Protein AF-0000000072571520 (afdb_homodimer)

InterPro domains:
  IPR000086 NUDIX hydrolase domain [PF00293] (51-163)
  IPR000086 NUDIX hydrolase domain [PS51462] (46-182)
  IPR015797 NUDIX hydrolase-like domain superfamily [SSF55811] (12-186)
  IPR020476 NUDIX hydrolase [PR00502] (76-90)
  IPR020476 NUDIX hydrolase [PR00502] (92-107)

Organism: Lactococcus lactis subsp. lactis (strain IL1403) (NCBI:txid272623)

pLDDT: mean 94.14, std 8.36, range [39.88, 98.94]

Nearest PDB structures (foldseek):
  1mqw-assembly1_A-2  TM=9.124E-01  e=2.474E-16  Mycobacterium tuberculosis
  5i8u-assembly2_B  TM=9.094E-01  e=5.297E-16  Mycobacterium tuberculosis
  5i8u-assembly4_F  TM=9.184E-01  e=3.071E-15  Mycobacterium tuberculosis
  5i8u-assembly2_A  TM=8.993E-01  e=3.661E-15  Mycobacterium tuberculosis
  1vhz-assembly1_B  TM=8.782E-01  e=3.882E-15  Escherichia coli

Sequence (388 aa):
MLNFDDKKFEEKTLAREEIFSGKIFHVVKDVVSLHDGQESFRELVFHNGGTAIAPVHNNKMILVGQYRKALEKFIFEIPAGKLEKGEEKDPKAAVLRELEEETGYLAQDLTEITAFYGTPGFSSEKTYVYFSSNLTKVEHPKPADDGEFLEQIEVTLSEAKKMIELEQIADAKTIMAIWYWEMQYLKKELENNAMLNFDDKKFEEKTLAREEIFSGKIFHVVKDVVSLHDGQESFRELVFHNGGTAIAPVHNNKMILVGQYRKALEKFIFEIPAGKLEKGEEKDPKAAVLRELEEETGYLAQDLTEITAFYGTPGFSSEKTYVYFSSNLTKVEHPKPADDGEFLEQIEVTLSEAKKMIELEQIADAKTIMAIWYWEMQYLKKELENNA

Radius of gyration: 20.99 Å; Cα contacts (8 Å, |Δi|>4): 863; chains: 2; bounding box: 60×56×45 Å

Structure (mmCIF, N/CA/C/O backbone):
data_AF-0000000072571520-model_v1
#
loop_
_entity.id
_entity.type
_entity.pdbx_description
1 polymer 'Nudix hydrolase domain-containing protein'
#
loop_
_atom_site.group_PDB
_atom_site.id
_atom_site.type_symbol
_atom_site.label_atom_id
_atom_site.label_alt_id
_atom_site.label_comp_id
_atom_site.label_asym_id
_atom_site.label_entity_id
_atom_site.label_seq_id
_atom_site.pdbx_PDB_ins_code
_atom_site.Cartn_x
_atom_site.Cartn_y
_atom_site.Cartn_z
_atom_site.occupancy
_atom_site.B_iso_or_equiv
_atom_site.auth_seq_id
_atom_site.auth_comp_id
_atom_site.auth_asym_id
_atom_site.auth_atom_id
_atom_site.pdbx_PDB_model_num
ATOM 1 N N . MET A 1 1 ? -14.531 22.5 -6.121 1 40 1 MET A N 1
ATOM 2 C CA . MET A 1 1 ? -13.195 22.047 -6.473 1 40 1 MET A CA 1
ATOM 3 C C . MET A 1 1 ? -12.141 22.719 -5.609 1 40 1 MET A C 1
ATOM 5 O O . MET A 1 1 ? -12.125 23.953 -5.496 1 40 1 MET A O 1
ATOM 9 N N . LEU A 1 2 ? -11.742 21.953 -4.504 1 53.38 2 LEU A N 1
ATOM 10 C CA . LEU A 1 2 ? -10.852 22.625 -3.572 1 53.38 2 LEU A CA 1
ATOM 11 C C . LEU A 1 2 ? -9.703 23.297 -4.312 1 53.38 2 LEU A C 1
ATOM 13 O O . LEU A 1 2 ? -9.023 22.672 -5.125 1 53.38 2 LEU A O 1
ATOM 17 N N . ASN A 1 3 ? -9.93 24.531 -4.637 1 54.22 3 ASN A N 1
ATOM 18 C CA . ASN A 1 3 ? -8.961 25.344 -5.367 1 54.22 3 ASN A CA 1
ATOM 19 C C . ASN A 1 3 ? -7.621 25.406 -4.641 1 54.22 3 ASN A C 1
ATOM 21 O O . ASN A 1 3 ? -7.5 26.062 -3.604 1 54.22 3 ASN A O 1
ATOM 25 N N . PHE A 1 4 ? -6.938 24.281 -4.559 1 64.25 4 PHE A N 1
ATOM 26 C CA . PHE A 1 4 ? -5.598 24.406 -3.992 1 64.25 4 PHE A CA 1
ATOM 27 C C . PHE A 1 4 ? -4.555 24.547 -5.094 1 64.25 4 PHE A C 1
ATOM 29 O O . PHE A 1 4 ? -4.727 24.031 -6.195 1 64.25 4 PHE A O 1
ATOM 36 N N . ASP A 1 5 ? -3.791 25.641 -4.922 1 72.12 5 ASP A N 1
ATOM 37 C CA . ASP A 1 5 ? -2.701 25.844 -5.875 1 72.12 5 ASP A CA 1
ATOM 38 C C . ASP A 1 5 ? -1.623 24.766 -5.699 1 72.12 5 ASP A C 1
ATOM 40 O O . ASP A 1 5 ? -0.661 24.969 -4.953 1 72.12 5 ASP A O 1
ATOM 44 N N . ASP A 1 6 ? -1.701 23.656 -6.352 1 74.38 6 ASP A N 1
ATOM 45 C CA . ASP A 1 6 ? -0.798 22.516 -6.238 1 74.38 6 ASP A CA 1
ATOM 46 C C . ASP A 1 6 ? 0.601 22.859 -6.738 1 74.38 6 ASP A C 1
ATOM 48 O O . ASP A 1 6 ? 1.59 22.266 -6.309 1 74.38 6 ASP A O 1
ATOM 52 N N . LYS A 1 7 ? 0.714 23.859 -7.555 1 76.56 7 LYS A N 1
ATOM 53 C CA . LYS A 1 7 ? 1.996 24.25 -8.133 1 76.56 7 LYS A CA 1
ATOM 54 C C . LYS A 1 7 ? 2.91 24.859 -7.074 1 76.56 7 LYS A C 1
ATOM 56 O O . LYS A 1 7 ? 4.133 24.828 -7.207 1 76.56 7 LYS A O 1
ATOM 61 N N . LYS A 1 8 ? 2.225 25.328 -6.07 1 80.56 8 LYS A N 1
ATOM 62 C CA . LYS A 1 8 ? 2.973 25.969 -4.992 1 80.56 8 LYS A CA 1
ATOM 63 C C . LYS A 1 8 ? 3.799 24.938 -4.219 1 80.56 8 LYS A C 1
ATOM 65 O O . LYS A 1 8 ? 4.84 25.281 -3.65 1 80.56 8 LYS A O 1
ATOM 70 N N . PHE A 1 9 ? 3.406 23.672 -4.363 1 88.12 9 PHE A N 1
ATOM 71 C CA . PHE A 1 9 ? 4.035 22.656 -3.541 1 88.12 9 PHE A CA 1
ATOM 72 C C . PHE A 1 9 ? 5.008 21.812 -4.363 1 88.12 9 PHE A C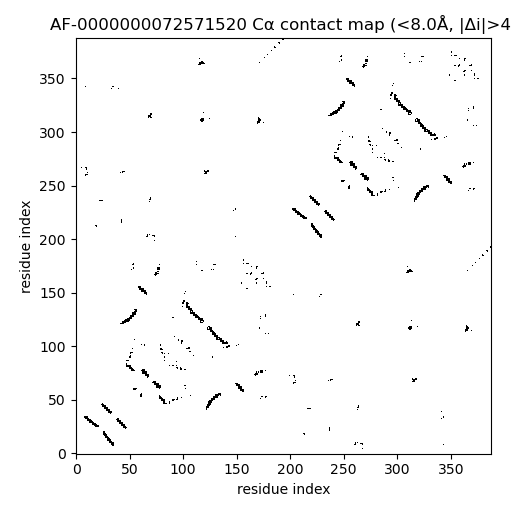 1
ATOM 74 O O . PHE A 1 9 ? 5.707 20.953 -3.826 1 88.12 9 PHE A O 1
ATOM 81 N N . GLU A 1 10 ? 5.078 22.172 -5.605 1 91.38 10 GLU A N 1
ATOM 82 C CA . GLU A 1 10 ? 5.906 21.359 -6.492 1 91.38 10 GLU A CA 1
ATOM 83 C C . GLU A 1 10 ? 7.367 21.391 -6.059 1 91.38 10 GLU A C 1
ATOM 85 O O . GLU A 1 10 ? 7.891 22.438 -5.684 1 91.38 10 GLU A O 1
ATOM 90 N N . GLU A 1 11 ? 8.016 20.25 -6.094 1 94.12 11 GLU A N 1
ATOM 91 C CA . GLU A 1 11 ? 9.453 20.125 -5.863 1 94.12 11 GLU A CA 1
ATOM 92 C C . GLU A 1 11 ? 10.203 19.875 -7.164 1 94.12 11 GLU A C 1
ATOM 94 O O . GLU A 1 11 ? 10.352 18.734 -7.59 1 94.12 11 GLU A O 1
ATOM 99 N N . LYS A 1 12 ? 10.719 20.906 -7.695 1 95.25 12 LYS A N 1
ATOM 100 C CA . LYS A 1 12 ? 11.43 20.797 -8.969 1 95.25 12 LYS A CA 1
ATOM 101 C C . LYS A 1 12 ? 12.766 20.094 -8.781 1 95.25 12 LYS A C 1
ATOM 103 O O . LYS A 1 12 ? 13.492 20.375 -7.824 1 95.25 12 LYS A O 1
ATOM 108 N N . THR A 1 13 ? 13.117 19.203 -9.68 1 97.56 13 THR A N 1
ATOM 109 C CA . THR A 1 13 ? 14.414 18.531 -9.648 1 97.56 13 THR A CA 1
ATOM 110 C C . THR A 1 13 ? 15.516 19.438 -10.18 1 97.56 13 THR A C 1
ATOM 112 O O . THR A 1 13 ? 15.43 19.922 -11.312 1 97.56 13 THR A O 1
ATOM 115 N N . LEU A 1 14 ? 16.516 19.672 -9.398 1 98.06 14 LEU A N 1
ATOM 116 C CA . LEU A 1 14 ? 17.641 20.516 -9.781 1 98.06 14 LEU A CA 1
ATOM 117 C C . LEU A 1 14 ? 18.797 19.656 -10.281 1 98.06 14 LEU A C 1
ATOM 119 O O . LEU A 1 14 ? 19.547 20.062 -11.172 1 98.06 14 LEU A O 1
ATOM 123 N N . ALA A 1 15 ? 18.969 18.547 -9.656 1 98.44 15 ALA A N 1
ATOM 124 C CA . ALA A 1 15 ? 20 17.578 -10.008 1 98.44 15 ALA A CA 1
ATOM 125 C C . ALA A 1 15 ? 19.594 16.156 -9.609 1 98.44 15 ALA A C 1
ATOM 127 O O . ALA A 1 15 ? 18.859 15.977 -8.641 1 98.44 15 ALA A O 1
ATOM 128 N N . ARG A 1 16 ? 20.062 15.211 -10.367 1 98.38 16 ARG A N 1
ATOM 129 C CA . ARG A 1 16 ? 19.781 13.812 -10.062 1 98.38 16 ARG A CA 1
ATOM 130 C C . ARG A 1 16 ? 21.078 12.992 -10.023 1 98.38 16 ARG A C 1
ATOM 132 O O . ARG A 1 16 ? 21.906 13.094 -10.938 1 98.38 16 ARG A O 1
ATOM 139 N N . GLU A 1 17 ? 21.203 12.258 -8.969 1 98.31 17 GLU A N 1
ATOM 140 C CA . GLU A 1 17 ? 22.266 11.258 -8.859 1 98.31 17 GLU A CA 1
ATOM 141 C C . GLU A 1 17 ? 21.703 9.852 -8.984 1 98.31 17 GLU A C 1
ATOM 143 O O . GLU A 1 17 ? 20.859 9.438 -8.195 1 98.31 17 GLU A O 1
ATOM 148 N N . GLU A 1 18 ? 22.188 9.07 -9.945 1 98.25 18 GLU A N 1
ATOM 149 C CA . GLU A 1 18 ? 21.812 7.66 -10.078 1 98.25 18 GLU A CA 1
ATOM 150 C C . GLU A 1 18 ? 22.609 6.785 -9.109 1 98.25 18 GLU A C 1
ATOM 152 O O . GLU A 1 18 ? 23.844 6.75 -9.156 1 98.25 18 GLU A O 1
ATOM 157 N N . ILE A 1 19 ? 21.953 6.031 -8.336 1 98.12 19 ILE A N 1
ATOM 158 C CA . ILE A 1 19 ? 22.609 5.258 -7.285 1 98.12 19 ILE A CA 1
ATOM 159 C C . ILE A 1 19 ? 22.625 3.781 -7.672 1 98.12 19 ILE A C 1
ATOM 161 O O . ILE A 1 19 ? 23.641 3.102 -7.488 1 98.12 19 ILE A O 1
ATOM 165 N N . PHE A 1 20 ? 21.531 3.324 -8.109 1 98 20 PHE A N 1
ATOM 166 C CA . PHE A 1 20 ? 21.375 1.904 -8.398 1 98 20 PHE A CA 1
ATOM 167 C C . PHE A 1 20 ? 20.375 1.688 -9.523 1 98 20 PHE A C 1
ATOM 169 O O . PHE A 1 20 ? 19.297 2.287 -9.516 1 98 20 PHE A O 1
ATOM 176 N N . SER A 1 21 ? 20.688 0.838 -10.516 1 97.62 21 SER A N 1
ATOM 177 C CA . SER A 1 21 ? 19.812 0.428 -11.602 1 97.62 21 SER A CA 1
ATOM 178 C C . SER A 1 21 ? 19.672 -1.089 -11.664 1 97.62 21 SER A C 1
ATOM 180 O O . SER A 1 21 ? 20.484 -1.768 -12.297 1 97.62 21 SER A O 1
ATOM 182 N N . GLY A 1 22 ? 18.609 -1.548 -11.023 1 96.25 22 GLY A N 1
ATOM 183 C CA . GLY A 1 22 ? 18.422 -2.986 -10.93 1 96.25 22 GLY A CA 1
ATOM 184 C C . GLY A 1 22 ? 17.375 -3.516 -11.891 1 96.25 22 GLY A C 1
ATOM 185 O O . GLY A 1 22 ? 16.922 -2.793 -12.781 1 96.25 22 GLY A O 1
ATOM 186 N N . LYS A 1 23 ? 17.094 -4.828 -11.742 1 94.19 23 LYS A N 1
ATOM 187 C CA . LYS A 1 23 ? 16.094 -5.488 -12.578 1 94.19 23 LYS A CA 1
ATOM 188 C C . LYS A 1 23 ? 14.688 -5.094 -12.164 1 94.19 23 LYS A C 1
ATOM 190 O O . LYS A 1 23 ? 13.789 -5.008 -13.008 1 94.19 23 LYS A O 1
ATOM 195 N N . ILE A 1 24 ? 14.531 -4.797 -10.867 1 95 24 ILE A N 1
ATOM 196 C CA . ILE A 1 24 ? 13.195 -4.613 -10.312 1 95 24 ILE A CA 1
ATOM 197 C C . ILE A 1 24 ? 12.906 -3.121 -10.148 1 95 24 ILE A C 1
ATOM 199 O O . ILE A 1 24 ? 11.781 -2.67 -10.398 1 95 24 ILE A O 1
ATOM 203 N N . PHE A 1 25 ? 13.945 -2.408 -9.719 1 97.62 25 PHE A N 1
ATOM 204 C CA . PHE A 1 25 ? 13.75 -0.988 -9.453 1 97.62 25 PHE A CA 1
ATOM 205 C C . PHE A 1 25 ? 15.047 -0.212 -9.656 1 97.62 25 PHE A C 1
ATOM 207 O O . PHE A 1 25 ? 16.109 -0.807 -9.781 1 97.62 25 PHE A O 1
ATOM 214 N N . HIS A 1 26 ? 14.867 1.096 -9.727 1 98.19 26 HIS A N 1
ATOM 215 C CA . HIS A 1 26 ? 15.961 2.057 -9.828 1 98.19 26 HIS A CA 1
ATOM 216 C C . HIS A 1 26 ? 15.953 3.025 -8.656 1 98.19 26 HIS A C 1
ATOM 218 O O . HIS A 1 26 ? 14.891 3.455 -8.203 1 98.19 26 HIS A O 1
ATOM 224 N N . VAL A 1 27 ? 17.188 3.354 -8.164 1 98.75 27 VAL A N 1
ATOM 225 C CA . VAL A 1 27 ? 17.312 4.262 -7.023 1 98.75 27 VAL A CA 1
ATOM 226 C C . VAL A 1 27 ? 18.062 5.523 -7.453 1 98.75 27 VAL A C 1
ATOM 228 O O . VAL A 1 27 ? 19.125 5.441 -8.07 1 98.75 27 VAL A O 1
ATOM 231 N N . VAL A 1 28 ? 17.484 6.605 -7.133 1 98.69 28 VAL A N 1
ATOM 232 C CA . VAL A 1 28 ? 18.141 7.879 -7.395 1 98.69 28 VAL A CA 1
ATOM 233 C C . VAL A 1 28 ? 18.062 8.773 -6.16 1 98.69 28 VAL A C 1
ATOM 235 O O . VAL A 1 28 ? 17.25 8.523 -5.258 1 98.69 28 VAL A O 1
ATOM 238 N N . LYS A 1 29 ? 18.859 9.75 -6.098 1 98.56 29 LYS A N 1
ATOM 239 C CA . LYS A 1 29 ? 18.797 10.859 -5.148 1 98.56 29 LYS A CA 1
ATOM 240 C C . LYS A 1 29 ? 18.672 12.195 -5.871 1 98.56 29 LYS A C 1
ATOM 242 O O . LYS A 1 29 ? 19.594 12.625 -6.566 1 98.56 29 LYS A O 1
ATOM 247 N N . ASP A 1 30 ? 17.609 12.836 -5.715 1 98.44 30 ASP A N 1
ATOM 248 C CA . ASP A 1 30 ? 17.344 14.109 -6.375 1 98.44 30 ASP A CA 1
ATOM 249 C C . ASP A 1 30 ? 17.594 15.281 -5.43 1 98.44 30 ASP A C 1
ATOM 251 O O . ASP A 1 30 ? 17.203 15.234 -4.262 1 98.44 30 ASP A O 1
ATOM 255 N N . VAL A 1 31 ? 18.281 16.234 -5.914 1 98.25 31 VAL A N 1
ATOM 256 C CA . VAL A 1 31 ? 18.25 17.547 -5.285 1 98.25 31 VAL A CA 1
ATOM 257 C C . VAL A 1 31 ? 17.016 18.328 -5.77 1 98.25 31 VAL A C 1
ATOM 259 O O . VAL A 1 31 ? 16.766 18.406 -6.973 1 98.25 31 VAL A O 1
ATOM 262 N N . VAL A 1 32 ? 16.234 18.859 -4.785 1 97.25 32 VAL A N 1
ATOM 263 C CA . VAL A 1 32 ? 14.992 19.5 -5.184 1 97.25 32 VAL A CA 1
ATOM 264 C C . VAL A 1 32 ? 14.922 20.922 -4.605 1 97.25 32 VAL A C 1
ATOM 266 O O . VAL A 1 32 ? 15.602 21.219 -3.621 1 97.25 32 VAL A O 1
ATOM 269 N N . SER A 1 33 ? 14.148 21.781 -5.289 1 95.5 33 SER A N 1
ATOM 270 C CA . SER A 1 33 ? 13.797 23.094 -4.746 1 95.5 33 SER A CA 1
ATOM 271 C C . SER A 1 33 ? 12.469 23.047 -3.994 1 95.5 33 SER A C 1
ATOM 273 O O . SER A 1 33 ? 11.484 22.516 -4.504 1 95.5 33 SER A O 1
ATOM 275 N N . LEU A 1 34 ? 12.469 23.609 -2.777 1 92.75 34 LEU A N 1
ATOM 276 C CA . LEU A 1 34 ? 11.273 23.625 -1.949 1 92.75 34 LEU A CA 1
ATOM 277 C C . LEU A 1 34 ? 10.477 24.906 -2.15 1 92.75 34 LEU A C 1
ATOM 279 O O . LEU A 1 34 ? 10.938 25.828 -2.834 1 92.75 34 LEU A O 1
ATOM 283 N N . HIS A 1 35 ? 9.32 24.938 -1.636 1 86.44 35 HIS A N 1
ATOM 284 C CA . HIS A 1 35 ? 8.406 26.062 -1.772 1 86.44 35 HIS A CA 1
ATOM 285 C C . HIS A 1 35 ? 9.016 27.344 -1.218 1 86.44 35 HIS A C 1
ATOM 287 O O . HIS A 1 35 ? 8.75 28.438 -1.722 1 86.44 35 HIS A O 1
ATOM 293 N N . ASP A 1 36 ? 9.844 27.25 -0.279 1 87.06 36 ASP A N 1
ATOM 294 C CA . ASP A 1 36 ? 10.438 28.422 0.356 1 87.06 36 ASP A CA 1
ATOM 295 C C . ASP A 1 36 ? 11.727 28.828 -0.345 1 87.06 36 ASP A C 1
ATOM 297 O O . ASP A 1 36 ? 12.398 29.766 0.084 1 87.06 36 ASP A O 1
ATOM 301 N N . GLY A 1 37 ? 12.094 28.062 -1.326 1 88.19 37 GLY A N 1
ATOM 302 C CA . GLY A 1 37 ? 13.273 28.406 -2.102 1 88.19 37 GLY A CA 1
ATOM 303 C C . GLY A 1 37 ? 14.508 27.641 -1.685 1 88.19 37 GLY A C 1
ATOM 304 O O . GLY A 1 37 ? 15.531 27.672 -2.375 1 88.19 37 GLY A O 1
ATOM 305 N N . GLN A 1 38 ? 14.398 26.969 -0.571 1 92.94 38 GLN A N 1
ATOM 306 C CA . GLN A 1 38 ? 15.539 26.172 -0.115 1 92.94 38 GLN A CA 1
ATOM 307 C C . GLN A 1 38 ? 15.656 24.875 -0.903 1 92.94 38 GLN A C 1
ATOM 309 O O . GLN A 1 38 ? 14.703 24.469 -1.574 1 92.94 38 GLN A O 1
ATOM 314 N N . GLU A 1 39 ? 16.891 24.375 -0.826 1 95.5 39 GLU A N 1
ATOM 315 C CA . GLU A 1 39 ? 17.125 23.094 -1.466 1 95.5 39 GLU A CA 1
ATOM 316 C C . GLU A 1 39 ? 17.031 21.953 -0.457 1 95.5 39 GLU A C 1
ATOM 318 O O . GLU A 1 39 ? 17.266 22.156 0.737 1 95.5 39 GLU A O 1
ATOM 323 N N . SER A 1 40 ? 16.656 20.859 -0.927 1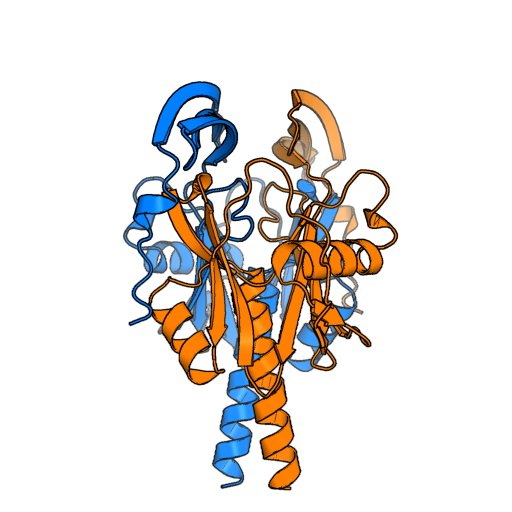 95.06 40 SER A N 1
ATOM 324 C CA . SER A 1 40 ? 16.625 19.625 -0.153 1 95.06 40 SER A CA 1
ATOM 325 C C . SER A 1 40 ? 16.875 18.406 -1.045 1 95.06 40 SER A C 1
ATOM 327 O O . SER A 1 40 ? 17.172 18.547 -2.23 1 95.06 40 SER A O 1
ATOM 329 N N . PHE A 1 41 ? 16.891 17.234 -0.451 1 96.5 41 PHE A N 1
ATOM 330 C CA . PHE A 1 41 ? 17.109 16.016 -1.233 1 96.5 41 PHE A CA 1
ATOM 331 C C . PHE A 1 41 ? 15.953 15.031 -1.035 1 96.5 41 PHE A C 1
ATOM 333 O O . PHE A 1 41 ? 15.305 15.031 0.014 1 96.5 41 PHE A O 1
ATOM 340 N N . ARG A 1 42 ? 15.773 14.234 -2.07 1 97.88 42 ARG A N 1
ATOM 341 C CA . ARG A 1 42 ? 14.812 13.141 -2.037 1 97.88 42 ARG A CA 1
ATOM 342 C C . ARG A 1 42 ? 15.453 11.828 -2.49 1 97.88 42 ARG A C 1
ATOM 344 O O . ARG A 1 42 ? 16.062 11.773 -3.559 1 97.88 42 ARG A O 1
ATOM 351 N N . GLU A 1 43 ? 15.391 10.836 -1.604 1 98.56 43 GLU A N 1
ATOM 352 C CA . GLU A 1 43 ? 15.75 9.477 -1.983 1 98.56 43 GLU A CA 1
ATOM 353 C C . GLU A 1 43 ? 14.562 8.742 -2.605 1 98.56 43 GLU A C 1
ATOM 355 O O . GLU A 1 43 ? 13.523 8.578 -1.966 1 98.56 43 GLU A O 1
ATOM 360 N N . LEU A 1 44 ? 14.75 8.273 -3.881 1 98.81 44 LEU A N 1
ATOM 361 C CA . LEU A 1 44 ? 13.594 7.805 -4.645 1 98.81 44 LEU A CA 1
ATOM 362 C C . LEU A 1 44 ? 13.852 6.41 -5.203 1 98.81 44 LEU A C 1
ATOM 364 O O . LEU A 1 44 ? 14.969 6.094 -5.609 1 98.81 44 LEU A O 1
ATOM 368 N N . VAL A 1 45 ? 12.82 5.637 -5.199 1 98.75 45 VAL A N 1
ATOM 369 C CA . VAL A 1 45 ? 12.789 4.328 -5.848 1 98.75 45 VAL A CA 1
ATOM 370 C C . VAL A 1 45 ? 11.789 4.348 -7 1 98.75 45 VAL A C 1
ATOM 372 O O . VAL A 1 45 ? 10.586 4.531 -6.789 1 98.75 45 VAL A O 1
ATOM 375 N N . PHE A 1 46 ? 12.273 4.125 -8.195 1 98.12 46 PHE A N 1
ATOM 376 C CA . PHE A 1 46 ? 11.406 4.07 -9.367 1 98.12 46 PHE A CA 1
ATOM 377 C C . PHE A 1 46 ? 11.133 2.627 -9.773 1 98.12 46 PHE A C 1
ATOM 379 O O . PHE A 1 46 ? 12.055 1.812 -9.844 1 98.12 46 PHE A O 1
ATOM 386 N N . HIS A 1 47 ? 9.953 2.293 -9.992 1 97.81 47 HIS A N 1
ATOM 387 C CA . HIS A 1 47 ? 9.438 0.973 -10.336 1 97.81 47 HIS A CA 1
ATOM 388 C C . HIS A 1 47 ? 8.391 1.064 -11.445 1 97.81 47 HIS A C 1
ATOM 390 O O . HIS A 1 47 ? 7.668 2.059 -11.547 1 97.81 47 HIS A O 1
ATOM 396 N N . ASN A 1 48 ? 8.227 0.016 -12.234 1 96.25 48 ASN A N 1
ATOM 397 C CA . ASN A 1 48 ? 7.348 0.043 -13.398 1 96.25 48 ASN A CA 1
ATOM 398 C C . ASN A 1 48 ? 5.895 -0.194 -13 1 96.25 48 ASN A C 1
ATOM 400 O O . ASN A 1 48 ? 4.996 -0.102 -13.836 1 96.25 48 ASN A O 1
ATOM 404 N N . GLY A 1 49 ? 5.695 -0.506 -11.75 1 97.38 49 GLY A N 1
ATOM 405 C CA . GLY A 1 49 ? 4.34 -0.749 -11.289 1 97.38 49 GLY A CA 1
ATOM 406 C C . GLY A 1 49 ? 3.959 -2.217 -11.297 1 97.38 49 GLY A C 1
ATOM 407 O O . GLY A 1 49 ? 4.773 -3.072 -11.648 1 97.38 49 GLY A O 1
ATOM 408 N N . GLY A 1 50 ? 2.82 -2.488 -10.781 1 97.75 50 GLY A N 1
ATOM 409 C CA . GLY A 1 50 ? 2.307 -3.848 -10.727 1 97.75 50 GLY A CA 1
ATOM 410 C C . GLY A 1 50 ? 0.811 -3.93 -10.961 1 97.75 50 GLY A C 1
ATOM 411 O O . GLY A 1 50 ? 0.141 -2.902 -11.102 1 97.75 50 GLY A O 1
ATOM 412 N N . THR A 1 51 ? 0.372 -5.102 -11.094 1 98.44 51 THR A N 1
ATOM 413 C CA . THR A 1 51 ? -1.047 -5.402 -11.258 1 98.44 51 THR A CA 1
ATOM 414 C C . THR A 1 51 ? -1.425 -6.66 -10.477 1 98.44 51 THR A C 1
ATOM 416 O O . THR A 1 51 ? -0.586 -7.539 -10.258 1 98.44 51 THR A O 1
ATOM 419 N N . ALA A 1 52 ? -2.654 -6.699 -9.977 1 98.75 52 ALA A N 1
ATOM 420 C CA . ALA A 1 52 ? -3.146 -7.809 -9.164 1 98.75 52 ALA A CA 1
ATOM 421 C C . ALA A 1 52 ? -4.633 -8.047 -9.406 1 98.75 52 ALA A C 1
ATOM 423 O O . ALA A 1 52 ? -5.344 -7.16 -9.883 1 98.75 52 ALA A O 1
ATOM 424 N N . ILE A 1 53 ? -5.059 -9.242 -9.07 1 98.81 53 ILE A N 1
ATOM 425 C CA . ILE A 1 53 ? -6.469 -9.555 -9.281 1 98.81 53 ILE A CA 1
ATOM 426 C C . ILE A 1 53 ? -6.977 -10.43 -8.133 1 98.81 53 ILE A C 1
ATOM 428 O O . ILE A 1 53 ? -6.281 -11.336 -7.684 1 98.81 53 ILE A O 1
ATOM 432 N N . ALA A 1 54 ? -8.133 -10.078 -7.621 1 98.88 54 ALA A N 1
ATOM 433 C CA . ALA A 1 54 ? -8.867 -10.891 -6.66 1 98.88 54 ALA A CA 1
ATOM 434 C C . ALA A 1 54 ? -9.844 -11.836 -7.367 1 98.88 54 ALA A C 1
ATOM 436 O O . ALA A 1 54 ? -10.969 -11.453 -7.68 1 98.88 54 ALA A O 1
ATOM 437 N N . PRO A 1 55 ? -9.422 -13.016 -7.621 1 98.81 55 PRO A N 1
ATOM 438 C CA . PRO A 1 55 ? -10.312 -13.992 -8.25 1 98.81 55 PRO A CA 1
ATOM 439 C C . PRO A 1 55 ? -11.188 -14.734 -7.238 1 98.81 55 PRO A C 1
ATOM 441 O O . PRO A 1 55 ? -10.664 -15.352 -6.305 1 98.81 55 PRO A O 1
ATOM 444 N N . VAL A 1 56 ? -12.43 -14.664 -7.434 1 98.38 56 VAL A N 1
ATOM 445 C CA . VAL A 1 56 ? -13.367 -15.352 -6.551 1 98.38 56 VAL A CA 1
ATOM 446 C C . VAL A 1 56 ? -14.164 -16.391 -7.348 1 98.38 56 VAL A C 1
ATOM 448 O O . VAL A 1 56 ? -14.852 -16.047 -8.312 1 98.38 56 VAL A O 1
ATOM 451 N N . HIS A 1 57 ? -13.984 -17.625 -7.02 1 96.81 57 HIS A N 1
ATOM 452 C CA . HIS A 1 57 ? -14.664 -18.766 -7.641 1 96.81 57 HIS A CA 1
ATOM 453 C C . HIS A 1 57 ? -15.477 -19.547 -6.617 1 96.81 57 HIS A C 1
ATOM 455 O O . HIS A 1 57 ? -14.93 -20.016 -5.613 1 96.81 57 HIS A O 1
ATOM 461 N N . ASN A 1 58 ? -16.844 -19.734 -6.816 1 95.69 58 ASN A N 1
ATOM 462 C CA . ASN A 1 58 ? -17.719 -20.453 -5.91 1 95.69 58 ASN A CA 1
ATOM 463 C C . ASN A 1 58 ? -17.609 -19.938 -4.48 1 95.69 58 ASN A C 1
ATOM 465 O O . ASN A 1 58 ? -17.406 -20.703 -3.543 1 95.69 58 ASN A O 1
ATOM 469 N N . ASN A 1 59 ? -17.562 -18.641 -4.34 1 96.69 59 ASN A N 1
ATOM 470 C CA . ASN A 1 59 ? -17.562 -17.922 -3.074 1 96.69 59 ASN A CA 1
ATOM 471 C C . ASN A 1 59 ? -16.281 -18.156 -2.289 1 96.69 59 ASN A C 1
ATOM 473 O O . ASN A 1 59 ? -16.281 -18.109 -1.059 1 96.69 59 ASN A O 1
ATOM 477 N N . LYS A 1 60 ? -15.242 -18.5 -2.982 1 98.44 60 LYS A N 1
ATOM 478 C CA . LYS A 1 60 ? -13.906 -18.578 -2.396 1 98.44 60 LYS A CA 1
ATOM 479 C C . LYS A 1 60 ? -12.891 -17.797 -3.217 1 98.44 60 LYS A C 1
ATOM 481 O O . LYS A 1 60 ? -12.922 -17.828 -4.449 1 98.44 60 LYS A O 1
ATOM 486 N N . MET A 1 61 ? -12.109 -17.047 -2.555 1 98.75 61 MET A N 1
ATOM 487 C CA . MET A 1 61 ? -11.031 -16.328 -3.234 1 98.75 61 MET A CA 1
ATOM 488 C C . MET A 1 61 ? -9.805 -17.234 -3.408 1 98.75 61 MET A C 1
ATOM 490 O O . MET A 1 61 ? -9.422 -17.953 -2.48 1 98.75 61 MET A O 1
ATOM 494 N N . ILE A 1 62 ? -9.219 -17.219 -4.566 1 98.5 62 ILE A N 1
ATOM 495 C CA . ILE A 1 62 ? -8 -17.984 -4.852 1 98.5 62 ILE A CA 1
ATOM 496 C C . ILE A 1 62 ? -6.777 -17.141 -4.5 1 98.5 62 ILE A C 1
ATOM 498 O O . ILE A 1 62 ? -6.602 -16.031 -5.027 1 98.5 62 ILE A O 1
ATOM 502 N N . LEU A 1 63 ? -5.977 -17.578 -3.592 1 98.56 63 LEU A N 1
ATOM 503 C CA . LEU A 1 63 ? -4.75 -16.922 -3.16 1 98.56 63 LEU A CA 1
ATOM 504 C C . LEU A 1 63 ? -3.527 -17.75 -3.525 1 98.56 63 LEU A C 1
ATOM 506 O O . LEU A 1 63 ? -3.629 -18.969 -3.703 1 98.56 63 LEU A O 1
ATOM 510 N N . VAL A 1 64 ? -2.471 -17.094 -3.658 1 97.31 64 VAL A N 1
ATOM 511 C CA . VAL A 1 64 ? -1.187 -17.75 -3.867 1 97.31 64 VAL A CA 1
ATOM 512 C C . VAL A 1 64 ? -0.232 -17.406 -2.729 1 97.31 64 VAL A C 1
ATOM 514 O O . VAL A 1 64 ? -0.197 -16.266 -2.27 1 97.31 64 VAL A O 1
ATOM 517 N N . GLY A 1 65 ? 0.435 -18.391 -2.188 1 96.12 65 GLY A N 1
ATOM 518 C CA . GLY A 1 65 ? 1.419 -18.203 -1.135 1 96.12 65 GLY A CA 1
ATOM 519 C C . GLY A 1 65 ? 2.846 -18.188 -1.646 1 96.12 65 GLY A C 1
ATOM 520 O O . GLY A 1 65 ? 3.215 -19 -2.496 1 96.12 65 GLY A O 1
ATOM 521 N N . GLN A 1 66 ? 3.623 -17.312 -1.234 1 94.19 66 GLN A N 1
ATOM 522 C CA . GLN A 1 66 ? 5.035 -17.25 -1.593 1 94.19 66 GLN A CA 1
ATOM 523 C C . GLN A 1 66 ? 5.852 -16.562 -0.501 1 94.19 66 GLN A C 1
ATOM 525 O O . GLN A 1 66 ? 5.297 -15.852 0.34 1 94.19 66 GLN A O 1
ATOM 530 N N . TYR A 1 67 ? 7.148 -16.875 -0.555 1 95.38 67 TYR A N 1
ATOM 531 C CA . TYR A 1 67 ? 8.078 -16.234 0.37 1 95.38 67 TYR A CA 1
ATOM 532 C C . TYR A 1 67 ? 8.469 -14.844 -0.124 1 95.38 67 TYR A C 1
ATOM 534 O O . TYR A 1 67 ? 8.891 -14.68 -1.272 1 95.38 67 TYR A O 1
ATOM 542 N N . ARG A 1 68 ? 8.289 -13.852 0.716 1 97 68 ARG A N 1
ATOM 543 C CA . ARG A 1 68 ? 8.703 -12.484 0.433 1 97 68 ARG A CA 1
ATOM 544 C C . ARG A 1 68 ? 9.969 -12.125 1.212 1 97 68 ARG A C 1
ATOM 546 O O . ARG A 1 68 ? 9.906 -11.82 2.404 1 97 68 ARG A O 1
ATOM 553 N N . LYS A 1 69 ? 11 -12.07 0.512 1 97.31 69 LYS A N 1
ATOM 554 C CA . LYS A 1 69 ? 12.312 -11.922 1.129 1 97.31 69 LYS A CA 1
ATOM 555 C C . LYS A 1 69 ? 12.422 -10.609 1.895 1 97.31 69 LYS A C 1
ATOM 557 O O . LYS A 1 69 ? 13.023 -10.562 2.971 1 97.31 69 LYS A O 1
ATOM 562 N N . ALA A 1 70 ? 11.875 -9.586 1.395 1 98.06 70 ALA A N 1
ATOM 563 C CA . ALA A 1 70 ? 11.93 -8.281 2.059 1 98.06 70 ALA A CA 1
ATOM 564 C C . ALA A 1 70 ? 11.305 -8.352 3.447 1 98.06 70 ALA A C 1
ATOM 566 O O . ALA A 1 70 ? 11.664 -7.574 4.336 1 98.06 70 ALA A O 1
ATOM 567 N N . LEU A 1 71 ? 10.391 -9.258 3.582 1 97.56 71 LEU A N 1
ATOM 568 C CA . LEU A 1 71 ? 9.672 -9.406 4.848 1 97.56 71 LEU A CA 1
ATOM 569 C C . LEU A 1 71 ? 10.242 -10.57 5.656 1 97.56 71 LEU A C 1
ATOM 571 O O . LEU A 1 71 ? 9.875 -10.758 6.82 1 97.56 71 LEU A O 1
ATOM 575 N N . GLU A 1 72 ? 11.055 -11.383 5.035 1 96.69 72 GLU A N 1
ATOM 576 C CA . GLU A 1 72 ? 11.531 -12.641 5.617 1 96.69 72 GLU A CA 1
ATOM 577 C C . GLU A 1 72 ? 10.375 -13.477 6.148 1 96.69 72 GLU A C 1
ATOM 579 O O . GLU A 1 72 ? 10.43 -13.977 7.27 1 96.69 72 GLU A O 1
ATOM 584 N N . LYS A 1 73 ? 9.352 -13.523 5.34 1 95 73 LYS A N 1
ATOM 585 C CA . LYS A 1 73 ? 8.109 -14.18 5.754 1 95 73 LYS A CA 1
ATOM 586 C C . LYS A 1 73 ? 7.383 -14.781 4.555 1 95 73 LYS A C 1
ATOM 588 O O . LYS A 1 73 ? 7.422 -14.219 3.455 1 95 73 LYS A O 1
ATOM 593 N N . PHE A 1 74 ? 6.801 -15.977 4.797 1 96.06 74 PHE A N 1
ATOM 594 C CA . PHE A 1 74 ? 5.84 -16.531 3.85 1 96.06 74 PHE A CA 1
ATOM 595 C C . PHE A 1 74 ? 4.461 -15.922 4.062 1 96.06 74 PHE A C 1
ATOM 597 O O . PHE A 1 74 ? 3.955 -15.891 5.188 1 96.06 74 PHE A O 1
ATOM 604 N N . ILE A 1 75 ? 3.857 -15.359 2.992 1 97.38 75 ILE A N 1
ATOM 605 C CA . ILE A 1 75 ? 2.518 -14.797 3.121 1 97.38 75 ILE A CA 1
ATOM 606 C C . ILE A 1 75 ? 1.661 -15.227 1.931 1 97.38 75 ILE A C 1
ATOM 608 O O . ILE A 1 75 ? 2.189 -15.617 0.887 1 97.38 75 ILE A O 1
ATOM 612 N N . PHE A 1 76 ? 0.321 -15.141 2.115 1 98.06 76 PHE A N 1
ATOM 613 C CA . PHE A 1 76 ? -0.637 -15.367 1.038 1 98.06 76 PHE A CA 1
ATOM 614 C C . PHE A 1 76 ? -1.087 -14.047 0.428 1 98.06 76 PHE A C 1
ATOM 616 O O . PHE A 1 76 ? -1.29 -13.062 1.145 1 98.06 76 PHE A O 1
ATOM 623 N N . GLU A 1 77 ? -1.225 -14.062 -0.868 1 98.75 77 GLU A N 1
ATOM 624 C CA . GLU A 1 77 ? -1.591 -12.883 -1.639 1 98.75 77 GLU A CA 1
ATOM 625 C C . GLU A 1 77 ? -2.57 -13.234 -2.756 1 98.75 77 GLU A C 1
ATOM 627 O O . GLU A 1 77 ? -2.672 -14.391 -3.158 1 98.75 77 GLU A O 1
ATOM 632 N N . ILE A 1 78 ? -3.236 -12.172 -3.232 1 98.88 78 ILE A N 1
ATOM 633 C CA . ILE A 1 78 ? -3.91 -12.352 -4.512 1 98.88 78 ILE A CA 1
ATOM 634 C C . ILE A 1 78 ? -2.875 -12.43 -5.633 1 98.88 78 ILE A C 1
ATOM 636 O O . ILE A 1 78 ? -1.786 -11.859 -5.52 1 98.88 78 ILE A O 1
ATOM 640 N N . PRO A 1 79 ? -3.217 -13.18 -6.715 1 98.38 79 PRO A N 1
ATOM 641 C CA . PRO A 1 79 ? -2.281 -13.219 -7.844 1 98.38 79 PRO A CA 1
ATOM 642 C C . PRO A 1 79 ? -1.898 -11.828 -8.344 1 98.38 79 PRO A C 1
ATOM 644 O O . PRO A 1 79 ? -2.746 -10.938 -8.398 1 98.38 79 PRO A O 1
ATOM 647 N N . ALA A 1 80 ? -0.656 -11.695 -8.648 1 97.88 80 ALA A N 1
ATOM 648 C CA . ALA A 1 80 ? -0.135 -10.383 -9.031 1 97.88 80 ALA A CA 1
ATOM 649 C C . ALA A 1 80 ? 1.126 -10.523 -9.883 1 97.88 80 ALA A C 1
ATOM 651 O O . ALA A 1 80 ? 1.712 -11.609 -9.961 1 97.88 80 ALA A O 1
ATOM 652 N N . GLY A 1 81 ? 1.533 -9.398 -10.516 1 95.75 81 GLY A N 1
ATOM 653 C CA . GLY A 1 81 ? 2.768 -9.352 -11.281 1 95.75 81 GLY A CA 1
ATOM 654 C C . GLY A 1 81 ? 3.254 -7.945 -11.555 1 95.75 81 GLY A C 1
ATOM 655 O O . GLY A 1 81 ? 2.479 -6.988 -11.477 1 95.75 81 GLY A O 1
ATOM 656 N N . LYS A 1 82 ? 4.516 -7.906 -11.883 1 94.88 82 LYS A N 1
ATOM 657 C CA . LYS A 1 82 ? 5.105 -6.629 -12.266 1 94.88 82 LYS A CA 1
ATOM 658 C C . LYS A 1 82 ? 4.703 -6.238 -13.68 1 94.88 82 LYS A C 1
ATOM 660 O O . LYS A 1 82 ? 4.484 -7.105 -14.531 1 94.88 82 LYS A O 1
ATOM 665 N N . LEU A 1 83 ? 4.59 -4.984 -13.852 1 96.44 83 LEU A N 1
ATOM 666 C CA . LEU A 1 83 ? 4.406 -4.473 -15.211 1 96.44 83 LEU A CA 1
ATOM 667 C C . LEU A 1 83 ? 5.746 -4.316 -15.914 1 96.44 83 LEU A C 1
ATOM 669 O O . LEU A 1 83 ? 6.684 -3.74 -15.359 1 96.44 83 LEU A O 1
ATOM 673 N N . GLU A 1 84 ? 5.871 -4.914 -17.016 1 91.06 84 GLU A N 1
ATOM 674 C CA . GLU A 1 84 ? 7.043 -4.672 -17.859 1 91.06 84 GLU A CA 1
ATOM 675 C C . GLU A 1 84 ? 6.941 -3.328 -18.562 1 91.06 84 GLU A C 1
ATOM 677 O O . GLU A 1 84 ? 5.863 -2.73 -18.625 1 91.06 84 GLU A O 1
ATOM 682 N N . LYS A 1 85 ? 8.133 -2.926 -19.062 1 88.94 85 LYS A N 1
ATOM 683 C CA . LYS A 1 85 ? 8.133 -1.666 -19.797 1 88.94 85 LYS A CA 1
ATOM 684 C C . LYS A 1 85 ? 7.109 -1.688 -20.922 1 88.94 85 LYS A C 1
ATOM 686 O O . LYS A 1 85 ? 7.062 -2.639 -21.703 1 88.94 85 LYS A O 1
ATOM 691 N N . GLY A 1 86 ? 6.199 -0.74 -20.953 1 88.38 86 GLY A N 1
ATOM 692 C CA . GLY A 1 86 ? 5.172 -0.663 -21.969 1 88.38 86 GLY A CA 1
ATOM 693 C C . GLY A 1 86 ? 3.832 -1.213 -21.516 1 88.38 86 GLY A C 1
ATOM 694 O O . GLY A 1 86 ? 2.791 -0.872 -22.094 1 88.38 86 GLY A O 1
ATOM 695 N N . GLU A 1 87 ? 3.818 -2.02 -20.516 1 90.19 87 GLU A N 1
ATOM 696 C CA . GLU A 1 87 ? 2.59 -2.658 -20.062 1 90.19 87 GLU A CA 1
ATOM 697 C C . GLU A 1 87 ? 1.781 -1.721 -19.172 1 90.19 87 GLU A C 1
ATOM 699 O O . GLU A 1 87 ? 0.627 -2.006 -18.844 1 90.19 87 GLU A O 1
ATOM 704 N N . GLU A 1 88 ? 2.381 -0.615 -18.828 1 86.81 88 GLU A N 1
ATOM 705 C CA . GLU A 1 88 ? 1.667 0.345 -18 1 86.81 88 GLU A CA 1
ATOM 706 C C . GLU A 1 88 ? 0.438 0.896 -18.719 1 86.81 88 GLU A C 1
ATOM 708 O O . GLU A 1 88 ? -0.475 1.426 -18.078 1 86.81 88 GLU A O 1
ATOM 713 N N . LYS A 1 89 ? 0.417 0.726 -20.031 1 90.19 89 LYS A N 1
ATOM 714 C CA . LYS A 1 89 ? -0.682 1.244 -20.844 1 90.19 89 LYS A CA 1
ATOM 715 C C . LYS A 1 89 ? -1.891 0.314 -20.781 1 90.19 89 LYS A C 1
ATOM 717 O O . LYS A 1 89 ? -3.006 0.717 -21.125 1 90.19 89 LYS A O 1
ATOM 722 N N . ASP A 1 90 ? -1.613 -0.921 -20.375 1 94.19 90 ASP A N 1
ATOM 723 C CA . ASP A 1 90 ? -2.709 -1.883 -20.297 1 94.19 90 ASP A CA 1
ATOM 724 C C . ASP A 1 90 ? -2.5 -2.869 -19.156 1 94.19 90 ASP A C 1
ATOM 726 O O . ASP A 1 90 ? -2.268 -4.059 -19.391 1 94.19 90 ASP A O 1
ATOM 730 N N . PRO A 1 91 ? -2.643 -2.447 -17.953 1 95.5 91 PRO A N 1
ATOM 731 C CA . PRO A 1 91 ? -2.455 -3.324 -16.797 1 95.5 91 PRO A CA 1
ATOM 732 C C . PRO A 1 91 ? -3.443 -4.488 -16.766 1 95.5 91 PRO A C 1
ATOM 734 O O . PRO A 1 91 ? -3.17 -5.523 -16.156 1 95.5 91 PRO A O 1
ATOM 737 N N . LYS A 1 92 ? -4.543 -4.375 -17.484 1 96.38 92 LYS A N 1
ATOM 738 C CA . LYS A 1 92 ? -5.551 -5.426 -17.547 1 96.38 92 LYS A CA 1
ATOM 739 C C . LYS A 1 92 ? -5.008 -6.664 -18.266 1 96.38 92 LYS A C 1
ATOM 741 O O . LYS A 1 92 ? -5.18 -7.785 -17.781 1 96.38 92 LYS A O 1
ATOM 746 N N . ALA A 1 93 ? -4.379 -6.457 -19.359 1 95.31 93 ALA A N 1
ATOM 747 C CA . ALA A 1 93 ? -3.801 -7.574 -20.094 1 95.31 93 ALA A CA 1
ATOM 748 C C . ALA A 1 93 ? -2.75 -8.305 -19.266 1 95.31 93 ALA A C 1
ATOM 750 O O . ALA A 1 93 ? -2.693 -9.539 -19.266 1 95.31 93 ALA A O 1
ATOM 751 N N . ALA A 1 94 ? -1.934 -7.535 -18.578 1 95.12 94 ALA A N 1
ATOM 752 C CA . ALA A 1 94 ? -0.867 -8.102 -17.766 1 95.12 94 ALA A CA 1
ATOM 753 C C . ALA A 1 94 ? -1.438 -8.969 -16.641 1 95.12 94 ALA A C 1
ATOM 755 O O . ALA A 1 94 ? -0.93 -10.055 -16.375 1 95.12 94 ALA A O 1
ATOM 756 N N . VAL A 1 95 ? -2.518 -8.5 -15.992 1 96.81 95 VAL A N 1
ATOM 757 C CA . VAL A 1 95 ? -3.035 -9.203 -14.828 1 96.81 95 VAL A CA 1
ATOM 758 C C . VAL A 1 95 ? -3.699 -10.508 -15.266 1 96.81 95 VAL A C 1
ATOM 760 O O . VAL A 1 95 ? -3.66 -11.508 -14.539 1 96.81 95 VAL A O 1
ATOM 763 N N . LEU A 1 96 ? -4.305 -10.531 -16.469 1 96.19 96 LEU A N 1
ATOM 764 C CA . LEU A 1 96 ? -4.898 -11.758 -17 1 96.19 96 LEU A CA 1
ATOM 765 C C . LEU A 1 96 ? -3.832 -12.812 -17.25 1 96.19 96 LEU A C 1
ATOM 767 O O . LEU A 1 96 ? -4.047 -14 -16.984 1 96.19 96 LEU A O 1
ATOM 771 N N . ARG A 1 97 ? -2.697 -12.344 -17.75 1 94.25 97 ARG A N 1
ATOM 772 C CA . ARG A 1 97 ? -1.574 -13.258 -17.938 1 94.25 97 ARG A CA 1
ATOM 773 C C . ARG A 1 97 ? -1.114 -13.836 -16.609 1 94.25 97 ARG A C 1
ATOM 775 O O . ARG A 1 97 ? -0.955 -15.055 -16.484 1 94.25 97 ARG A O 1
ATOM 782 N N . GLU A 1 98 ? -0.91 -13.008 -15.57 1 95.56 98 GLU A N 1
ATOM 783 C CA . GLU A 1 98 ? -0.439 -13.445 -14.266 1 95.56 98 GLU A CA 1
ATOM 784 C C . GLU A 1 98 ? -1.44 -14.391 -13.602 1 95.56 98 GLU A C 1
ATOM 786 O O . GLU A 1 98 ? -1.05 -15.352 -12.938 1 95.56 98 GLU A O 1
ATOM 791 N N . LEU A 1 99 ? -2.719 -14.086 -13.766 1 97.44 99 LEU A N 1
ATOM 792 C CA . LEU A 1 99 ? -3.762 -14.938 -13.211 1 97.44 99 LEU A CA 1
ATOM 793 C C . LEU A 1 99 ? -3.645 -16.359 -13.75 1 97.44 99 LEU A C 1
ATOM 795 O O . LEU A 1 99 ? -3.637 -17.328 -12.984 1 97.44 99 LEU A O 1
ATOM 799 N N . GLU A 1 100 ? -3.543 -16.484 -15.031 1 96.19 100 GLU A N 1
ATOM 800 C CA . GLU A 1 100 ? -3.439 -17.797 -15.648 1 96.19 100 GLU A CA 1
ATOM 801 C C . GLU A 1 100 ? -2.162 -18.516 -15.211 1 96.19 100 GLU A C 1
ATOM 803 O O . GLU A 1 100 ? -2.199 -19.688 -14.812 1 96.19 100 GLU A O 1
ATOM 808 N N . GLU A 1 101 ? -1.05 -17.844 -15.242 1 94.88 101 GLU A N 1
ATOM 809 C CA . GLU A 1 101 ? 0.242 -18.438 -14.914 1 94.88 101 GLU A CA 1
ATOM 810 C C . GLU A 1 101 ? 0.27 -18.938 -13.469 1 94.88 101 GLU A C 1
ATOM 812 O O . GLU A 1 101 ? 0.787 -20.016 -13.18 1 94.88 101 GLU A O 1
ATOM 817 N N . GLU A 1 102 ? -0.342 -18.156 -12.547 1 95.44 102 GLU A N 1
ATOM 818 C CA . GLU A 1 102 ? -0.179 -18.438 -11.125 1 95.44 102 GLU A CA 1
ATOM 819 C C . GLU A 1 102 ? -1.297 -19.344 -10.609 1 95.44 102 GLU A C 1
ATOM 821 O O . GLU A 1 102 ? -1.128 -20.047 -9.609 1 95.44 102 GLU A O 1
ATOM 826 N N . THR A 1 103 ? -2.469 -19.359 -11.305 1 96.31 103 THR A N 1
ATOM 827 C CA . THR A 1 103 ? -3.604 -20.031 -10.688 1 96.31 103 THR A CA 1
ATOM 828 C C . THR A 1 103 ? -4.223 -21.031 -11.664 1 96.31 103 THR A C 1
ATOM 830 O O . THR A 1 103 ? -5.008 -21.906 -11.266 1 96.31 103 THR A O 1
ATOM 833 N N . GLY A 1 104 ? -3.959 -20.922 -12.93 1 96 104 GLY A N 1
ATOM 834 C CA . GLY A 1 104 ? -4.57 -21.766 -13.938 1 96 104 GLY A CA 1
ATOM 835 C C . GLY A 1 104 ? -5.988 -21.359 -14.281 1 96 104 GLY A C 1
ATOM 836 O O . GLY A 1 104 ? -6.727 -22.125 -14.898 1 96 104 GLY A O 1
ATOM 837 N N . TYR A 1 105 ? -6.414 -20.172 -13.883 1 97.19 105 TYR A N 1
ATOM 838 C CA . TYR A 1 105 ? -7.758 -19.688 -14.188 1 97.19 105 TYR A CA 1
ATOM 839 C C . TYR A 1 105 ? -7.715 -18.547 -15.203 1 97.19 105 TYR A C 1
ATOM 841 O O . TYR A 1 105 ? -6.727 -17.812 -15.289 1 97.19 105 TYR A O 1
ATOM 849 N N . LEU A 1 106 ? -8.805 -18.438 -15.93 1 96.62 106 LEU A N 1
ATOM 850 C CA . LEU A 1 106 ? -9.094 -17.281 -16.766 1 96.62 106 LEU A CA 1
ATOM 851 C C . LEU A 1 106 ? -10.266 -16.484 -16.219 1 96.62 106 LEU A C 1
ATOM 853 O O . LEU A 1 106 ? -11.156 -17.047 -15.578 1 96.62 106 LEU A O 1
ATOM 857 N N . ALA A 1 107 ? -10.227 -15.234 -16.422 1 97.31 107 ALA A N 1
ATOM 858 C CA . ALA A 1 107 ? -11.336 -14.367 -16.031 1 97.31 107 ALA A CA 1
ATOM 859 C C . ALA A 1 107 ? -12.055 -13.812 -17.266 1 97.31 107 ALA A C 1
ATOM 861 O O . ALA A 1 107 ? -11.414 -13.359 -18.203 1 97.31 107 ALA A O 1
ATOM 862 N N . GLN A 1 108 ? -13.367 -13.82 -17.219 1 93.88 108 GLN A N 1
ATOM 863 C CA . GLN A 1 108 ? -14.172 -13.344 -18.344 1 93.88 108 GLN A CA 1
ATOM 864 C C . GLN A 1 108 ? -14.484 -11.859 -18.219 1 93.88 108 GLN A C 1
ATOM 866 O O . GLN A 1 108 ? -14.781 -11.188 -19.203 1 93.88 108 GLN A O 1
ATOM 871 N N . ASP A 1 109 ? -14.57 -11.344 -17.047 1 94.81 109 ASP A N 1
ATOM 872 C CA . ASP A 1 109 ? -14.789 -9.93 -16.766 1 94.81 109 ASP A CA 1
ATOM 873 C C . ASP A 1 109 ? -13.828 -9.43 -15.688 1 94.81 109 ASP A C 1
ATOM 875 O O . ASP A 1 109 ? -13.281 -10.219 -14.914 1 94.81 109 ASP A O 1
ATOM 879 N N . LEU A 1 110 ? -13.5 -8.219 -15.828 1 96.88 110 LEU A N 1
ATOM 880 C CA . LEU A 1 110 ? -12.625 -7.578 -14.852 1 96.88 110 LEU A CA 1
ATOM 881 C C . LEU A 1 110 ? -13.25 -6.285 -14.336 1 96.88 110 LEU A C 1
ATOM 883 O O . LEU A 1 110 ? -13.773 -5.484 -15.117 1 96.88 110 LEU A O 1
ATOM 887 N N . THR A 1 111 ? -13.32 -6.195 -13.078 1 97.75 111 THR A N 1
ATOM 888 C CA . THR A 1 111 ? -13.68 -4.934 -12.445 1 97.75 111 THR A CA 1
ATOM 889 C C . THR A 1 111 ? -12.469 -4.305 -11.766 1 97.75 111 THR A C 1
ATOM 891 O O . THR A 1 111 ? -11.781 -4.957 -10.977 1 97.75 111 THR A O 1
ATOM 894 N N . GLU A 1 112 ? -12.141 -3.096 -12.117 1 97.31 112 GLU A N 1
ATOM 895 C CA . GLU A 1 112 ? -11.078 -2.396 -11.398 1 97.31 112 GLU A CA 1
ATOM 896 C C . GLU A 1 112 ? -11.531 -1.958 -10.016 1 97.31 112 GLU A C 1
ATOM 898 O O . GLU A 1 112 ? -12.5 -1.206 -9.883 1 97.31 112 GLU A O 1
ATOM 903 N N . ILE A 1 113 ? -10.891 -2.453 -9.016 1 97.44 113 ILE A N 1
ATOM 904 C CA . ILE A 1 113 ? -11.188 -2.131 -7.625 1 97.44 113 ILE A CA 1
ATOM 905 C C . ILE A 1 113 ? -10.57 -0.782 -7.266 1 97.44 113 ILE A C 1
ATOM 907 O O . ILE A 1 113 ? -11.227 0.071 -6.668 1 97.44 113 ILE A O 1
ATOM 911 N N . THR A 1 114 ? -9.312 -0.684 -7.539 1 97.94 114 THR A N 1
ATOM 912 C CA . THR A 1 114 ? -8.539 0.492 -7.16 1 97.94 114 THR A CA 1
ATOM 913 C C . THR A 1 114 ? -7.168 0.472 -7.82 1 97.94 114 THR A C 1
ATOM 915 O O . THR A 1 114 ? -6.773 -0.534 -8.414 1 97.94 114 THR A O 1
ATOM 918 N N . ALA A 1 115 ? -6.566 1.557 -7.867 1 98.38 115 ALA A N 1
ATOM 919 C CA . ALA A 1 115 ? -5.145 1.738 -8.148 1 98.38 115 ALA A CA 1
ATOM 920 C C . ALA A 1 115 ? -4.477 2.596 -7.074 1 98.38 115 ALA A C 1
ATOM 922 O O . ALA A 1 115 ? -5.051 3.584 -6.617 1 98.38 115 ALA A O 1
ATOM 923 N N . PHE A 1 116 ? -3.312 2.16 -6.621 1 98.81 116 PHE A N 1
ATOM 924 C CA . PHE A 1 116 ? -2.756 2.895 -5.492 1 98.81 116 PHE A CA 1
ATOM 925 C C . PHE A 1 116 ? -1.232 2.877 -5.535 1 98.81 116 PHE A C 1
ATOM 927 O O . PHE A 1 116 ? -0.634 2.029 -6.199 1 98.81 116 PHE A O 1
ATOM 934 N N . TYR A 1 117 ? -0.659 3.838 -4.863 1 98.75 117 TYR A N 1
ATOM 935 C CA . TYR A 1 117 ? 0.751 3.812 -4.492 1 98.75 117 TYR A CA 1
ATOM 936 C C . TYR A 1 117 ? 0.936 3.25 -3.086 1 98.75 117 TYR A C 1
ATOM 938 O O . TYR A 1 117 ? 0.373 3.773 -2.123 1 98.75 117 TYR A O 1
ATOM 946 N N . GLY A 1 118 ? 1.747 2.203 -2.906 1 98.25 118 GLY A N 1
ATOM 947 C CA . GLY A 1 118 ? 1.931 1.56 -1.615 1 98.25 118 GLY A CA 1
ATOM 948 C C . GLY A 1 118 ? 2.822 2.35 -0.676 1 98.25 118 GLY A C 1
ATOM 949 O O . GLY A 1 118 ? 2.619 2.334 0.54 1 98.25 118 GLY A O 1
ATOM 950 N N . THR A 1 119 ? 3.797 2.971 -1.285 1 97.75 119 THR A N 1
ATOM 951 C CA . THR A 1 119 ? 4.812 3.717 -0.549 1 97.75 119 THR A CA 1
ATOM 952 C C . THR A 1 119 ? 5.09 5.059 -1.222 1 97.75 119 THR A C 1
ATOM 954 O O . THR A 1 119 ? 6.18 5.277 -1.754 1 97.75 119 THR A O 1
ATOM 957 N N . PRO A 1 120 ? 4.18 5.969 -1.062 1 97.94 120 PRO A N 1
ATOM 958 C CA . PRO A 1 120 ? 4.285 7.215 -1.826 1 97.94 120 PRO A CA 1
ATOM 959 C C . PRO A 1 120 ? 5.441 8.094 -1.356 1 97.94 120 PRO A C 1
ATOM 961 O O . PRO A 1 120 ? 5.84 9.023 -2.064 1 97.94 120 PRO A O 1
ATOM 964 N N . GLY A 1 121 ? 5.977 7.832 -0.213 1 96.81 121 GLY A N 1
ATOM 965 C CA . GLY A 1 121 ? 7.047 8.648 0.331 1 96.81 121 GLY A CA 1
ATOM 966 C C . GLY A 1 121 ? 8.344 8.539 -0.454 1 96.81 121 GLY A C 1
ATOM 967 O O . GLY A 1 121 ? 9.195 9.422 -0.384 1 96.81 121 GLY A O 1
ATOM 968 N N . PHE A 1 122 ? 8.492 7.375 -1.196 1 98.31 122 PHE A N 1
ATOM 969 C CA . PHE A 1 122 ? 9.781 7.289 -1.868 1 98.31 122 PHE A CA 1
ATOM 970 C C . PHE A 1 122 ? 9.688 6.414 -3.113 1 98.31 122 PHE A C 1
ATOM 972 O O . PHE A 1 122 ? 10.633 6.34 -3.9 1 98.31 122 PHE A O 1
ATOM 979 N N . SER A 1 123 ? 8.586 5.789 -3.355 1 98.56 123 SER A N 1
ATOM 980 C CA . SER A 1 123 ? 8.508 4.836 -4.457 1 98.56 123 SER A CA 1
ATOM 981 C C . SER A 1 123 ? 7.422 5.23 -5.453 1 98.56 123 SER A C 1
ATOM 983 O O . SER A 1 123 ? 6.328 5.637 -5.055 1 98.56 123 SER A O 1
ATOM 985 N N . SER A 1 124 ? 7.711 5 -6.707 1 98.06 124 SER A N 1
ATOM 986 C CA . SER A 1 124 ? 6.762 5.305 -7.77 1 98.06 124 SER A CA 1
ATOM 987 C C . SER A 1 124 ? 5.898 4.094 -8.102 1 98.06 124 SER A C 1
ATOM 989 O O . SER A 1 124 ? 5.086 4.137 -9.031 1 98.06 124 SER A O 1
ATOM 991 N N . GLU A 1 125 ? 6.031 3.006 -7.406 1 98 125 GLU A N 1
ATOM 992 C CA . GLU A 1 125 ? 5.297 1.795 -7.758 1 98 125 GLU A CA 1
ATOM 993 C C . GLU A 1 125 ? 3.791 1.994 -7.59 1 98 125 GLU A C 1
ATOM 995 O O . GLU A 1 125 ? 3.297 2.121 -6.469 1 98 125 GLU A O 1
ATOM 1000 N N . LYS A 1 126 ? 3.139 2.031 -8.688 1 98.06 126 LYS A N 1
ATOM 1001 C CA . LYS A 1 126 ? 1.679 2.039 -8.719 1 98.06 126 LYS A CA 1
ATOM 1002 C C . LYS A 1 126 ? 1.128 0.644 -8.992 1 98.06 126 LYS A C 1
ATOM 1004 O O . LYS A 1 126 ? 1.608 -0.054 -9.891 1 98.06 126 LYS A O 1
ATOM 1009 N N . THR A 1 127 ? 0.172 0.176 -8.227 1 98.56 127 THR A N 1
ATOM 1010 C CA . THR A 1 127 ? -0.429 -1.145 -8.375 1 98.56 127 THR A CA 1
ATOM 1011 C C . THR A 1 127 ? -1.9 -1.027 -8.766 1 98.56 127 THR A C 1
ATOM 1013 O O . THR A 1 127 ? -2.666 -0.318 -8.109 1 98.56 127 THR A O 1
ATOM 1016 N N . TYR A 1 128 ? -2.248 -1.675 -9.789 1 98.5 128 TYR A N 1
ATOM 1017 C CA . TYR A 1 128 ? -3.637 -1.771 -10.227 1 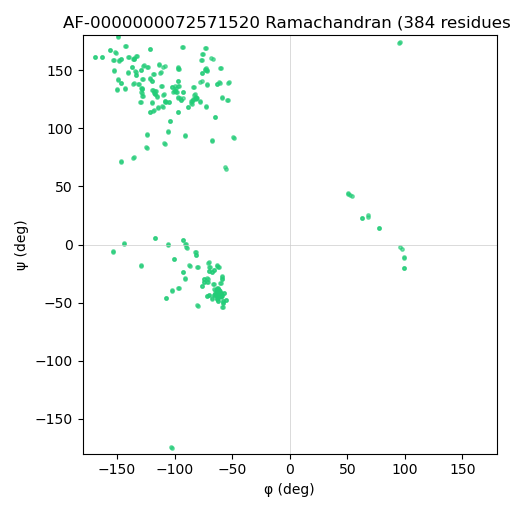98.5 128 TYR A CA 1
ATOM 1018 C C . TYR A 1 128 ? -4.277 -3.062 -9.734 1 98.5 128 TYR A C 1
ATOM 1020 O O . TYR A 1 128 ? -3.75 -4.152 -9.969 1 98.5 128 TYR A O 1
ATOM 1028 N N . VAL A 1 129 ? -5.395 -2.943 -9.07 1 98.81 129 VAL A N 1
ATOM 1029 C CA . VAL A 1 129 ? -6.035 -4.117 -8.484 1 98.81 129 VAL A CA 1
ATOM 1030 C C . VAL A 1 129 ? -7.395 -4.344 -9.141 1 98.81 129 VAL A C 1
ATOM 1032 O O . VAL A 1 129 ? -8.211 -3.426 -9.234 1 98.81 129 VAL A O 1
ATOM 1035 N N . TYR A 1 130 ? -7.637 -5.547 -9.531 1 98.81 130 TYR A N 1
ATOM 1036 C CA . TYR A 1 130 ? -8.883 -5.926 -10.195 1 98.81 130 TYR A CA 1
ATOM 1037 C C . TYR A 1 130 ? -9.602 -7.016 -9.414 1 98.81 130 TYR A C 1
ATOM 1039 O O . TYR A 1 130 ? -9.047 -7.594 -8.484 1 98.81 130 TYR A O 1
ATOM 1047 N N . PHE A 1 131 ? -10.836 -7.23 -9.805 1 98.69 131 PHE A N 1
ATOM 1048 C CA . PHE A 1 131 ? -11.711 -8.25 -9.219 1 98.69 131 PHE A CA 1
ATOM 1049 C C . PHE A 1 131 ? -12.445 -9.016 -10.312 1 98.69 131 PHE A C 1
ATOM 1051 O O . PHE A 1 131 ? -12.898 -8.43 -11.297 1 98.69 131 PHE A O 1
ATOM 1058 N N . SER A 1 132 ? -12.555 -10.328 -10.141 1 98.44 132 SER A N 1
ATOM 1059 C CA . SER A 1 132 ? -13.414 -11.117 -11.016 1 98.44 132 SER A CA 1
ATOM 1060 C C . SER A 1 132 ? -14.039 -12.289 -10.266 1 98.44 132 SER A C 1
ATOM 1062 O O . SER A 1 132 ? -13.359 -12.961 -9.484 1 98.44 132 SER A O 1
ATOM 1064 N N . SER A 1 133 ? -15.297 -12.539 -10.531 1 97.12 133 SER A N 1
ATOM 1065 C CA . SER A 1 133 ? -15.977 -13.719 -10.008 1 97.12 133 SER A CA 1
ATOM 1066 C C . SER A 1 133 ? -16.438 -14.641 -11.125 1 97.12 133 SER A C 1
ATOM 1068 O O . SER A 1 133 ? -17.203 -15.578 -10.891 1 97.12 133 SER A O 1
ATOM 1070 N N . ASN A 1 134 ? -16.078 -14.32 -12.328 1 97.44 134 ASN A N 1
ATOM 1071 C CA . ASN A 1 134 ? -16.359 -15.125 -13.516 1 97.44 134 ASN A CA 1
ATOM 1072 C C . ASN A 1 134 ? -15.094 -15.797 -14.047 1 97.44 134 ASN A C 1
ATOM 1074 O O . ASN A 1 134 ? -14.461 -15.289 -14.977 1 97.44 134 ASN A O 1
ATOM 1078 N N . LEU A 1 135 ? -14.828 -16.938 -13.5 1 97.75 135 LEU A N 1
ATOM 1079 C CA . LEU A 1 135 ? -13.57 -17.625 -13.75 1 97.75 135 LEU A CA 1
ATOM 1080 C C . LEU A 1 135 ? -13.805 -18.984 -14.406 1 97.75 135 LEU A C 1
ATOM 1082 O O . LEU A 1 135 ? -14.812 -19.641 -14.141 1 97.75 135 LEU A O 1
ATOM 1086 N N . THR A 1 136 ? -12.914 -19.328 -15.211 1 96.44 136 THR A N 1
ATOM 1087 C CA . THR A 1 136 ? -12.883 -20.672 -15.797 1 96.44 136 THR A CA 1
ATOM 1088 C C . THR A 1 136 ? -11.492 -21.281 -15.664 1 96.44 136 THR A C 1
ATOM 1090 O O . THR A 1 136 ? -10.484 -20.609 -15.852 1 96.44 136 THR A O 1
ATOM 1093 N N . LYS A 1 137 ? -11.461 -22.5 -15.336 1 94.44 137 LYS A N 1
ATOM 1094 C CA . LYS A 1 137 ? -10.18 -23.188 -15.211 1 94.44 137 LYS A CA 1
ATOM 1095 C C . LYS A 1 137 ? -9.617 -23.562 -16.578 1 94.44 137 LYS A C 1
ATOM 1097 O O . LYS A 1 137 ? -10.359 -24 -17.469 1 94.44 137 LYS A O 1
ATOM 1102 N N . VAL A 1 138 ? -8.383 -23.406 -16.688 1 91.88 138 VAL A N 1
ATOM 1103 C CA . VAL A 1 138 ? -7.707 -23.734 -17.938 1 91.88 138 VAL A CA 1
ATOM 1104 C C . VAL A 1 138 ? -7.117 -25.141 -17.859 1 91.88 138 VAL A C 1
ATOM 1106 O O . VAL A 1 138 ? -6.508 -25.5 -16.859 1 91.88 138 VAL A O 1
ATOM 1109 N N . GLU A 1 139 ? -7.25 -25.922 -18.859 1 89 139 GLU A N 1
ATOM 1110 C CA . GLU A 1 139 ? -6.758 -27.297 -18.891 1 89 139 GLU A CA 1
ATOM 1111 C C . GLU A 1 139 ? -5.234 -27.344 -18.938 1 89 139 GLU A C 1
ATOM 1113 O O . GLU A 1 139 ? -4.605 -28.125 -18.234 1 89 139 GLU A O 1
ATOM 1118 N N . HIS A 1 140 ? -4.594 -26.531 -19.734 1 89.19 140 HIS A N 1
ATOM 1119 C CA . HIS A 1 140 ? -3.143 -26.453 -19.875 1 89.19 140 HIS A CA 1
ATOM 1120 C C . HIS A 1 140 ? -2.639 -25.031 -19.641 1 89.19 140 HIS A C 1
ATOM 1122 O O . HIS A 1 140 ? -2.303 -24.328 -20.578 1 89.19 140 HIS A O 1
ATOM 1128 N N . PRO A 1 141 ? -2.48 -24.781 -18.359 1 84.25 141 PRO A N 1
ATOM 1129 C CA . PRO A 1 141 ? -2.082 -23.406 -18.062 1 84.25 141 PRO A CA 1
ATOM 1130 C C . PRO A 1 141 ? -0.627 -23.125 -18.422 1 84.25 141 PRO A C 1
ATOM 1132 O O . PRO A 1 141 ? 0.196 -24.047 -18.469 1 84.25 141 PRO A O 1
ATOM 1135 N N . LYS A 1 142 ? -0.367 -21.859 -18.75 1 84.62 142 LYS A N 1
ATOM 1136 C CA . LYS A 1 142 ? 1.013 -21.406 -18.938 1 84.62 142 LYS A CA 1
ATOM 1137 C C . LYS A 1 142 ? 1.816 -21.578 -17.656 1 84.62 142 LYS A C 1
ATOM 1139 O O . LYS A 1 142 ? 1.311 -21.328 -16.562 1 84.62 142 LYS A O 1
ATOM 1144 N N . PRO A 1 143 ? 3.041 -22.016 -17.812 1 80.69 143 PRO A N 1
ATOM 1145 C CA . PRO A 1 143 ? 3.84 -22.219 -16.609 1 80.69 143 PRO A CA 1
ATOM 1146 C C . PRO A 1 143 ? 4.285 -20.906 -15.969 1 80.69 143 PRO A C 1
ATOM 1148 O O . PRO A 1 143 ? 4.43 -19.891 -16.656 1 80.69 143 PRO A O 1
ATOM 1151 N N . ALA A 1 144 ? 4.41 -21.047 -14.656 1 76.19 144 ALA A N 1
ATOM 1152 C CA . ALA A 1 144 ? 4.992 -19.922 -13.945 1 76.19 144 ALA A CA 1
ATOM 1153 C C . ALA A 1 144 ? 6.457 -19.719 -14.32 1 76.19 144 ALA A C 1
ATOM 1155 O O . ALA A 1 144 ? 7.082 -20.625 -14.891 1 76.19 144 ALA A O 1
ATOM 1156 N N . ASP A 1 145 ? 6.969 -18.547 -14.086 1 76.19 145 ASP A N 1
ATOM 1157 C CA . ASP A 1 145 ? 8.375 -18.25 -14.359 1 76.19 145 ASP A CA 1
ATOM 1158 C C . ASP A 1 145 ? 9.297 -19.172 -13.555 1 76.19 145 ASP A C 1
ATOM 1160 O O . ASP A 1 145 ? 8.945 -19.578 -12.445 1 76.19 145 ASP A O 1
ATOM 1164 N N . ASP A 1 146 ? 10.445 -19.375 -14.141 1 76.06 146 ASP A N 1
ATOM 1165 C CA . ASP A 1 146 ? 11.469 -20.156 -13.445 1 76.06 146 ASP A CA 1
ATOM 1166 C C . ASP A 1 146 ? 11.844 -19.516 -12.109 1 76.06 146 ASP A C 1
ATOM 1168 O O . ASP A 1 146 ? 12.008 -18.297 -12.023 1 76.06 146 ASP A O 1
ATOM 1172 N N . GLY A 1 147 ? 11.758 -20.328 -11.055 1 74.88 147 GLY A N 1
ATOM 1173 C CA . GLY A 1 147 ? 12.195 -19.828 -9.758 1 74.88 147 GLY A CA 1
ATOM 1174 C C . GLY A 1 147 ? 11.055 -19.312 -8.906 1 74.88 147 GLY A C 1
ATOM 1175 O O . GLY A 1 147 ? 11.266 -18.844 -7.789 1 74.88 147 GLY A O 1
ATOM 1176 N N . GLU A 1 148 ? 9.93 -19.328 -9.469 1 80.31 148 GLU A N 1
ATOM 1177 C CA . GLU A 1 148 ? 8.766 -18.938 -8.68 1 80.31 148 GLU A CA 1
ATOM 1178 C C . GLU A 1 148 ? 8.039 -20.156 -8.117 1 80.31 148 GLU A C 1
ATOM 1180 O O . GLU A 1 148 ? 7.555 -21 -8.867 1 80.31 148 GLU A O 1
ATOM 1185 N N . PHE A 1 149 ? 8.055 -20.297 -6.855 1 82 149 PHE A N 1
ATOM 1186 C CA . PHE A 1 149 ? 7.359 -21.359 -6.148 1 82 149 PHE A CA 1
ATOM 1187 C C . PHE A 1 149 ? 6.176 -20.812 -5.359 1 82 149 PHE A C 1
ATOM 1189 O O . PHE A 1 149 ? 6.344 -19.938 -4.504 1 82 149 PHE A O 1
ATOM 1196 N N . LEU A 1 150 ? 5.086 -21.281 -5.734 1 87.94 150 LEU A N 1
ATOM 1197 C CA . LEU A 1 150 ? 3.879 -20.766 -5.105 1 87.94 150 LEU A CA 1
ATOM 1198 C C . LEU A 1 150 ? 2.996 -21.906 -4.602 1 87.94 150 LEU A C 1
ATOM 1200 O O . LEU A 1 150 ? 3.059 -23.016 -5.121 1 87.94 150 LEU A O 1
ATOM 1204 N N . GLU A 1 151 ? 2.271 -21.656 -3.574 1 91.31 151 GLU A N 1
ATOM 1205 C CA . GLU A 1 151 ? 1.191 -22.5 -3.074 1 91.31 151 GLU A CA 1
ATOM 1206 C C . GLU A 1 151 ? -0.17 -21.859 -3.303 1 91.31 151 GLU A C 1
ATOM 1208 O O . GLU A 1 151 ? -0.363 -20.672 -2.992 1 91.31 151 GLU A O 1
ATOM 1213 N N . GLN A 1 152 ? -1.036 -22.625 -3.869 1 94.75 152 GLN A N 1
ATOM 1214 C CA . GLN A 1 152 ? -2.359 -22.062 -4.125 1 94.75 152 GLN A CA 1
ATOM 1215 C C . GLN A 1 152 ? -3.375 -22.562 -3.098 1 94.75 152 GLN A C 1
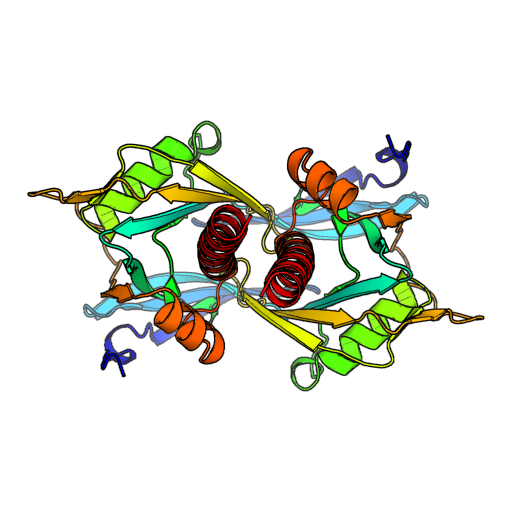ATOM 1217 O O . GLN A 1 152 ? -3.393 -23.75 -2.76 1 94.75 152 GLN A O 1
ATOM 1222 N N . ILE A 1 153 ? -4.203 -21.656 -2.578 1 97 153 ILE A N 1
ATOM 1223 C CA . ILE A 1 153 ? -5.293 -22.031 -1.686 1 97 153 ILE A CA 1
ATOM 1224 C C . ILE A 1 153 ? -6.562 -21.281 -2.076 1 97 153 ILE A C 1
ATOM 1226 O O . ILE A 1 153 ? -6.504 -20.297 -2.814 1 97 153 ILE A O 1
ATOM 1230 N N . GLU A 1 154 ? -7.633 -21.797 -1.661 1 98 154 GLU A N 1
ATOM 1231 C CA . GLU A 1 154 ? -8.93 -21.141 -1.78 1 98 154 GLU A CA 1
ATOM 1232 C C . GLU A 1 154 ? -9.539 -20.859 -0.407 1 98 154 GLU A C 1
ATOM 1234 O O . GLU A 1 154 ? -9.562 -21.75 0.454 1 98 154 GLU A O 1
ATOM 1239 N N . VAL A 1 155 ? -9.977 -19.641 -0.193 1 98.56 155 VAL A N 1
ATOM 1240 C CA . VAL A 1 155 ? -10.438 -19.297 1.146 1 98.56 155 VAL A CA 1
ATOM 1241 C C . VAL A 1 155 ? -11.781 -18.562 1.056 1 98.56 155 VAL A C 1
ATOM 1243 O O . VAL A 1 155 ? -12.031 -17.828 0.101 1 98.56 155 VAL A O 1
ATOM 1246 N N . THR A 1 156 ? -12.641 -18.797 2.057 1 98.69 156 THR A N 1
ATOM 1247 C CA . THR A 1 156 ? -13.852 -18 2.217 1 98.69 156 THR A CA 1
ATOM 1248 C C . THR A 1 156 ? -13.523 -16.609 2.732 1 98.69 156 THR A C 1
ATOM 1250 O O . THR A 1 156 ? -12.391 -16.328 3.141 1 98.69 156 THR A O 1
ATOM 1253 N N . LEU A 1 157 ? -14.539 -15.734 2.688 1 98.56 157 LEU A N 1
ATOM 1254 C CA . LEU A 1 157 ? -14.344 -14.391 3.211 1 98.56 157 LEU A CA 1
ATOM 1255 C C . LEU A 1 157 ? -13.938 -14.43 4.684 1 98.56 157 LEU A C 1
ATOM 1257 O O . LEU A 1 157 ? -13.016 -13.727 5.098 1 98.56 157 LEU A O 1
ATOM 1261 N N . SER A 1 158 ? -14.617 -15.266 5.449 1 98.5 158 SER A N 1
ATOM 1262 C CA . SER A 1 158 ? -14.328 -15.391 6.875 1 98.5 158 SER A CA 1
ATOM 1263 C C . SER A 1 158 ? -12.906 -15.883 7.113 1 98.5 158 SER A C 1
ATOM 1265 O O . SER A 1 158 ? -12.195 -15.359 7.973 1 98.5 158 SER A O 1
ATOM 1267 N N . GLU A 1 159 ? -12.5 -16.844 6.379 1 98.69 159 GLU A N 1
ATOM 1268 C CA . GLU A 1 159 ? -11.141 -17.359 6.492 1 98.69 159 GLU A CA 1
ATOM 1269 C C . GLU A 1 159 ? -10.109 -16.297 6.129 1 98.69 159 GLU A C 1
ATOM 1271 O O . GLU A 1 159 ? -9.094 -16.141 6.809 1 98.69 159 GLU A O 1
ATOM 1276 N N . ALA A 1 160 ? -10.391 -15.562 5.039 1 98.81 160 ALA A N 1
ATOM 1277 C CA . ALA A 1 160 ? -9.484 -14.516 4.586 1 98.81 160 ALA A CA 1
ATOM 1278 C C . ALA A 1 160 ? -9.297 -13.445 5.664 1 98.81 160 ALA A C 1
ATOM 1280 O O . ALA A 1 160 ? -8.18 -13 5.918 1 98.81 160 ALA A O 1
ATOM 1281 N N . LYS A 1 161 ? -10.391 -13.062 6.262 1 98.5 161 LYS A N 1
ATOM 1282 C CA . LYS A 1 161 ? -10.328 -12.055 7.316 1 98.5 161 LYS A CA 1
ATOM 1283 C C . LYS A 1 161 ? -9.508 -12.555 8.508 1 98.5 161 LYS A C 1
ATOM 1285 O O . LYS A 1 161 ? -8.742 -11.797 9.102 1 98.5 161 LYS A O 1
ATOM 1290 N N . LYS A 1 162 ? -9.672 -13.812 8.883 1 98.5 162 LYS A N 1
ATOM 1291 C CA . LYS A 1 162 ? -8.883 -14.406 9.953 1 98.5 162 LYS A CA 1
ATOM 1292 C C . LYS A 1 162 ? -7.398 -14.43 9.602 1 98.5 162 LYS A C 1
ATOM 1294 O O . LYS A 1 162 ? -6.547 -14.172 10.453 1 98.5 162 LYS A O 1
ATOM 1299 N N . MET A 1 163 ? -7.117 -14.695 8.359 1 98.5 163 MET A N 1
ATOM 1300 C CA . MET A 1 163 ? -5.734 -14.758 7.891 1 98.5 163 MET A CA 1
ATOM 1301 C C . MET A 1 163 ? -5.074 -13.383 7.957 1 98.5 163 MET A C 1
ATOM 1303 O O . MET A 1 163 ? -3.867 -13.281 8.18 1 98.5 163 MET A O 1
ATOM 1307 N N . ILE A 1 164 ? -5.871 -12.305 7.711 1 98.69 164 ILE A N 1
ATOM 1308 C CA . ILE A 1 164 ? -5.359 -10.953 7.891 1 98.69 164 ILE A CA 1
ATOM 1309 C C . ILE A 1 164 ? -4.984 -10.734 9.352 1 98.69 164 ILE A C 1
ATOM 1311 O O . ILE A 1 164 ? -3.9 -10.227 9.656 1 98.69 164 ILE A O 1
ATOM 1315 N N . GLU A 1 165 ? -5.852 -11.148 10.273 1 97.75 165 GLU A N 1
ATOM 1316 C CA . GLU A 1 165 ? -5.613 -11 11.703 1 97.75 165 GLU A CA 1
ATOM 1317 C C . GLU A 1 165 ? -4.344 -11.734 12.133 1 97.75 165 GLU A C 1
ATOM 1319 O O . GLU A 1 165 ? -3.621 -11.273 13.016 1 97.75 165 GLU A O 1
ATOM 1324 N N . LEU A 1 166 ? -4.074 -12.812 11.492 1 97.31 166 LEU A N 1
ATOM 1325 C CA . LEU A 1 166 ? -2.934 -13.648 11.844 1 97.31 166 LEU A CA 1
ATOM 1326 C C . LEU A 1 166 ? -1.688 -13.234 11.07 1 97.31 166 LEU A C 1
ATOM 1328 O O . LEU A 1 166 ? -0.646 -13.883 11.164 1 97.31 166 LEU A O 1
ATOM 1332 N N . GLU A 1 167 ? -1.788 -12.234 10.25 1 97.25 167 GLU A N 1
ATOM 1333 C CA . GLU A 1 167 ? -0.71 -11.672 9.445 1 97.25 167 GLU A CA 1
ATOM 1334 C C . GLU A 1 167 ? -0.175 -12.688 8.445 1 97.25 167 GLU A C 1
ATOM 1336 O O . GLU A 1 167 ? 0.987 -12.617 8.039 1 97.25 167 GLU A O 1
ATOM 1341 N N . GLN A 1 168 ? -1.03 -13.656 8.156 1 97.56 168 GLN A N 1
ATOM 1342 C CA . GLN A 1 168 ? -0.728 -14.547 7.043 1 97.56 168 GLN A CA 1
ATOM 1343 C C . GLN A 1 168 ? -0.958 -13.844 5.707 1 97.56 168 GLN A C 1
ATOM 1345 O O . GLN A 1 168 ? -0.362 -14.219 4.695 1 97.56 168 GLN A O 1
ATOM 1350 N N . ILE A 1 169 ? -1.907 -12.977 5.691 1 98.69 169 ILE A N 1
ATOM 1351 C CA . ILE A 1 169 ? -2.094 -11.945 4.676 1 98.69 169 ILE A CA 1
ATOM 1352 C C . ILE A 1 169 ? -1.683 -10.586 5.238 1 98.69 169 ILE A C 1
ATOM 1354 O O . ILE A 1 169 ? -2.223 -10.141 6.254 1 98.69 169 ILE A O 1
ATOM 1358 N N . ALA A 1 170 ? -0.735 -9.953 4.547 1 98.69 170 ALA A N 1
ATOM 1359 C CA . ALA A 1 170 ? -0.165 -8.789 5.219 1 98.69 170 ALA A CA 1
ATOM 1360 C C . ALA A 1 170 ? 0.16 -7.68 4.219 1 98.69 170 ALA A C 1
ATOM 1362 O O . ALA A 1 170 ? 0.689 -6.633 4.598 1 98.69 170 ALA A O 1
ATOM 1363 N N . ASP A 1 171 ? -0.118 -7.906 2.959 1 98.88 171 ASP A N 1
ATOM 1364 C CA . ASP A 1 171 ? 0.174 -6.891 1.951 1 98.88 171 ASP A CA 1
ATOM 1365 C C . ASP A 1 171 ? -1.065 -6.055 1.64 1 98.88 171 ASP A C 1
ATOM 1367 O O . ASP A 1 171 ? -2.191 -6.551 1.715 1 98.88 171 ASP A O 1
ATOM 1371 N N . ALA A 1 172 ? -0.812 -4.848 1.245 1 98.81 172 ALA A N 1
ATOM 1372 C CA . ALA A 1 172 ? -1.886 -3.889 1.002 1 98.81 172 ALA A CA 1
ATOM 1373 C C . ALA A 1 172 ? -2.861 -4.41 -0.048 1 98.81 172 ALA A C 1
ATOM 1375 O O . ALA A 1 172 ? -4.074 -4.434 0.177 1 98.81 172 ALA A O 1
ATOM 1376 N N . LYS A 1 173 ? -2.375 -4.801 -1.213 1 98.88 173 LYS A N 1
ATOM 1377 C CA . LYS A 1 173 ? -3.252 -5.145 -2.328 1 98.88 173 LYS A CA 1
ATOM 1378 C C . LYS A 1 173 ? -4.227 -6.258 -1.941 1 98.88 173 LYS A C 1
ATOM 1380 O O . LYS A 1 173 ? -5.398 -6.215 -2.311 1 98.88 173 LYS A O 1
ATOM 1385 N N . THR A 1 174 ? -3.764 -7.266 -1.228 1 98.94 174 THR A N 1
ATOM 1386 C CA . THR A 1 174 ? -4.613 -8.398 -0.863 1 98.94 174 THR A CA 1
ATOM 1387 C C . THR A 1 174 ? -5.633 -7.988 0.194 1 98.94 174 THR A C 1
ATOM 1389 O O . THR A 1 174 ? -6.812 -8.336 0.095 1 98.94 174 THR A O 1
ATOM 1392 N N . ILE A 1 175 ? -5.188 -7.25 1.188 1 98.94 175 ILE A N 1
ATOM 1393 C CA . ILE A 1 175 ? -6.102 -6.773 2.225 1 98.94 175 ILE A CA 1
ATOM 1394 C C . ILE A 1 175 ? -7.191 -5.91 1.595 1 98.94 175 ILE A C 1
ATOM 1396 O O . ILE A 1 175 ? -8.375 -6.086 1.889 1 98.94 175 ILE A O 1
ATOM 1400 N N . MET A 1 176 ? -6.797 -5.016 0.705 1 98.88 176 MET A N 1
ATOM 1401 C CA . MET A 1 176 ? -7.754 -4.148 0.028 1 98.88 176 MET A CA 1
ATOM 1402 C C . MET A 1 176 ? -8.75 -4.965 -0.785 1 98.88 176 MET A C 1
ATOM 1404 O O . MET A 1 176 ? -9.945 -4.656 -0.803 1 98.88 176 MET A O 1
ATOM 1408 N N . ALA A 1 177 ? -8.266 -5.977 -1.47 1 98.88 177 ALA A N 1
ATOM 1409 C CA . ALA A 1 177 ? -9.141 -6.828 -2.264 1 98.88 177 ALA A CA 1
ATOM 1410 C C . ALA A 1 177 ? -10.18 -7.52 -1.384 1 98.88 177 ALA A C 1
ATOM 1412 O O . ALA A 1 177 ? -11.352 -7.602 -1.746 1 98.88 177 ALA A O 1
ATOM 1413 N N . ILE A 1 178 ? -9.734 -8.016 -0.288 1 98.88 178 ILE A N 1
ATOM 1414 C CA . ILE A 1 178 ? -10.625 -8.711 0.63 1 98.88 178 ILE A CA 1
ATOM 1415 C C . ILE A 1 178 ? -11.648 -7.734 1.209 1 98.88 178 ILE A C 1
ATOM 1417 O O . ILE A 1 178 ? -12.828 -8.07 1.352 1 98.88 178 ILE A O 1
ATOM 1421 N N . TRP A 1 179 ? -11.172 -6.559 1.586 1 98.81 179 TRP A N 1
ATOM 1422 C CA . TRP A 1 179 ? -12.094 -5.539 2.078 1 98.81 179 TRP A CA 1
ATOM 1423 C C . TRP A 1 179 ? -13.125 -5.176 1.017 1 98.81 179 TRP A C 1
ATOM 1425 O O . TRP A 1 179 ? -14.305 -4.973 1.329 1 98.81 179 TRP A O 1
ATOM 1435 N N . TYR A 1 180 ? -12.703 -5.047 -0.218 1 98.69 180 TYR A N 1
ATOM 1436 C CA . TYR A 1 180 ? -13.633 -4.801 -1.31 1 98.69 180 TYR A CA 1
ATOM 1437 C C . TYR A 1 180 ? -14.68 -5.906 -1.391 1 98.69 180 TYR A C 1
ATOM 1439 O O . TYR A 1 180 ? -15.875 -5.629 -1.52 1 98.69 180 TYR A O 1
ATOM 1447 N N . TRP A 1 181 ? -14.172 -7.109 -1.354 1 98.44 181 TRP A N 1
ATOM 1448 C CA . TRP A 1 181 ? -15.07 -8.266 -1.382 1 98.44 181 TRP A CA 1
ATOM 1449 C C . TRP A 1 181 ? -16.094 -8.188 -0.253 1 98.44 181 TRP A C 1
ATOM 1451 O O . TRP A 1 181 ? -17.281 -8.383 -0.478 1 98.44 181 TRP A O 1
ATOM 1461 N N . GLU A 1 182 ? -15.633 -7.914 0.93 1 98.12 182 GLU A N 1
ATOM 1462 C CA . GLU A 1 182 ? -16.531 -7.773 2.076 1 98.12 182 GLU A CA 1
ATOM 1463 C C . GLU A 1 182 ? -17.547 -6.656 1.849 1 98.12 182 GLU A C 1
ATOM 1465 O O . GLU A 1 182 ? -18.719 -6.812 2.17 1 98.12 182 GLU A O 1
ATOM 1470 N N . MET A 1 183 ? -17.109 -5.551 1.337 1 97.62 183 MET A N 1
ATOM 1471 C CA . MET A 1 183 ? -18 -4.414 1.09 1 97.62 183 MET A CA 1
ATOM 1472 C C . MET A 1 183 ? -19.094 -4.789 0.109 1 97.62 183 MET A C 1
ATOM 1474 O O . MET A 1 183 ? -20.25 -4.359 0.264 1 97.62 183 MET A O 1
ATOM 1478 N N . GLN A 1 184 ? -18.75 -5.555 -0.896 1 95.56 184 GLN A N 1
ATOM 1479 C CA . GLN A 1 184 ? -19.766 -6.012 -1.838 1 95.56 184 GLN A CA 1
ATOM 1480 C C . GLN A 1 184 ? -20.828 -6.852 -1.137 1 95.56 184 GLN A C 1
ATOM 1482 O O . GLN A 1 184 ? -22.016 -6.742 -1.441 1 95.56 184 GLN A O 1
ATOM 1487 N N . TYR A 1 185 ? -20.375 -7.676 -0.245 1 93.62 185 TYR A N 1
ATOM 1488 C CA . TYR A 1 185 ? -21.297 -8.492 0.535 1 93.62 185 TYR A CA 1
ATOM 1489 C C . TYR A 1 185 ? -22.203 -7.613 1.387 1 93.62 185 TYR A C 1
ATOM 1491 O O . TYR A 1 185 ? -23.422 -7.84 1.442 1 93.62 185 TYR A O 1
ATOM 1499 N N . LEU A 1 186 ? -21.656 -6.637 2.051 1 95.88 186 LEU A N 1
ATOM 1500 C CA . LEU A 1 186 ? -22.422 -5.746 2.916 1 95.88 186 LEU A CA 1
ATOM 1501 C C . LEU A 1 186 ? -23.469 -4.969 2.115 1 95.88 186 LEU A C 1
ATOM 1503 O O . LEU A 1 186 ? -24.609 -4.812 2.553 1 95.88 186 LEU A O 1
ATOM 1507 N N . LYS A 1 187 ? -23.047 -4.508 1.001 1 95.44 187 LYS A N 1
ATOM 1508 C CA . LYS A 1 187 ? -23.953 -3.748 0.158 1 95.44 187 LYS A CA 1
ATOM 1509 C C . LYS A 1 187 ? -25.109 -4.621 -0.323 1 95.44 187 LYS A C 1
ATOM 1511 O O . LYS A 1 187 ? -26.266 -4.168 -0.376 1 95.44 187 LYS A O 1
ATOM 1516 N N . LYS A 1 188 ? -24.797 -5.793 -0.711 1 94.38 188 LYS A N 1
ATOM 1517 C CA . LYS A 1 188 ? -25.828 -6.727 -1.132 1 94.38 188 LYS A CA 1
ATOM 1518 C C . LYS A 1 188 ? -26.812 -7 0.002 1 94.38 188 LYS A C 1
ATOM 1520 O O . LYS A 1 188 ? -28.031 -7.086 -0.224 1 94.38 188 LYS A O 1
ATOM 1525 N N . GLU A 1 189 ? -26.297 -7.176 1.164 1 93.5 189 GLU A N 1
ATOM 1526 C CA . GLU A 1 189 ? -27.141 -7.418 2.33 1 93.5 189 GLU A CA 1
ATOM 1527 C C . GLU A 1 189 ? -28.047 -6.227 2.611 1 93.5 189 GLU A C 1
ATOM 1529 O O . GLU A 1 189 ? -29.219 -6.398 2.982 1 93.5 189 GLU A O 1
ATOM 1534 N N . LEU A 1 190 ? -27.562 -5.066 2.461 1 94 190 LEU A N 1
ATOM 1535 C CA . LEU A 1 190 ? -28.344 -3.855 2.666 1 94 190 LEU A CA 1
ATOM 1536 C C . LEU A 1 190 ? -29.469 -3.752 1.633 1 94 190 LEU A C 1
ATOM 1538 O O . LEU A 1 190 ? -30.594 -3.355 1.96 1 94 190 LEU A O 1
ATOM 1542 N N . GLU A 1 191 ? -29.094 -4.09 0.419 1 92.44 191 GLU A N 1
ATOM 1543 C CA . GLU A 1 191 ? -30.094 -4.07 -0.645 1 92.44 191 GLU A CA 1
ATOM 1544 C C . GLU A 1 191 ? -31.203 -5.082 -0.376 1 92.44 191 GLU A C 1
ATOM 1546 O O . GLU A 1 191 ? -32.375 -4.812 -0.645 1 92.44 191 GLU A O 1
ATOM 1551 N N . ASN A 1 192 ? -30.859 -6.156 0.134 1 90.62 192 ASN A N 1
ATOM 1552 C CA . ASN A 1 192 ? -31.812 -7.211 0.424 1 90.62 192 ASN A CA 1
ATOM 1553 C C . ASN A 1 192 ? -32.719 -6.832 1.591 1 90.62 192 ASN A C 1
ATOM 1555 O O . ASN A 1 192 ? -33.844 -7.324 1.691 1 90.62 192 ASN A O 1
ATOM 1559 N N . ASN A 1 193 ? -32.188 -6.051 2.443 1 87.25 193 ASN A N 1
ATOM 1560 C CA . ASN A 1 193 ? -32.938 -5.637 3.621 1 87.25 193 ASN A CA 1
ATOM 1561 C C . ASN A 1 193 ? -33.781 -4.406 3.334 1 87.25 193 ASN A C 1
ATOM 1563 O O . ASN A 1 193 ? -34.625 -4.008 4.16 1 87.25 193 ASN A O 1
ATOM 1567 N N . ALA A 1 194 ? -33.531 -3.688 2.342 1 70.31 194 ALA A N 1
ATOM 1568 C CA . ALA A 1 194 ? -34.344 -2.535 1.964 1 70.31 194 ALA A CA 1
ATOM 1569 C C . ALA A 1 194 ? -35.594 -2.973 1.195 1 70.31 194 ALA A C 1
ATOM 1571 O O . ALA A 1 194 ? -35.531 -3.889 0.373 1 70.31 194 ALA A O 1
ATOM 1572 N N . MET B 1 1 ? -6.047 -25.234 10.273 1 39.88 1 MET B N 1
ATOM 1573 C CA . MET B 1 1 ? -4.801 -24.5 10.094 1 39.88 1 MET B CA 1
ATOM 1574 C C . MET B 1 1 ? -4.035 -25.016 8.875 1 39.88 1 MET B C 1
ATOM 1576 O O . MET B 1 1 ? -3.803 -26.219 8.75 1 39.88 1 MET B O 1
ATOM 1580 N N . LEU B 1 2 ? -4.289 -24.266 7.734 1 53.12 2 LEU B N 1
ATOM 1581 C CA . LEU B 1 2 ? -3.715 -24.828 6.512 1 53.12 2 LEU B CA 1
ATOM 1582 C C . LEU B 1 2 ? -2.25 -25.188 6.719 1 53.12 2 LEU B C 1
ATOM 1584 O O . LEU B 1 2 ? -1.464 -24.375 7.207 1 53.12 2 LEU B O 1
ATOM 1588 N N . ASN B 1 3 ? -2.055 -26.422 7.098 1 53.41 3 ASN B N 1
ATOM 1589 C CA . ASN B 1 3 ? -0.732 -26.969 7.375 1 53.41 3 ASN B CA 1
ATOM 1590 C C . ASN B 1 3 ? 0.203 -26.797 6.18 1 53.41 3 ASN B C 1
ATOM 1592 O O . ASN B 1 3 ? 0.055 -27.484 5.172 1 53.41 3 ASN B O 1
ATOM 1596 N N . PHE B 1 4 ? 0.513 -25.578 5.832 1 63.12 4 PHE B N 1
ATOM 1597 C CA . PHE B 1 4 ? 1.521 -25.469 4.785 1 63.12 4 PHE B CA 1
ATOM 1598 C C . PHE B 1 4 ? 2.916 -25.344 5.387 1 63.12 4 PHE B C 1
ATOM 1600 O O . PHE B 1 4 ? 3.082 -24.828 6.488 1 63.12 4 PHE B O 1
ATOM 1607 N N . ASP B 1 5 ? 3.766 -26.281 4.879 1 71.44 5 ASP B N 1
ATOM 1608 C CA . ASP B 1 5 ? 5.152 -26.203 5.324 1 71.44 5 ASP B CA 1
ATOM 1609 C C . ASP B 1 5 ? 5.828 -24.938 4.785 1 71.44 5 ASP B C 1
ATOM 1611 O O . ASP B 1 5 ? 6.438 -24.969 3.711 1 71.44 5 ASP B O 1
ATOM 1615 N N . ASP B 1 6 ? 5.789 -23.828 5.461 1 73.62 6 ASP B N 1
ATOM 1616 C CA . ASP B 1 6 ? 6.324 -22.531 5.055 1 73.62 6 ASP B CA 1
ATOM 1617 C C . ASP B 1 6 ? 7.848 -22.578 4.949 1 73.62 6 ASP B C 1
ATOM 1619 O O . ASP B 1 6 ? 8.445 -21.812 4.191 1 73.62 6 ASP B O 1
ATOM 1623 N N . LYS B 1 7 ? 8.453 -23.484 5.598 1 76.31 7 LYS B N 1
ATOM 1624 C CA . LYS B 1 7 ? 9.914 -23.594 5.609 1 76.31 7 LYS B CA 1
ATOM 1625 C C . LYS B 1 7 ? 10.445 -24.047 4.25 1 76.31 7 LYS B C 1
ATOM 1627 O O . LYS B 1 7 ? 11.586 -23.734 3.893 1 76.31 7 LYS B O 1
ATOM 1632 N N . LYS B 1 8 ? 9.523 -24.672 3.576 1 80.38 8 LYS B N 1
ATOM 1633 C CA . LYS B 1 8 ? 9.906 -25.188 2.262 1 80.38 8 LYS B CA 1
ATOM 1634 C C . LYS B 1 8 ? 10.133 -24.047 1.273 1 80.38 8 LYS B C 1
ATOM 1636 O O . LYS B 1 8 ? 10.906 -24.188 0.325 1 80.38 8 LYS B O 1
ATOM 1641 N N . PHE B 1 9 ? 9.578 -22.891 1.622 1 87.62 9 PHE B N 1
ATOM 1642 C CA . PHE B 1 9 ? 9.609 -21.797 0.665 1 87.62 9 PHE B CA 1
ATOM 1643 C C . PHE B 1 9 ? 10.641 -20.75 1.078 1 87.62 9 PHE B C 1
ATOM 1645 O O . PHE B 1 9 ? 10.883 -19.781 0.345 1 87.62 9 PHE B O 1
ATOM 1652 N N . GLU B 1 10 ? 11.258 -21.031 2.17 1 91.06 10 GLU B N 1
ATOM 1653 C CA . GLU B 1 10 ? 12.18 -20.031 2.701 1 91.06 10 GLU B CA 1
ATOM 1654 C C . GLU B 1 10 ? 13.336 -19.781 1.734 1 91.06 10 GLU B C 1
ATOM 1656 O O . GLU B 1 10 ? 13.875 -20.719 1.143 1 91.06 10 GLU B O 1
ATOM 1661 N N . GLU B 1 11 ? 13.703 -18.531 1.558 1 94 11 GLU B N 1
ATOM 1662 C CA . GLU B 1 11 ? 14.875 -18.125 0.792 1 94 11 GLU B CA 1
ATOM 1663 C C . GLU B 1 11 ? 16 -17.672 1.713 1 94 11 GLU B C 1
ATOM 1665 O O . GLU B 1 11 ? 16.078 -16.5 2.09 1 94 11 GLU B O 1
ATOM 1670 N N . LYS B 1 12 ? 16.875 -18.562 1.97 1 95.12 12 LYS B N 1
ATOM 1671 C CA . LYS B 1 12 ? 17.984 -18.25 2.871 1 95.12 12 LYS B CA 1
ATOM 1672 C C . LYS B 1 12 ? 18.984 -17.297 2.213 1 95.12 12 LYS B C 1
ATOM 1674 O O . LYS B 1 12 ? 19.328 -17.469 1.04 1 95.12 12 LYS B O 1
ATOM 1679 N N . THR B 1 13 ? 19.469 -16.328 2.93 1 97.5 13 THR B N 1
ATOM 1680 C CA . THR B 1 13 ? 20.484 -15.406 2.424 1 97.5 13 THR B CA 1
ATOM 1681 C C . THR B 1 13 ? 21.859 -16.062 2.455 1 97.5 13 THR B C 1
ATOM 1683 O O . THR B 1 13 ? 22.328 -16.5 3.508 1 97.5 13 THR B O 1
ATOM 1686 N N . LEU B 1 14 ? 22.5 -16.125 1.33 1 98 14 LEU B N 1
ATOM 1687 C CA . LEU B 1 14 ? 23.844 -16.688 1.208 1 98 14 LEU B CA 1
ATOM 1688 C C . LEU B 1 14 ? 24.906 -15.594 1.259 1 98 14 LEU B C 1
ATOM 1690 O O . LEU B 1 14 ? 26 -15.82 1.773 1 98 14 LEU B O 1
ATOM 1694 N N . ALA B 1 15 ? 24.594 -14.5 0.667 1 98.44 15 ALA B N 1
ATOM 1695 C CA . ALA B 1 15 ? 25.469 -13.328 0.629 1 98.44 15 ALA B CA 1
ATOM 1696 C C . ALA B 1 15 ? 24.656 -12.047 0.48 1 98.44 15 ALA B C 1
ATOM 1698 O O . ALA B 1 15 ? 23.578 -12.055 -0.116 1 98.44 15 ALA B O 1
ATOM 1699 N N . ARG B 1 16 ? 25.188 -10.992 1.028 1 98.38 16 ARG B N 1
ATOM 1700 C CA . ARG B 1 16 ? 24.531 -9.695 0.912 1 98.38 16 ARG B CA 1
ATOM 1701 C C . ARG B 1 16 ? 25.516 -8.641 0.408 1 98.38 16 ARG B C 1
ATOM 1703 O O . ARG B 1 16 ? 26.641 -8.531 0.915 1 98.38 16 ARG B O 1
ATOM 1710 N N . GLU B 1 17 ? 25.062 -7.93 -0.577 1 98.31 17 GLU B N 1
ATOM 1711 C CA . GLU B 1 17 ? 25.781 -6.742 -1.054 1 98.31 17 GLU B CA 1
ATOM 1712 C C . GLU B 1 17 ? 25.031 -5.465 -0.664 1 98.31 17 GLU B C 1
ATOM 1714 O O . GLU B 1 17 ? 23.891 -5.27 -1.047 1 98.31 17 GLU B O 1
ATOM 1719 N N . GLU B 1 18 ? 25.688 -4.566 0.062 1 98.25 18 GLU B N 1
ATOM 1720 C CA . GLU B 1 18 ? 25.109 -3.264 0.387 1 98.25 18 GLU B CA 1
ATOM 1721 C C . GLU B 1 18 ? 25.266 -2.289 -0.777 1 98.25 18 GLU B C 1
ATOM 1723 O O . GLU B 1 18 ? 26.391 -2.008 -1.219 1 98.25 18 GLU B O 1
ATOM 1728 N N . ILE B 1 19 ? 24.219 -1.709 -1.195 1 98.12 19 ILE B N 1
ATOM 1729 C CA . ILE B 1 19 ? 24.234 -0.865 -2.385 1 98.12 19 ILE B CA 1
ATOM 1730 C C . ILE B 1 19 ? 24.109 0.601 -1.979 1 98.12 19 ILE B C 1
ATOM 1732 O O . ILE B 1 19 ? 24.812 1.464 -2.512 1 98.12 19 ILE B O 1
ATOM 1736 N N . PHE B 1 20 ? 23.219 0.848 -1.137 1 98.06 20 PHE B N 1
ATOM 1737 C CA . PHE B 1 20 ? 22.891 2.219 -0.751 1 98.06 20 PHE B CA 1
ATOM 1738 C C . PHE B 1 20 ? 22.391 2.273 0.686 1 98.06 20 PHE B C 1
ATOM 1740 O O . PHE B 1 20 ? 21.547 1.47 1.082 1 98.06 20 PHE B O 1
ATOM 1747 N N . SER B 1 21 ? 22.891 3.207 1.512 1 97.62 21 SER B N 1
ATOM 1748 C CA . SER B 1 21 ? 22.453 3.479 2.875 1 97.62 21 SER B CA 1
ATOM 1749 C C . SER B 1 21 ? 22.047 4.938 3.041 1 97.62 21 SER B C 1
ATOM 1751 O O . SER B 1 21 ? 22.875 5.793 3.336 1 97.62 21 SER B O 1
ATOM 1753 N N . GLY B 1 22 ? 20.75 5.152 2.885 1 96.31 22 GLY B N 1
ATOM 1754 C CA . GLY B 1 22 ? 20.234 6.516 2.93 1 96.31 22 GLY B CA 1
ATOM 1755 C C . GLY B 1 22 ? 19.578 6.863 4.246 1 96.31 22 GLY B C 1
ATOM 1756 O O . GLY B 1 22 ? 19.656 6.102 5.211 1 96.31 22 GLY B O 1
ATOM 1757 N N . LYS B 1 23 ? 19 8.086 4.273 1 94.19 23 LYS B N 1
ATOM 1758 C CA . LYS B 1 23 ? 18.297 8.562 5.461 1 94.19 23 LYS B CA 1
ATOM 1759 C C . LYS B 1 23 ? 16.938 7.879 5.613 1 94.19 23 LYS B C 1
ATOM 1761 O O . LYS B 1 23 ? 16.484 7.648 6.734 1 94.19 23 LYS B O 1
ATOM 1766 N N . ILE B 1 24 ? 16.359 7.5 4.465 1 95.06 24 ILE B N 1
ATOM 1767 C CA . ILE B 1 24 ? 14.977 7.031 4.461 1 95.06 24 ILE B CA 1
ATOM 1768 C C . ILE B 1 24 ? 14.953 5.508 4.363 1 95.06 24 ILE B C 1
ATOM 1770 O O . ILE B 1 24 ? 14.133 4.848 5.008 1 95.06 24 ILE B O 1
ATOM 1774 N N . PHE B 1 25 ? 15.867 5.004 3.52 1 97.62 25 PHE B N 1
ATOM 1775 C CA . PHE B 1 25 ? 15.875 3.564 3.295 1 97.62 25 PHE B CA 1
ATOM 1776 C C . PHE B 1 25 ? 17.266 3.074 2.945 1 97.62 25 PHE B C 1
ATOM 1778 O O . PHE B 1 25 ? 18.172 3.879 2.672 1 97.62 25 PHE B O 1
ATOM 1785 N N . HIS B 1 26 ? 17.406 1.757 3.035 1 98.19 26 HIS B N 1
ATOM 1786 C CA . HIS B 1 26 ? 18.609 1.04 2.666 1 98.19 26 HIS B CA 1
ATOM 1787 C C . HIS B 1 26 ? 18.344 0.04 1.547 1 98.19 26 HIS B C 1
ATOM 1789 O O . HIS B 1 26 ? 17.297 -0.61 1.527 1 98.19 26 HIS B O 1
ATOM 1795 N N . VAL B 1 27 ? 19.328 -0.058 0.608 1 98.75 27 VAL B N 1
ATOM 1796 C CA . VAL B 1 27 ? 19.188 -0.967 -0.524 1 98.75 27 VAL B CA 1
ATOM 1797 C C . VAL B 1 27 ? 20.281 -2.033 -0.475 1 98.75 27 VAL B C 1
ATOM 1799 O O . VAL B 1 27 ? 21.453 -1.714 -0.312 1 98.75 27 VAL B O 1
ATOM 1802 N N . VAL B 1 28 ? 19.859 -3.217 -0.588 1 98.69 28 VAL B N 1
ATOM 1803 C CA . VAL B 1 28 ? 20.812 -4.32 -0.656 1 98.69 28 VAL B CA 1
ATOM 1804 C C . VAL B 1 28 ? 20.438 -5.262 -1.797 1 98.69 28 VAL B C 1
ATOM 1806 O O . VAL B 1 28 ? 19.312 -5.219 -2.297 1 98.69 28 VAL B O 1
ATOM 1809 N N . LYS B 1 29 ? 21.328 -6.062 -2.207 1 98.56 29 LYS B N 1
ATOM 1810 C CA . LYS B 1 29 ? 21.125 -7.199 -3.102 1 98.56 29 LYS B CA 1
ATOM 1811 C C . LYS B 1 29 ? 21.562 -8.508 -2.441 1 98.56 29 LYS B C 1
ATOM 1813 O O . LYS B 1 29 ? 22.75 -8.703 -2.17 1 98.56 29 LYS B O 1
ATOM 1818 N N . ASP B 1 30 ? 20.672 -9.352 -2.191 1 98.44 30 ASP B N 1
ATOM 1819 C CA . ASP B 1 30 ? 20.938 -10.625 -1.533 1 98.44 30 ASP B CA 1
ATOM 1820 C C . ASP B 1 30 ? 21.031 -11.758 -2.551 1 98.44 30 ASP B C 1
ATOM 1822 O O . ASP B 1 30 ? 20.219 -11.844 -3.471 1 98.44 30 ASP B O 1
ATOM 1826 N N . VAL B 1 31 ? 22.047 -12.531 -2.416 1 98.25 31 VAL B N 1
ATOM 1827 C CA . VAL B 1 31 ? 22.031 -13.852 -3.037 1 98.25 31 VAL B CA 1
ATOM 1828 C C . VAL B 1 31 ? 21.281 -14.836 -2.146 1 98.25 31 VAL B C 1
ATOM 1830 O O . VAL B 1 31 ? 21.547 -14.922 -0.945 1 98.25 31 VAL B O 1
ATOM 1833 N N . VAL B 1 32 ? 20.312 -15.562 -2.771 1 97.19 32 VAL B N 1
ATOM 1834 C CA . VAL B 1 32 ? 19.469 -16.422 -1.946 1 97.19 32 VAL B CA 1
ATOM 1835 C C . VAL B 1 32 ? 19.469 -17.844 -2.512 1 97.19 32 VAL B C 1
ATOM 1837 O O . VAL B 1 32 ? 19.75 -18.047 -3.695 1 97.19 32 VAL B O 1
ATOM 1840 N N . SER B 1 33 ? 19.219 -18.812 -1.616 1 95.38 33 SER B N 1
ATOM 1841 C CA . SER B 1 33 ? 18.953 -20.188 -2.035 1 95.38 33 SER B CA 1
ATOM 1842 C C . SER B 1 33 ? 17.469 -20.453 -2.211 1 95.38 33 SER B C 1
ATOM 1844 O O . SER B 1 33 ? 16.672 -20.109 -1.332 1 95.38 33 SER B O 1
ATOM 1846 N N . LEU B 1 34 ? 17.109 -21.047 -3.357 1 92.56 34 LEU B N 1
ATOM 1847 C CA . LEU B 1 34 ? 15.711 -21.328 -3.652 1 92.56 34 LEU B CA 1
ATOM 1848 C C . LEU B 1 34 ? 15.344 -22.75 -3.209 1 92.56 34 LEU B C 1
ATOM 1850 O O . LEU B 1 34 ? 16.203 -23.516 -2.791 1 92.56 34 LEU B O 1
ATOM 1854 N N . HIS B 1 35 ? 14.094 -23.031 -3.234 1 86.19 35 HIS B N 1
ATOM 1855 C CA . HIS B 1 35 ? 13.562 -24.312 -2.793 1 86.19 35 HIS B CA 1
ATOM 1856 C C . HIS B 1 35 ? 14.156 -25.469 -3.594 1 86.19 35 HIS B C 1
ATOM 1858 O O . HIS B 1 35 ? 14.336 -26.562 -3.066 1 86.19 35 HIS B O 1
ATOM 1864 N N . ASP B 1 36 ? 14.508 -25.266 -4.781 1 86.81 36 ASP B N 1
ATOM 1865 C CA . ASP B 1 36 ? 15.039 -26.312 -5.641 1 86.81 36 ASP B CA 1
ATOM 1866 C C . ASP B 1 36 ? 16.562 -26.422 -5.512 1 86.81 36 ASP B C 1
ATOM 1868 O O . ASP B 1 36 ? 17.188 -27.219 -6.207 1 86.81 36 ASP B O 1
ATOM 1872 N N . GLY B 1 37 ? 17.094 -25.547 -4.719 1 88 37 GLY B N 1
ATOM 1873 C CA . GLY B 1 37 ? 18.531 -25.609 -4.473 1 88 37 GLY B CA 1
ATOM 1874 C C . GLY B 1 37 ? 19.328 -24.625 -5.305 1 88 37 GLY B C 1
ATOM 1875 O O . GLY B 1 37 ? 20.516 -24.406 -5.066 1 88 37 GLY B O 1
ATOM 1876 N N . GLN B 1 38 ? 18.656 -24.047 -6.273 1 92.69 38 GLN B N 1
ATOM 1877 C CA . GLN B 1 38 ? 19.344 -23.062 -7.102 1 92.69 38 GLN B CA 1
ATOM 1878 C C . GLN B 1 38 ? 19.5 -21.719 -6.371 1 92.69 38 GLN B C 1
ATOM 1880 O O . GLN B 1 38 ? 18.812 -21.484 -5.367 1 92.69 38 GLN B O 1
ATOM 1885 N N . GLU B 1 39 ? 20.484 -21 -6.891 1 95.31 39 GLU B N 1
ATOM 1886 C CA . GLU B 1 39 ? 20.672 -19.656 -6.34 1 95.31 39 GLU B CA 1
ATOM 1887 C C . GLU B 1 39 ? 19.969 -18.609 -7.188 1 95.31 39 GLU B C 1
ATOM 1889 O O . GLU B 1 39 ? 19.766 -18.812 -8.383 1 95.31 39 GLU B O 1
ATOM 1894 N N . SER B 1 40 ? 19.578 -17.594 -6.566 1 94.94 40 SER B N 1
ATOM 1895 C CA . SER B 1 40 ? 19.016 -16.422 -7.223 1 94.94 40 SER B CA 1
ATOM 1896 C C . SER B 1 40 ? 19.328 -15.141 -6.445 1 94.94 40 SER B C 1
ATOM 1898 O O . SER B 1 40 ? 20.094 -15.172 -5.473 1 94.94 40 SER B O 1
ATOM 1900 N N . PHE B 1 41 ? 18.875 -14.016 -6.945 1 96.44 41 PHE B N 1
ATOM 1901 C CA . PHE B 1 41 ? 19.125 -12.75 -6.258 1 96.44 41 PHE B CA 1
ATOM 1902 C C . PHE B 1 41 ? 17.812 -12.023 -5.957 1 96.44 41 PHE B C 1
ATOM 1904 O O . PHE B 1 41 ? 16.828 -12.203 -6.672 1 96.44 41 PHE B O 1
ATOM 1911 N N . ARG B 1 42 ? 17.891 -11.234 -4.906 1 97.81 42 ARG B N 1
ATOM 1912 C CA . ARG B 1 42 ? 16.797 -10.359 -4.523 1 97.81 42 ARG B CA 1
ATOM 1913 C C . ARG B 1 42 ? 17.281 -8.93 -4.297 1 97.81 42 ARG B C 1
ATOM 1915 O O . ARG B 1 42 ? 18.234 -8.711 -3.551 1 97.81 42 ARG B O 1
ATOM 1922 N N . GLU B 1 43 ? 16.688 -8 -5.047 1 98.56 43 GLU B N 1
ATOM 1923 C CA . GLU B 1 43 ? 16.875 -6.582 -4.777 1 98.56 43 GLU B CA 1
ATOM 1924 C C . GLU B 1 43 ? 15.906 -6.078 -3.717 1 98.56 43 GLU B C 1
ATOM 1926 O O . GLU B 1 43 ? 14.688 -6.148 -3.9 1 98.56 43 GLU B O 1
ATOM 1931 N N . LEU B 1 44 ? 16.469 -5.539 -2.592 1 98.81 44 LEU B N 1
ATOM 1932 C CA . LEU B 1 44 ? 15.641 -5.281 -1.425 1 98.81 44 LEU B CA 1
ATOM 1933 C C . LEU B 1 44 ? 15.797 -3.842 -0.95 1 98.81 44 LEU B C 1
ATOM 1935 O O . LEU B 1 44 ? 16.891 -3.285 -1.004 1 98.81 44 LEU B O 1
ATOM 1939 N N . VAL B 1 45 ? 14.719 -3.285 -0.522 1 98.75 45 VAL B N 1
ATOM 1940 C CA . VAL B 1 45 ? 14.672 -1.984 0.137 1 98.75 45 VAL B CA 1
ATOM 1941 C C . VAL B 1 45 ? 14.227 -2.154 1.588 1 98.75 45 VAL B C 1
ATOM 1943 O O . VAL B 1 45 ? 13.102 -2.59 1.85 1 98.75 45 VAL B O 1
ATOM 1946 N N . PHE B 1 46 ? 15.078 -1.791 2.506 1 98.12 46 PHE B N 1
ATOM 1947 C CA . PHE B 1 46 ? 14.742 -1.866 3.922 1 98.12 46 PHE B CA 1
ATOM 1948 C C . PHE B 1 46 ? 14.359 -0.492 4.461 1 98.12 46 PHE B C 1
ATOM 1950 O O . PHE B 1 46 ? 15.055 0.494 4.207 1 98.12 46 PHE B O 1
ATOM 1957 N N . HIS B 1 47 ? 13.32 -0.386 5.137 1 97.75 47 HIS B N 1
ATOM 1958 C CA . HIS B 1 47 ? 12.727 0.814 5.719 1 97.75 47 HIS B CA 1
ATOM 1959 C C . HIS B 1 47 ? 12.242 0.556 7.141 1 97.75 47 HIS B C 1
ATOM 1961 O O . HIS B 1 47 ? 11.836 -0.562 7.469 1 97.75 47 HIS B O 1
ATOM 1967 N N . ASN B 1 48 ? 12.195 1.577 7.973 1 96.19 48 ASN B N 1
ATOM 1968 C CA . ASN B 1 48 ? 11.859 1.417 9.383 1 96.19 48 ASN B CA 1
ATOM 1969 C C . ASN B 1 48 ? 10.344 1.333 9.594 1 96.19 48 ASN B C 1
ATOM 1971 O O . ASN B 1 48 ? 9.883 1.095 10.711 1 96.19 48 ASN B O 1
ATOM 1975 N N . GLY B 1 49 ? 9.617 1.547 8.523 1 97.31 49 GLY B N 1
ATOM 1976 C CA . GLY B 1 49 ? 8.172 1.49 8.641 1 97.31 49 GLY B CA 1
ATOM 1977 C C . GLY B 1 49 ? 7.535 2.852 8.852 1 97.31 49 GLY B C 1
ATOM 1978 O O . GLY B 1 49 ? 8.227 3.869 8.883 1 97.31 49 GLY B O 1
ATOM 1979 N N . GLY B 1 50 ? 6.258 2.869 8.844 1 97.69 50 GLY B N 1
ATOM 1980 C CA . GLY B 1 50 ? 5.5 4.094 9.039 1 97.69 50 GLY B CA 1
ATOM 1981 C C . GLY B 1 50 ? 4.227 3.883 9.844 1 97.69 50 GLY B C 1
ATOM 1982 O O . GLY B 1 50 ? 3.883 2.75 10.188 1 97.69 50 GLY B O 1
ATOM 1983 N N . THR B 1 51 ? 3.648 4.949 10.188 1 98.44 51 THR B N 1
ATOM 1984 C CA . THR B 1 51 ? 2.375 4.965 10.898 1 98.44 51 THR B CA 1
ATOM 1985 C C . THR B 1 51 ? 1.48 6.086 10.375 1 98.44 51 THR B C 1
ATOM 1987 O O . THR B 1 51 ? 1.973 7.105 9.891 1 98.44 51 THR B O 1
ATOM 1990 N N . ALA B 1 52 ? 0.177 5.855 10.406 1 98.75 52 ALA B N 1
ATOM 1991 C CA . ALA B 1 52 ? -0.805 6.809 9.891 1 98.75 52 ALA B CA 1
ATOM 1992 C C . ALA B 1 52 ? -2.096 6.754 10.703 1 98.75 52 ALA B C 1
ATOM 1994 O O . ALA B 1 52 ? -2.371 5.758 11.375 1 98.75 52 ALA B O 1
ATOM 1995 N N . ILE B 1 53 ? -2.85 7.82 10.602 1 98.81 53 ILE B N 1
ATOM 1996 C CA . ILE B 1 53 ? -4.102 7.848 11.359 1 98.81 53 ILE B CA 1
ATOM 1997 C C . ILE B 1 53 ? -5.18 8.547 10.531 1 98.81 53 ILE B C 1
ATOM 1999 O O . ILE B 1 53 ? -4.914 9.562 9.883 1 98.81 53 ILE B O 1
ATOM 2003 N N . ALA B 1 54 ? -6.348 7.953 10.492 1 98.88 54 ALA B N 1
ATOM 2004 C CA . ALA B 1 54 ? -7.551 8.562 9.93 1 98.88 54 ALA B CA 1
ATOM 2005 C C . ALA B 1 54 ? -8.336 9.312 10.992 1 98.88 54 ALA B C 1
ATOM 2007 O O . ALA B 1 54 ? -9.156 8.727 11.703 1 98.88 54 ALA B O 1
ATOM 2008 N N . PRO B 1 55 ? -8.102 10.57 11.109 1 98.81 55 PRO B N 1
ATOM 2009 C CA . PRO B 1 55 ? -8.859 11.375 12.07 1 98.81 55 PRO B CA 1
ATOM 2010 C C . PRO B 1 55 ? -10.18 11.883 11.508 1 98.81 55 PRO B C 1
ATOM 2012 O O . PRO B 1 55 ? -10.203 12.547 10.477 1 98.81 55 PRO B O 1
ATOM 2015 N N . VAL B 1 56 ? -11.211 11.57 12.172 1 98.38 56 VAL B N 1
ATOM 2016 C CA . VAL B 1 56 ? -12.531 12.016 11.75 1 98.38 56 VAL B CA 1
ATOM 2017 C C . VAL B 1 56 ? -13.148 12.898 12.828 1 98.38 56 VAL B C 1
ATOM 2019 O O . VAL B 1 56 ? -13.32 12.469 13.969 1 98.38 56 VAL B O 1
ATOM 2022 N N . HIS B 1 57 ? -13.359 14.133 12.516 1 96.88 57 HIS B N 1
ATOM 2023 C CA . HIS B 1 57 ? -13.953 15.141 13.391 1 96.88 57 HIS B CA 1
ATOM 2024 C C . HIS B 1 57 ? -15.242 15.703 12.797 1 96.88 57 HIS B C 1
ATOM 2026 O O . HIS B 1 57 ? -15.234 16.219 11.68 1 96.88 57 HIS B O 1
ATOM 2032 N N . ASN B 1 58 ? -16.438 15.609 13.516 1 95.69 58 ASN B N 1
ATOM 2033 C CA . ASN B 1 58 ? -17.719 16.109 13.055 1 95.69 58 ASN B CA 1
ATOM 2034 C C . ASN B 1 58 ? -18.078 15.555 11.68 1 95.69 58 ASN B C 1
ATOM 2036 O O . ASN B 1 58 ? -18.422 16.312 10.766 1 95.69 58 ASN B O 1
ATOM 2040 N N . ASN B 1 59 ? -17.828 14.297 11.477 1 96.62 59 ASN B N 1
ATOM 2041 C CA . ASN B 1 59 ? -18.172 13.531 10.289 1 96.62 59 ASN B CA 1
ATOM 2042 C C . ASN B 1 59 ? -17.375 13.992 9.07 1 96.62 59 ASN B C 1
ATOM 2044 O O . ASN B 1 59 ? -17.844 13.875 7.938 1 96.62 59 ASN B O 1
ATOM 2048 N N . LYS B 1 60 ? -16.234 14.562 9.32 1 98.44 60 LYS B N 1
ATOM 2049 C CA . LYS B 1 60 ? -15.281 14.891 8.258 1 98.44 60 LYS B CA 1
ATOM 2050 C C . LYS B 1 60 ? -13.891 14.359 8.594 1 98.44 60 LYS B C 1
ATOM 2052 O O . LYS B 1 60 ? -13.445 14.438 9.742 1 98.44 60 LYS B O 1
ATOM 2057 N N . MET B 1 61 ? -13.289 13.758 7.641 1 98.75 61 MET B N 1
ATOM 2058 C CA . MET B 1 61 ? -11.914 13.312 7.82 1 98.75 61 MET B CA 1
ATOM 2059 C C . MET B 1 61 ? -10.93 14.445 7.543 1 98.75 61 MET B C 1
ATOM 2061 O O . MET B 1 61 ? -11.086 15.18 6.57 1 98.75 61 MET B O 1
ATOM 2065 N N . ILE B 1 62 ? -9.945 14.602 8.391 1 98.5 62 ILE B N 1
ATOM 2066 C CA . ILE B 1 62 ? -8.891 15.594 8.211 1 98.5 62 ILE B CA 1
ATOM 2067 C C . ILE B 1 62 ? -7.758 15 7.379 1 98.5 62 ILE B C 1
ATOM 2069 O O . ILE B 1 62 ? -7.172 13.984 7.75 1 98.5 62 ILE B O 1
ATOM 2073 N N . LEU B 1 63 ? -7.48 15.555 6.25 1 98.62 63 LEU B N 1
ATOM 2074 C CA . LEU B 1 63 ? -6.41 15.141 5.352 1 98.62 63 LEU B CA 1
ATOM 2075 C C . LEU B 1 63 ? -5.336 16.219 5.246 1 98.62 63 LEU B C 1
ATOM 2077 O O . LEU B 1 63 ? -5.605 17.391 5.5 1 98.62 63 LEU B O 1
ATOM 2081 N N . VAL B 1 64 ? -4.199 15.789 4.926 1 97.38 64 VAL B N 1
ATOM 2082 C CA . VAL B 1 64 ? -3.1 16.703 4.648 1 97.38 64 VAL B CA 1
ATOM 2083 C C . VAL B 1 64 ? -2.609 16.5 3.215 1 97.38 64 VAL B C 1
ATOM 2085 O O . VAL B 1 64 ? -2.52 15.367 2.738 1 97.38 64 VAL B O 1
ATOM 2088 N N . GLY B 1 65 ? -2.426 17.578 2.498 1 96.12 65 GLY B N 1
ATOM 2089 C CA . GLY B 1 65 ? -1.907 17.531 1.14 1 96.12 65 GLY B CA 1
ATOM 2090 C C . GLY B 1 65 ? -0.423 17.844 1.058 1 96.12 65 GLY B C 1
ATOM 2091 O O . GLY B 1 65 ? 0.069 18.75 1.733 1 96.12 65 GLY B O 1
ATOM 2092 N N . GLN B 1 66 ? 0.29 17.141 0.334 1 94.31 66 GLN B N 1
ATOM 2093 C CA . GLN B 1 66 ? 1.712 17.375 0.114 1 94.31 66 GLN B CA 1
ATOM 2094 C C . GLN B 1 66 ? 2.16 16.828 -1.237 1 94.31 66 GLN B C 1
ATOM 2096 O O . GLN B 1 66 ? 1.478 15.984 -1.828 1 94.31 66 GLN B O 1
ATOM 2101 N N . TYR B 1 67 ? 3.285 17.391 -1.679 1 95.44 67 TYR B N 1
ATOM 2102 C CA . TYR B 1 67 ? 3.891 16.922 -2.918 1 95.44 67 TYR B CA 1
ATOM 2103 C C . TYR B 1 67 ? 4.715 15.664 -2.672 1 95.44 67 TYR B C 1
ATOM 2105 O O . TYR B 1 67 ? 5.57 15.633 -1.786 1 95.44 67 TYR B O 1
ATOM 2113 N N . ARG B 1 68 ? 4.422 14.617 -3.414 1 97.06 68 ARG B N 1
ATOM 2114 C CA . ARG B 1 68 ? 5.184 13.375 -3.373 1 97.06 68 ARG B CA 1
ATOM 2115 C C . ARG B 1 68 ? 6.086 13.25 -4.594 1 97.06 68 ARG B C 1
ATOM 2117 O O . ARG B 1 68 ? 5.625 12.883 -5.68 1 97.06 68 ARG B O 1
ATOM 2124 N N . LYS B 1 69 ? 7.305 13.43 -4.359 1 97.44 69 LYS B N 1
ATOM 2125 C CA . LYS B 1 69 ? 8.273 13.531 -5.445 1 97.44 69 LYS B CA 1
ATOM 2126 C C . LYS B 1 69 ? 8.344 12.234 -6.246 1 97.44 69 LYS B C 1
ATOM 2128 O O . LYS B 1 69 ? 8.477 12.258 -7.473 1 97.44 69 LYS B O 1
ATOM 2133 N N . ALA B 1 70 ? 8.258 11.141 -5.613 1 98.12 70 ALA B N 1
ATOM 2134 C CA . ALA B 1 70 ? 8.312 9.852 -6.301 1 98.12 70 ALA B CA 1
ATOM 2135 C C . ALA B 1 70 ? 7.191 9.727 -7.332 1 98.12 70 ALA B C 1
ATOM 2137 O O . ALA B 1 70 ? 7.324 9 -8.32 1 98.12 70 ALA B O 1
ATOM 2138 N N . LEU B 1 71 ? 6.129 10.43 -7.055 1 97.62 71 LEU B N 1
ATOM 2139 C CA . LEU B 1 71 ? 4.965 10.375 -7.934 1 97.62 71 LEU B CA 1
ATOM 2140 C C . LEU B 1 71 ? 4.922 11.594 -8.852 1 97.62 71 LEU B C 1
ATOM 2142 O O . LEU B 1 71 ? 4.105 11.656 -9.773 1 97.62 71 LEU B O 1
ATOM 2146 N N . GLU B 1 72 ? 5.727 12.586 -8.57 1 96.75 72 GLU B N 1
ATOM 2147 C CA . GLU B 1 72 ? 5.68 13.883 -9.234 1 96.75 72 GLU B CA 1
ATOM 2148 C C . GLU B 1 72 ? 4.262 14.445 -9.242 1 96.75 72 GLU B C 1
ATOM 2150 O O . GLU B 1 72 ? 3.771 14.906 -10.273 1 96.75 72 GLU B O 1
ATOM 2155 N N . LYS B 1 73 ? 3.646 14.305 -8.094 1 95.06 73 LYS B N 1
ATOM 2156 C CA . LYS B 1 73 ? 2.242 14.695 -7.969 1 95.06 73 LYS B CA 1
ATOM 2157 C C . LYS B 1 73 ? 1.932 15.18 -6.555 1 95.06 73 LYS B C 1
ATOM 2159 O O . LYS B 1 73 ? 2.514 14.695 -5.586 1 95.06 73 LYS B O 1
ATOM 2164 N N . PHE B 1 74 ? 1.065 16.219 -6.508 1 96.12 74 PHE B N 1
ATOM 2165 C CA . PHE B 1 74 ? 0.461 16.594 -5.238 1 96.12 74 PHE B CA 1
ATOM 2166 C C . PHE B 1 74 ? -0.743 15.719 -4.922 1 96.12 74 PHE B C 1
ATOM 2168 O O . PHE B 1 74 ? -1.627 15.547 -5.762 1 96.12 74 PHE B O 1
ATOM 2175 N N . ILE B 1 75 ? -0.748 15.094 -3.721 1 97.5 75 ILE B N 1
ATOM 2176 C CA . ILE B 1 75 ? -1.89 14.266 -3.342 1 97.5 75 ILE B CA 1
ATOM 2177 C C . ILE B 1 75 ? -2.283 14.562 -1.897 1 97.5 75 ILE B C 1
ATOM 2179 O O . ILE B 1 75 ? -1.481 15.094 -1.126 1 97.5 75 ILE B O 1
ATOM 2183 N N . PHE B 1 76 ? -3.543 14.203 -1.545 1 98.12 76 PHE B N 1
ATOM 2184 C CA . PHE B 1 76 ? -4.027 14.273 -0.172 1 98.12 76 PHE B CA 1
ATOM 2185 C C . PHE B 1 76 ? -3.93 12.914 0.508 1 98.12 76 PHE B C 1
ATOM 2187 O O . PHE B 1 76 ? -4.195 11.883 -0.113 1 98.12 76 PHE B O 1
ATOM 2194 N N . GLU B 1 77 ? -3.549 12.961 1.754 1 98.75 77 GLU B N 1
ATOM 2195 C CA . GLU B 1 77 ? -3.342 11.758 2.557 1 98.75 77 GLU B CA 1
ATOM 2196 C C . GLU B 1 77 ? -3.863 11.945 3.979 1 98.75 77 GLU B C 1
ATOM 2198 O O . GLU B 1 77 ? -4.031 13.078 4.438 1 98.75 77 GLU B O 1
ATOM 2203 N N . ILE B 1 78 ? -4.066 10.797 4.633 1 98.88 78 ILE B N 1
ATOM 2204 C CA . ILE B 1 78 ? -4.211 10.891 6.082 1 98.88 78 ILE B CA 1
ATOM 2205 C C . ILE B 1 78 ? -2.861 11.219 6.715 1 98.88 78 ILE B C 1
ATOM 2207 O O . ILE B 1 78 ? -1.812 10.883 6.16 1 98.88 78 ILE B O 1
ATOM 2211 N N . PRO B 1 79 ? -2.9 11.945 7.875 1 98.38 79 PRO B N 1
ATOM 2212 C CA . PRO B 1 79 ? -1.628 12.219 8.547 1 98.38 79 PRO B CA 1
ATOM 2213 C C . PRO B 1 79 ? -0.81 10.953 8.805 1 98.38 79 PRO B C 1
ATOM 2215 O O . PRO B 1 79 ? -1.37 9.914 9.148 1 98.38 79 PRO B O 1
ATOM 2218 N N . ALA B 1 80 ? 0.452 11.078 8.602 1 97.88 80 ALA B N 1
ATOM 2219 C CA . ALA B 1 80 ? 1.334 9.922 8.703 1 97.88 80 ALA B CA 1
ATOM 2220 C C . ALA B 1 80 ? 2.77 10.352 9 1 97.88 80 ALA B C 1
ATOM 2222 O O . ALA B 1 80 ? 3.109 11.531 8.883 1 97.88 80 ALA B O 1
ATOM 2223 N N . GLY B 1 81 ? 3.604 9.359 9.375 1 95.69 81 GLY B N 1
ATOM 2224 C CA . GLY B 1 81 ? 5.02 9.602 9.594 1 95.69 81 GLY B CA 1
ATOM 2225 C C . GLY B 1 81 ? 5.848 8.328 9.602 1 95.69 81 GLY B C 1
ATOM 2226 O O . GLY B 1 81 ?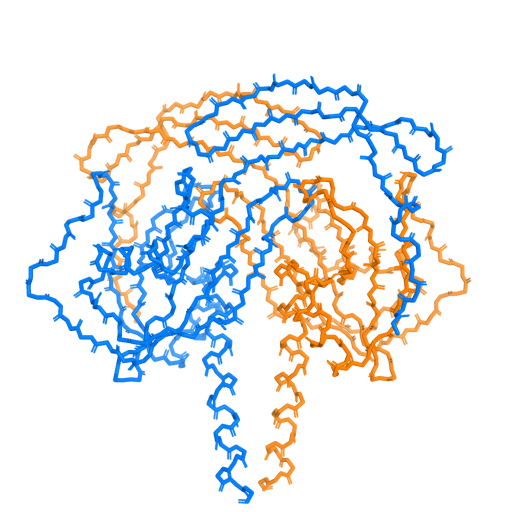 5.312 7.234 9.797 1 95.69 81 GLY B O 1
ATOM 2227 N N . LYS B 1 82 ? 7.117 8.555 9.406 1 94.88 82 LYS B N 1
ATOM 2228 C CA . LYS B 1 82 ? 8.055 7.441 9.469 1 94.88 82 LYS B CA 1
ATOM 2229 C C . LYS B 1 82 ? 8.32 7.035 10.922 1 94.88 82 LYS B C 1
ATOM 2231 O O . LYS B 1 82 ? 8.289 7.879 11.82 1 94.88 82 LYS B O 1
ATOM 2236 N N . LEU B 1 83 ? 8.547 5.797 11.07 1 96.38 83 LEU B N 1
ATOM 2237 C CA . LEU B 1 83 ? 9.008 5.32 12.367 1 96.38 83 LEU B CA 1
ATOM 2238 C C . LEU B 1 83 ? 10.516 5.469 12.5 1 96.38 83 LEU B C 1
ATOM 2240 O O . LEU B 1 83 ? 11.266 5.086 11.594 1 96.38 83 LEU B O 1
ATOM 2244 N N . GLU B 1 84 ? 10.93 6.113 13.5 1 90.69 84 GLU B N 1
ATOM 2245 C CA . GLU B 1 84 ? 12.359 6.145 13.805 1 90.69 84 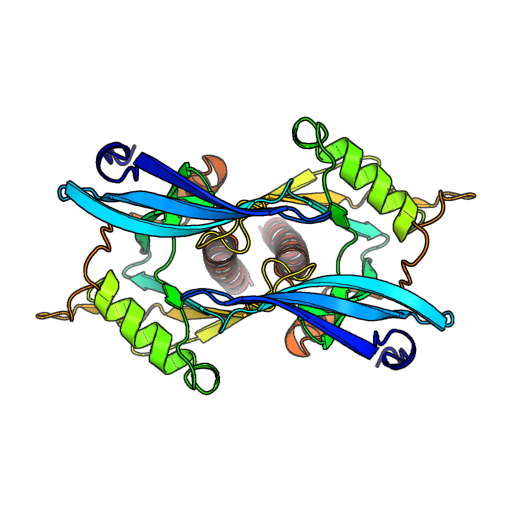GLU B CA 1
ATOM 2246 C C . GLU B 1 84 ? 12.812 4.836 14.445 1 90.69 84 GLU B C 1
ATOM 2248 O O . GLU B 1 84 ? 11.984 4.035 14.891 1 90.69 84 GLU B O 1
ATOM 2253 N N . LYS B 1 85 ? 14.156 4.695 14.414 1 88.5 85 LYS B N 1
ATOM 2254 C CA . LYS B 1 85 ? 14.695 3.492 15.039 1 88.5 85 LYS B CA 1
ATOM 2255 C C . LYS B 1 85 ? 14.203 3.348 16.469 1 88.5 85 LYS B C 1
ATOM 2257 O O . LYS B 1 85 ? 14.281 4.297 17.266 1 88.5 85 LYS B O 1
ATOM 2262 N N . GLY B 1 86 ? 13.586 2.244 16.812 1 87.56 86 GLY B N 1
ATOM 2263 C CA . GLY B 1 86 ? 13.07 1.998 18.141 1 87.56 86 GLY B CA 1
ATOM 2264 C C . GLY B 1 86 ? 11.578 2.252 18.266 1 87.56 86 GLY B C 1
ATOM 2265 O O . GLY B 1 86 ? 10.938 1.741 19.188 1 87.56 86 GLY B O 1
ATOM 2266 N N . GLU B 1 87 ? 11.023 2.998 17.391 1 89.69 87 GLU B N 1
ATOM 2267 C CA . GLU B 1 87 ? 9.609 3.357 17.469 1 89.69 87 GLU B CA 1
ATOM 2268 C C . GLU B 1 87 ? 8.727 2.24 16.922 1 89.69 87 GLU B C 1
ATOM 2270 O O . GLU B 1 87 ? 7.504 2.273 17.078 1 89.69 87 GLU B O 1
ATOM 2275 N N . GLU B 1 88 ? 9.352 1.27 16.328 1 86.38 88 GLU B N 1
ATOM 2276 C CA . GLU B 1 88 ? 8.578 0.153 15.797 1 86.38 88 GLU B CA 1
ATOM 2277 C C . GLU B 1 88 ? 7.859 -0.604 16.906 1 86.38 88 GLU B C 1
ATOM 2279 O O . GLU B 1 88 ? 6.891 -1.321 16.656 1 86.38 88 GLU B O 1
ATOM 2284 N N . LYS B 1 89 ? 8.328 -0.4 18.125 1 89.69 89 LYS B N 1
ATOM 2285 C CA . LYS B 1 89 ? 7.754 -1.096 19.281 1 89.69 89 LYS B CA 1
ATOM 2286 C C . LYS B 1 89 ? 6.461 -0.427 19.734 1 89.69 89 LYS B C 1
ATOM 2288 O O . LYS B 1 89 ? 5.668 -1.031 20.469 1 89.69 89 LYS B O 1
ATOM 2293 N N . ASP B 1 90 ? 6.305 0.829 19.312 1 94 90 ASP B N 1
ATOM 2294 C CA . ASP B 1 90 ? 5.102 1.55 19.719 1 94 90 ASP B CA 1
ATOM 2295 C C . ASP B 1 90 ? 4.641 2.51 18.625 1 94 90 ASP B C 1
ATOM 2297 O O . ASP B 1 90 ? 4.695 3.729 18.797 1 94 90 ASP B O 1
ATOM 2301 N N . PRO B 1 91 ? 4.133 2.008 17.547 1 95.38 91 PRO B N 1
ATOM 2302 C CA . PRO B 1 91 ? 3.672 2.857 16.453 1 95.38 91 PRO B CA 1
ATOM 2303 C C . PRO B 1 91 ? 2.537 3.793 16.859 1 95.38 91 PRO B C 1
ATOM 2305 O O . PRO B 1 91 ? 2.338 4.84 16.234 1 95.38 91 PRO B O 1
ATOM 2308 N N . LYS B 1 92 ? 1.854 3.494 17.938 1 96.31 92 LYS B N 1
ATOM 2309 C CA . LYS B 1 92 ? 0.76 4.32 18.438 1 96.31 92 LYS B CA 1
ATOM 2310 C C . LYS B 1 92 ? 1.272 5.672 18.938 1 96.31 92 LYS B C 1
ATOM 2312 O O . LYS B 1 92 ? 0.701 6.715 18.609 1 96.31 92 LYS B O 1
ATOM 2317 N N . ALA B 1 93 ? 2.307 5.648 19.703 1 95.19 93 ALA B N 1
ATOM 2318 C CA . ALA B 1 93 ? 2.885 6.891 20.203 1 95.19 93 ALA B CA 1
ATOM 2319 C C . ALA B 1 93 ? 3.359 7.781 19.062 1 95.19 93 ALA B C 1
ATOM 2321 O O . ALA B 1 93 ? 3.16 9 19.094 1 95.19 93 ALA B O 1
ATOM 2322 N N . ALA B 1 94 ? 3.982 7.168 18.078 1 95.06 94 ALA B N 1
ATOM 2323 C CA . ALA B 1 94 ? 4.508 7.91 16.922 1 95.06 94 ALA B CA 1
ATOM 2324 C C . ALA B 1 94 ? 3.385 8.586 16.156 1 95.06 94 ALA B C 1
ATOM 2326 O O . ALA B 1 94 ? 3.514 9.75 15.75 1 95.06 94 ALA B O 1
ATOM 2327 N N . VAL B 1 95 ? 2.256 7.879 15.953 1 96.81 95 VAL B N 1
ATOM 2328 C CA . VAL B 1 95 ? 1.192 8.414 15.109 1 96.81 95 VAL B CA 1
ATOM 2329 C C . VAL B 1 95 ? 0.502 9.578 15.82 1 96.81 95 VAL B C 1
ATOM 2331 O O . VAL B 1 95 ? 0.055 10.531 15.18 1 96.81 95 VAL B O 1
ATOM 2334 N N . LEU B 1 96 ? 0.421 9.523 17.172 1 96.19 96 LEU B N 1
ATOM 2335 C CA . LEU B 1 96 ? -0.161 10.625 17.922 1 96.19 96 LEU B CA 1
ATOM 2336 C C . LEU B 1 96 ? 0.686 11.883 17.797 1 96.19 96 LEU B C 1
ATOM 2338 O O . LEU B 1 96 ? 0.149 12.992 17.672 1 96.19 96 LEU B O 1
ATOM 2342 N N . ARG B 1 97 ? 2.002 11.68 17.797 1 94.19 97 ARG B N 1
ATOM 2343 C CA . ARG B 1 97 ? 2.9 12.805 17.578 1 94.19 97 ARG B CA 1
ATOM 2344 C C . ARG B 1 97 ? 2.684 13.414 16.188 1 94.19 97 ARG B C 1
ATOM 2346 O O . ARG B 1 97 ? 2.529 14.633 16.062 1 94.19 97 ARG B O 1
ATOM 2353 N N . GLU B 1 98 ? 2.637 12.594 15.133 1 95.5 98 GLU B N 1
ATOM 2354 C CA . GLU B 1 98 ? 2.467 13.062 13.758 1 95.5 98 GLU B CA 1
ATOM 2355 C C . GLU B 1 98 ? 1.121 13.758 13.578 1 95.5 98 GLU B C 1
ATOM 2357 O O . GLU B 1 98 ? 1.022 14.75 12.852 1 95.5 98 GLU B O 1
ATOM 2362 N N . LEU B 1 99 ? 0.097 13.211 14.203 1 97.44 99 LEU B N 1
ATOM 2363 C CA . LEU B 1 99 ? -1.229 13.82 14.125 1 97.44 99 LEU B CA 1
ATOM 2364 C C . LEU B 1 99 ? -1.2 15.258 14.633 1 97.44 99 LEU B C 1
ATOM 2366 O O . LEU B 1 99 ? -1.685 16.172 13.961 1 97.44 99 LEU B O 1
ATOM 2370 N N . GLU B 1 100 ? -0.643 15.453 15.781 1 96.19 100 GLU B N 1
ATOM 2371 C CA . GLU B 1 100 ? -0.577 16.797 16.359 1 96.19 100 GLU B CA 1
ATOM 2372 C C . GLU B 1 100 ? 0.263 17.719 15.492 1 96.19 100 GLU B C 1
ATOM 2374 O O . GLU B 1 100 ? -0.159 18.844 15.188 1 96.19 100 GLU B O 1
ATOM 2379 N N . GLU B 1 101 ? 1.418 17.297 15.07 1 94.94 101 GLU B N 1
ATOM 2380 C CA . GLU B 1 101 ? 2.332 18.125 14.281 1 94.94 101 GLU B CA 1
ATOM 2381 C C . GLU B 1 101 ? 1.699 18.547 12.961 1 94.94 101 GLU B C 1
ATOM 2383 O O . GLU B 1 101 ? 1.841 19.688 12.539 1 94.94 101 GLU B O 1
ATOM 2388 N N . GLU B 1 102 ? 0.952 17.625 12.32 1 95.56 102 GLU B N 1
ATOM 2389 C CA . GLU B 1 102 ? 0.491 17.875 10.961 1 95.56 102 GLU B CA 1
ATOM 2390 C C . GLU B 1 102 ? -0.894 18.516 10.961 1 95.56 102 GLU B C 1
ATOM 2392 O O . GLU B 1 102 ? -1.267 19.203 10.008 1 95.56 102 GLU B O 1
ATOM 2397 N N . THR B 1 103 ? -1.686 18.328 12.047 1 96.31 103 THR B N 1
ATOM 2398 C CA . THR B 1 103 ? -3.08 18.734 11.953 1 96.31 103 THR B CA 1
ATOM 2399 C C . THR B 1 103 ? -3.461 19.625 13.133 1 96.31 103 THR B C 1
ATOM 2401 O O . THR B 1 103 ? -4.492 20.312 13.094 1 96.31 103 THR B O 1
ATOM 2404 N N . GLY B 1 104 ? -2.711 19.625 14.188 1 95.94 104 GLY B N 1
ATOM 2405 C CA . GLY B 1 104 ? -3.041 20.375 15.391 1 95.94 104 GLY B CA 1
ATOM 2406 C C . GLY B 1 104 ? -4.105 19.703 16.234 1 95.94 104 GLY B C 1
ATOM 2407 O O . GLY B 1 104 ? -4.684 20.328 17.125 1 95.94 104 GLY B O 1
ATOM 2408 N N . TYR B 1 105 ? -4.402 18.438 15.977 1 97.19 105 TYR B N 1
ATOM 2409 C CA . TYR B 1 105 ? -5.398 17.703 16.75 1 97.19 105 TYR B CA 1
ATOM 2410 C C . TYR B 1 105 ? -4.738 16.656 17.641 1 97.19 105 TYR B C 1
ATOM 2412 O O . TYR B 1 105 ? -3.672 16.125 17.297 1 97.19 105 TYR B O 1
ATOM 2420 N N . LEU B 1 106 ? -5.414 16.344 18.719 1 96.62 106 LEU B N 1
ATOM 2421 C CA . LEU B 1 106 ? -5.113 15.195 19.562 1 96.62 106 LEU B CA 1
ATOM 2422 C C . LEU B 1 106 ? -6.227 14.156 19.484 1 96.62 106 LEU B C 1
ATOM 2424 O O . LEU B 1 106 ? -7.391 14.5 19.266 1 96.62 106 LEU B O 1
ATOM 2428 N N . ALA B 1 107 ? -5.867 12.953 19.609 1 97.31 107 ALA B N 1
ATOM 2429 C CA . ALA B 1 107 ? -6.844 11.867 19.641 1 97.31 107 ALA B CA 1
ATOM 2430 C C . ALA B 1 107 ? -6.898 11.227 21.031 1 97.31 107 ALA B C 1
ATOM 2432 O O . ALA B 1 107 ? -5.863 10.953 21.641 1 97.31 107 ALA B O 1
ATOM 2433 N N . GLN B 1 108 ? -8.094 10.969 21.5 1 93.94 108 GLN B N 1
ATOM 2434 C CA . GLN B 1 108 ? -8.289 10.398 22.828 1 93.94 108 GLN B CA 1
ATOM 2435 C C . GLN B 1 108 ? -8.32 8.875 22.766 1 93.94 108 GLN B C 1
ATOM 2437 O O . GLN B 1 108 ? -8.086 8.203 23.781 1 93.94 108 GLN B O 1
ATOM 2442 N N . ASP B 1 109 ? -8.734 8.305 21.703 1 94.88 109 ASP B N 1
ATOM 2443 C CA . ASP B 1 109 ? -8.75 6.859 21.469 1 94.88 109 ASP B CA 1
ATOM 2444 C C . ASP B 1 109 ? -8.203 6.516 20.094 1 94.88 109 ASP B C 1
ATOM 2446 O O . ASP B 1 109 ? -8.156 7.375 19.203 1 94.88 109 ASP B O 1
ATOM 2450 N N . LEU B 1 110 ? -7.617 5.387 20.047 1 96.94 110 LEU B N 1
ATOM 2451 C CA . LEU B 1 110 ? -7.082 4.895 18.781 1 96.94 110 LEU B CA 1
ATOM 2452 C C . LEU B 1 110 ? -7.582 3.482 18.5 1 96.94 110 LEU B C 1
ATOM 2454 O O . LEU B 1 110 ? -7.586 2.625 19.391 1 96.94 110 LEU B O 1
ATOM 2458 N N . THR B 1 111 ? -8.109 3.336 17.375 1 97.81 111 THR B N 1
ATOM 2459 C CA . THR B 1 111 ? -8.43 2.002 16.875 1 97.81 111 THR B CA 1
ATOM 2460 C C . THR B 1 111 ? -7.473 1.604 15.75 1 97.81 111 THR B C 1
ATOM 2462 O O . THR B 1 111 ? -7.297 2.348 14.781 1 97.81 111 THR B O 1
ATOM 2465 N N . GLU B 1 112 ? -6.793 0.499 15.891 1 97.31 112 GLU B N 1
ATOM 2466 C CA . GLU B 1 112 ? -5.973 -0.001 14.797 1 97.31 112 GLU B CA 1
ATOM 2467 C C . GLU B 1 112 ? -6.836 -0.582 13.68 1 97.31 112 GLU B C 1
ATOM 2469 O O . GLU B 1 112 ? -7.609 -1.515 13.906 1 97.31 112 GLU B O 1
ATOM 2474 N N . ILE B 1 113 ? -6.738 -0.012 12.523 1 97.44 113 ILE B N 1
ATOM 2475 C CA . ILE B 1 113 ? -7.484 -0.447 11.344 1 97.44 113 ILE B CA 1
ATOM 2476 C C . ILE B 1 113 ? -6.789 -1.65 10.711 1 97.44 113 ILE B C 1
ATOM 2478 O O . ILE B 1 113 ? -7.441 -2.641 10.367 1 97.44 113 ILE B O 1
ATOM 2482 N N . THR B 1 114 ? -5.543 -1.481 10.477 1 97.88 114 THR B N 1
ATOM 2483 C CA . THR B 1 114 ? -4.758 -2.488 9.773 1 97.88 114 THR B CA 1
ATOM 2484 C C . THR B 1 114 ? -3.268 -2.166 9.859 1 97.88 114 THR B C 1
ATOM 2486 O O . THR B 1 114 ? -2.887 -1.076 10.289 1 97.88 114 THR B O 1
ATOM 2489 N N . ALA B 1 115 ? -2.496 -3.105 9.625 1 98.38 115 ALA B N 1
ATOM 2490 C CA . ALA B 1 115 ? -1.07 -2.99 9.336 1 98.38 115 ALA B CA 1
ATOM 2491 C C . ALA B 1 115 ? -0.71 -3.74 8.055 1 98.38 115 ALA B C 1
ATOM 2493 O O . ALA B 1 115 ? -1.199 -4.848 7.816 1 98.38 115 ALA B O 1
ATOM 2494 N N . PHE B 1 116 ? 0.067 -3.094 7.203 1 98.81 116 PHE B N 1
ATOM 2495 C CA . PHE B 1 116 ? 0.275 -3.748 5.914 1 98.81 116 PHE B CA 1
ATOM 2496 C C . PHE B 1 116 ? 1.655 -3.42 5.359 1 98.81 116 PHE B C 1
ATOM 2498 O O . PHE B 1 116 ? 2.279 -2.439 5.77 1 98.81 116 PHE B O 1
ATOM 2505 N N . TYR B 1 117 ? 2.102 -4.273 4.473 1 98.75 117 TYR B N 1
ATOM 2506 C CA . TYR B 1 117 ? 3.221 -3.984 3.584 1 98.75 117 TYR B CA 1
ATOM 2507 C C . TYR B 1 117 ? 2.727 -3.459 2.24 1 98.75 117 TYR B C 1
ATOM 2509 O O . TYR B 1 117 ? 1.951 -4.129 1.552 1 98.75 117 TYR B O 1
ATOM 2517 N N . GLY B 1 118 ? 3.174 -2.275 1.807 1 98.19 118 GLY B N 1
ATOM 2518 C CA . GLY B 1 118 ? 2.707 -1.665 0.572 1 98.19 118 GLY B CA 1
ATOM 2519 C C . GLY B 1 118 ? 3.309 -2.297 -0.669 1 98.19 118 GLY B C 1
ATOM 2520 O O . GLY B 1 118 ? 2.65 -2.381 -1.709 1 98.19 118 GLY B O 1
ATOM 2521 N N . THR B 1 119 ? 4.551 -2.674 -0.509 1 97.75 119 THR B N 1
ATOM 2522 C CA . THR B 1 119 ? 5.336 -3.229 -1.606 1 97.75 119 THR B CA 1
ATOM 2523 C C . THR B 1 119 ? 6.113 -4.457 -1.148 1 97.75 119 THR B C 1
ATOM 2525 O O . THR B 1 119 ? 7.344 -4.434 -1.082 1 97.75 119 THR B O 1
ATOM 2528 N N . PRO B 1 120 ? 5.41 -5.543 -0.995 1 97.94 120 PRO B N 1
ATOM 2529 C CA . PRO B 1 120 ? 6.055 -6.707 -0.385 1 97.94 120 PRO B CA 1
ATOM 2530 C C . PRO B 1 120 ? 7.094 -7.352 -1.299 1 97.94 120 PRO B C 1
ATOM 2532 O O . PRO B 1 120 ? 7.918 -8.148 -0.838 1 97.94 120 PRO B O 1
ATOM 2535 N N . GLY B 1 121 ? 7.078 -7.039 -2.543 1 96.81 121 GLY B N 1
ATOM 2536 C CA . GLY B 1 121 ? 8 -7.645 -3.494 1 96.81 121 GLY B CA 1
ATOM 2537 C C . GLY B 1 121 ? 9.445 -7.238 -3.268 1 96.81 121 GLY B C 1
ATOM 2538 O O . GLY B 1 121 ? 10.367 -7.938 -3.695 1 96.81 121 GLY B O 1
ATOM 2539 N N . PHE B 1 122 ? 9.625 -6.035 -2.602 1 98.31 122 PHE B N 1
ATOM 2540 C CA . PHE B 1 122 ? 11.031 -5.66 -2.479 1 98.31 122 PHE B CA 1
ATOM 2541 C C . PHE B 1 122 ? 11.25 -4.773 -1.259 1 98.31 122 PHE B C 1
ATOM 2543 O O . PHE B 1 122 ? 12.391 -4.477 -0.894 1 98.31 122 PHE B O 1
ATOM 2550 N N . SER B 1 123 ? 10.227 -4.367 -0.583 1 98.56 123 SER B N 1
ATOM 2551 C CA . SER B 1 123 ? 10.383 -3.404 0.501 1 98.56 123 SER B CA 1
ATOM 2552 C C . SER B 1 123 ? 9.875 -3.971 1.822 1 98.56 123 SER B C 1
ATOM 2554 O O . SER B 1 123 ? 8.828 -4.613 1.864 1 98.56 123 SER B O 1
ATOM 2556 N N . SER B 1 124 ? 10.578 -3.631 2.869 1 98.06 124 SER B N 1
ATOM 2557 C CA . SER B 1 124 ? 10.195 -4.082 4.207 1 98.06 124 SER B CA 1
ATOM 2558 C C . SER B 1 124 ? 9.305 -3.055 4.902 1 98.06 124 SER B C 1
ATOM 2560 O O . SER B 1 124 ? 8.953 -3.225 6.07 1 98.06 124 SER B O 1
ATOM 2562 N N . GLU B 1 125 ? 8.938 -1.99 4.254 1 97.94 125 GLU B N 1
ATOM 2563 C CA . GLU B 1 125 ? 8.164 -0.939 4.914 1 97.94 125 GLU B CA 1
ATOM 2564 C C . GLU B 1 125 ? 6.789 -1.444 5.336 1 97.94 125 GLU B C 1
ATOM 2566 O O . GLU B 1 125 ? 5.93 -1.703 4.488 1 97.94 125 GLU B O 1
ATOM 2571 N N . LYS B 1 126 ? 6.637 -1.578 6.594 1 98 126 LYS B N 1
ATOM 2572 C CA . LYS B 1 126 ? 5.34 -1.88 7.188 1 98 126 LYS B CA 1
ATOM 2573 C C . LYS B 1 126 ? 4.668 -0.614 7.711 1 98 126 LYS B C 1
ATOM 2575 O O . LYS B 1 126 ? 5.305 0.201 8.383 1 98 126 LYS B O 1
ATOM 2580 N N . THR B 1 127 ? 3.418 -0.378 7.402 1 98.56 127 THR B N 1
ATOM 2581 C CA . THR B 1 127 ? 2.67 0.798 7.828 1 98.56 127 THR B CA 1
ATOM 2582 C C . THR B 1 127 ? 1.522 0.402 8.758 1 98.56 127 THR B C 1
ATOM 2584 O O . THR B 1 127 ? 0.724 -0.476 8.422 1 98.56 127 THR B O 1
ATOM 2587 N N . TYR B 1 128 ? 1.471 1.004 9.852 1 98.5 128 TYR B N 1
ATOM 2588 C CA . TYR B 1 128 ? 0.372 0.837 10.797 1 98.5 128 TYR B CA 1
ATOM 2589 C C . TYR B 1 128 ? -0.654 1.953 10.641 1 98.5 128 TYR B C 1
ATOM 2591 O O . TYR B 1 128 ? -0.307 3.137 10.695 1 98.5 128 TYR B O 1
ATOM 2599 N N . VAL B 1 129 ? -1.893 1.584 10.469 1 98.81 129 VAL B N 1
ATOM 2600 C CA . VAL B 1 129 ? -2.932 2.58 10.227 1 98.81 129 VAL B CA 1
ATOM 2601 C C . VAL B 1 129 ? -3.947 2.557 11.367 1 98.81 129 VAL B C 1
ATOM 2603 O O . VAL B 1 129 ? -4.461 1.494 11.719 1 98.81 129 VAL B O 1
ATOM 2606 N N . TYR B 1 130 ? -4.25 3.695 11.867 1 98.81 130 TYR B N 1
ATOM 2607 C CA . TYR B 1 130 ? -5.188 3.84 12.977 1 98.81 130 TYR B CA 1
ATOM 2608 C C . TYR B 1 130 ? -6.359 4.73 12.586 1 98.81 130 TYR B C 1
ATOM 2610 O O . TYR B 1 130 ? -6.34 5.367 11.531 1 98.81 130 TYR B O 1
ATOM 2618 N N . PHE B 1 131 ? -7.359 4.719 13.438 1 98.69 131 PHE B N 1
ATOM 2619 C CA . PHE B 1 131 ? -8.57 5.512 13.273 1 98.69 131 PHE B CA 1
ATOM 2620 C C . PHE B 1 131 ? -8.977 6.16 14.594 1 98.69 131 PHE B C 1
ATOM 2622 O O . PHE B 1 131 ? -8.883 5.535 15.648 1 98.69 131 PHE B O 1
ATOM 2629 N N . SER B 1 132 ? -9.398 7.414 14.539 1 98.44 132 SER B N 1
ATOM 2630 C CA . SER B 1 132 ? -10 8.047 15.703 1 98.44 132 SER B CA 1
ATOM 2631 C C . SER B 1 132 ? -11.086 9.039 15.297 1 98.44 132 SER B C 1
ATOM 2633 O O . SER B 1 132 ? -10.914 9.797 14.344 1 98.44 132 SER B O 1
ATOM 2635 N N . SER B 1 133 ? -12.164 9.047 16.031 1 97.19 133 SER B N 1
ATOM 2636 C CA . SER B 1 133 ? -13.219 10.039 15.859 1 97.19 133 SER B CA 1
ATOM 2637 C C . SER B 1 133 ? -13.383 10.898 17.109 1 97.19 133 SER B C 1
ATOM 2639 O O . SER B 1 133 ? -14.344 11.656 17.234 1 97.19 133 SER B O 1
ATOM 2641 N N . ASN B 1 134 ? -12.516 10.719 18.078 1 97.5 134 ASN B N 1
ATOM 2642 C CA . ASN B 1 134 ? -12.477 11.5 19.297 1 97.5 134 ASN B CA 1
ATOM 2643 C C . ASN B 1 134 ? -11.266 12.43 19.328 1 97.5 134 ASN B C 1
ATOM 2645 O O . ASN B 1 134 ? -10.242 12.109 19.938 1 97.5 134 ASN B O 1
ATOM 2649 N N . LEU B 1 135 ? -11.469 13.57 18.766 1 97.75 135 LEU B N 1
ATOM 2650 C CA . LEU B 1 135 ? -10.375 14.516 18.531 1 97.75 135 LEU B CA 1
ATOM 2651 C C . LEU B 1 135 ? -10.609 15.82 19.297 1 97.75 135 LEU B C 1
ATOM 2653 O O . LEU B 1 135 ? -11.75 16.25 19.453 1 97.75 135 LEU B O 1
ATOM 2657 N N . THR B 1 136 ? -9.562 16.391 19.703 1 96.44 136 THR B N 1
ATOM 2658 C CA . THR B 1 136 ? -9.586 17.719 20.266 1 96.44 136 THR B CA 1
ATOM 2659 C C . THR B 1 136 ? -8.508 18.594 19.641 1 96.44 136 THR B C 1
ATOM 2661 O O . THR B 1 136 ? -7.391 18.141 19.391 1 96.44 136 THR B O 1
ATOM 2664 N N . LYS B 1 137 ? -8.844 19.766 19.359 1 94.44 137 LYS B N 1
ATOM 2665 C CA . LYS B 1 137 ? -7.883 20.703 18.781 1 94.44 137 LYS B CA 1
ATOM 2666 C C . LYS B 1 137 ? -6.922 21.219 19.844 1 94.44 137 LYS B C 1
ATOM 2668 O O . LYS B 1 137 ? -7.336 21.547 20.953 1 94.44 137 LYS B O 1
ATOM 2673 N N . VAL B 1 138 ? -5.742 21.328 19.453 1 91.88 138 VAL B N 1
ATOM 2674 C CA . VAL B 1 138 ? -4.715 21.844 20.359 1 91.88 138 VAL B CA 1
ATOM 2675 C C . VAL B 1 138 ? -4.496 23.328 20.109 1 91.88 138 VAL B C 1
ATOM 2677 O O . VAL B 1 138 ? -4.414 23.766 18.953 1 91.88 138 VAL B O 1
ATOM 2680 N N . GLU B 1 139 ? -4.387 24.125 21.109 1 88.75 139 GLU B N 1
ATOM 2681 C CA . GLU B 1 139 ? -4.207 25.562 21 1 88.75 139 GLU B CA 1
ATOM 2682 C C . GLU B 1 139 ? -2.824 25.906 20.469 1 88.75 139 GLU B C 1
ATOM 2684 O O . GLU B 1 139 ? -2.689 26.781 19.594 1 88.75 139 GLU B O 1
ATOM 2689 N N . HIS B 1 140 ? -1.772 25.281 20.906 1 89.19 140 HIS B N 1
ATOM 2690 C CA . HIS B 1 140 ? -0.394 25.484 20.484 1 89.19 140 HIS B CA 1
ATOM 2691 C C . HIS B 1 140 ? 0.244 24.188 20 1 89.19 140 HIS B C 1
ATOM 2693 O O . HIS B 1 140 ? 1.041 23.578 20.719 1 89.19 140 HIS B O 1
ATOM 2699 N N . PRO B 1 141 ? -0.048 23.938 18.75 1 84.06 141 PRO B N 1
ATOM 2700 C CA . PRO B 1 141 ? 0.461 22.656 18.266 1 84.06 141 PRO B CA 1
ATOM 2701 C C . PRO B 1 141 ? 1.972 22.656 18.047 1 84.06 141 PRO B C 1
ATOM 2703 O O . PRO B 1 141 ? 2.557 23.719 17.812 1 84.06 141 PRO B O 1
ATOM 2706 N N . LYS B 1 142 ? 2.57 21.484 18.172 1 84.5 142 LYS B N 1
ATOM 2707 C CA . LYS B 1 142 ? 3.971 21.312 17.797 1 84.5 142 LYS B CA 1
ATOM 2708 C C . LYS B 1 142 ? 4.172 21.609 16.312 1 84.5 142 LYS B C 1
ATOM 2710 O O . LYS B 1 142 ? 3.346 21.234 15.484 1 84.5 142 LYS B O 1
ATOM 2715 N N . PRO B 1 143 ? 5.262 22.266 16.031 1 80.94 143 PRO B N 1
ATOM 2716 C CA . PRO B 1 143 ? 5.484 22.594 14.617 1 80.94 143 PRO B CA 1
ATOM 2717 C C . PRO B 1 143 ? 5.883 21.375 13.789 1 80.94 143 PRO B C 1
ATOM 2719 O O . PRO B 1 143 ? 6.473 20.422 14.32 1 80.94 143 PRO B O 1
ATOM 2722 N N . ALA B 1 144 ? 5.469 21.5 12.539 1 76.38 144 ALA B N 1
ATOM 2723 C CA . ALA B 1 144 ? 5.93 20.469 11.602 1 76.38 144 ALA B CA 1
ATOM 2724 C C . ALA B 1 144 ? 7.438 20.578 11.367 1 76.38 144 ALA B C 1
ATOM 2726 O O . ALA B 1 144 ? 8.047 21.609 11.695 1 76.38 144 ALA B O 1
ATOM 2727 N N . ASP B 1 145 ? 8.023 19.516 10.883 1 76.69 145 ASP B N 1
ATOM 2728 C CA . ASP B 1 145 ? 9.445 19.516 10.578 1 76.69 145 ASP B CA 1
ATOM 2729 C C . ASP B 1 145 ? 9.781 20.562 9.523 1 76.69 145 ASP B C 1
ATOM 2731 O O . ASP B 1 145 ? 8.961 20.859 8.656 1 76.69 145 ASP B O 1
ATOM 2735 N N . ASP B 1 146 ? 11.023 21.016 9.641 1 76.56 146 ASP B N 1
ATOM 2736 C CA . ASP B 1 146 ? 11.523 21.953 8.648 1 76.56 146 ASP B CA 1
ATOM 2737 C C . ASP B 1 146 ? 11.469 21.359 7.242 1 76.56 146 ASP B C 1
ATOM 2739 O O . ASP B 1 146 ? 11.82 20.188 7.047 1 76.56 146 ASP B O 1
ATOM 2743 N N . GLY B 1 147 ? 10.844 22.078 6.332 1 75.44 147 GLY B N 1
ATOM 2744 C CA . GLY B 1 147 ? 10.828 21.641 4.945 1 75.44 147 GLY B CA 1
ATOM 2745 C C . GLY B 1 147 ? 9.578 20.859 4.578 1 75.44 147 GLY B C 1
ATOM 2746 O O . GLY B 1 147 ? 9.445 20.391 3.445 1 75.44 147 GLY B O 1
ATOM 2747 N N . GLU B 1 148 ? 8.781 20.672 5.52 1 80.88 148 GLU B N 1
ATOM 2748 C CA . GLU B 1 148 ? 7.504 20.031 5.23 1 80.88 148 GLU B CA 1
ATOM 2749 C C . GLU B 1 148 ? 6.391 21.047 5.055 1 80.88 148 GLU B C 1
ATOM 2751 O O . GLU B 1 148 ? 6.082 21.812 5.977 1 80.88 148 GLU B O 1
ATOM 2756 N N . PHE B 1 149 ? 5.859 21.141 3.893 1 82.56 149 PHE B N 1
ATOM 2757 C CA . PHE B 1 149 ? 4.746 22.031 3.566 1 82.56 149 PHE B CA 1
ATOM 2758 C C . PHE B 1 149 ? 3.484 21.219 3.279 1 82.56 149 PHE B C 1
ATOM 2760 O O . PHE B 1 149 ? 3.477 20.359 2.396 1 82.56 149 PHE B O 1
ATOM 2767 N N . LEU B 1 150 ? 2.553 21.484 4.07 1 88.31 150 LEU B N 1
ATOM 2768 C CA . LEU B 1 150 ? 1.32 20.719 3.941 1 88.31 150 LEU B CA 1
ATOM 2769 C C . LEU B 1 150 ? 0.108 21.641 3.857 1 88.31 150 LEU B C 1
ATOM 2771 O O . LEU B 1 150 ? 0.148 22.766 4.348 1 88.31 150 LEU B O 1
ATOM 2775 N N . GLU B 1 151 ? -0.899 21.203 3.188 1 91.44 151 GLU B N 1
ATOM 2776 C CA . GLU B 1 151 ? -2.232 21.797 3.178 1 91.44 151 GLU B CA 1
ATOM 2777 C C . GLU B 1 151 ? -3.242 20.906 3.887 1 91.44 151 GLU B C 1
ATOM 2779 O O . GLU B 1 151 ? -3.307 19.703 3.619 1 91.44 151 GLU B O 1
ATOM 2784 N N . GLN B 1 152 ? -3.949 21.5 4.789 1 94.81 152 GLN B N 1
ATOM 2785 C CA . GLN B 1 152 ? -4.93 20.688 5.512 1 94.81 152 GLN B CA 1
ATOM 2786 C C . GLN B 1 152 ? -6.34 20.938 4.977 1 94.81 152 GLN B C 1
ATOM 2788 O O . GLN B 1 152 ? -6.727 22.078 4.719 1 94.81 152 GLN B O 1
ATOM 2793 N N . ILE B 1 153 ? -7.094 19.859 4.785 1 97 153 ILE B N 1
ATOM 2794 C CA . ILE B 1 153 ? -8.5 19.969 4.398 1 97 153 ILE B CA 1
ATOM 2795 C C . ILE B 1 153 ? -9.336 19 5.223 1 97 153 ILE B C 1
ATOM 2797 O O . ILE B 1 153 ? -8.805 18.078 5.844 1 97 153 ILE B O 1
ATOM 2801 N N . GLU B 1 154 ? -10.57 19.281 5.277 1 98 154 GLU B N 1
ATOM 2802 C CA . GLU B 1 154 ? -11.555 18.375 5.867 1 98 154 GLU B CA 1
ATOM 2803 C C . GLU B 1 154 ? -12.578 17.922 4.824 1 98 154 GLU B C 1
ATOM 2805 O O . GLU B 1 154 ? -13.117 18.75 4.078 1 98 154 GLU B O 1
ATOM 2810 N N . VAL B 1 155 ? -12.828 16.641 4.75 1 98.56 155 VAL B N 1
ATOM 2811 C CA . VAL B 1 155 ? -13.688 16.141 3.684 1 98.56 155 VAL B CA 1
ATOM 2812 C C . VAL B 1 155 ? -14.711 15.164 4.254 1 98.56 155 VAL B C 1
ATOM 2814 O O . VAL B 1 155 ? -14.422 14.43 5.203 1 98.56 155 VAL B O 1
ATOM 2817 N N . THR B 1 156 ? -15.914 15.172 3.674 1 98.69 156 THR B N 1
ATOM 2818 C CA . THR B 1 156 ? -16.906 14.148 3.967 1 98.69 156 THR B CA 1
ATOM 2819 C C . THR B 1 156 ? -16.531 12.82 3.309 1 98.69 156 THR B C 1
ATOM 2821 O O . THR B 1 156 ? -15.617 12.773 2.482 1 98.69 156 THR B O 1
ATOM 2824 N N . LEU B 1 157 ? -17.25 11.773 3.703 1 98.56 157 LEU B N 1
ATOM 2825 C CA . LEU B 1 157 ? -17.016 10.469 3.094 1 98.56 157 LEU B CA 1
ATOM 2826 C C . LEU B 1 157 ? -17.234 10.523 1.586 1 98.56 157 LEU B C 1
ATOM 2828 O O . LEU B 1 157 ? -16.422 10 0.817 1 98.56 157 LEU B O 1
ATOM 2832 N N . SER B 1 158 ? -18.297 11.18 1.171 1 98.5 158 SER B N 1
ATOM 2833 C CA . SER B 1 158 ? -18.625 11.297 -0.249 1 98.5 158 SER B CA 1
ATOM 2834 C C . SER B 1 158 ? -17.531 12.055 -0.999 1 98.5 158 SER B C 1
ATOM 2836 O O . SER B 1 158 ? -17.125 11.648 -2.088 1 98.5 158 SER B O 1
ATOM 2838 N N . GLU B 1 159 ? -17.078 13.102 -0.441 1 98.69 159 GLU B N 1
ATOM 2839 C CA . GLU B 1 159 ? -16 13.875 -1.054 1 98.69 159 GLU B CA 1
ATOM 2840 C C . GLU B 1 159 ? -14.727 13.055 -1.159 1 98.69 159 GLU B C 1
ATOM 2842 O O . GLU B 1 159 ? -14.039 13.086 -2.186 1 98.69 159 GLU B O 1
ATOM 2847 N N . ALA B 1 160 ? -14.406 12.336 -0.074 1 98.81 160 ALA B N 1
ATOM 2848 C CA . ALA B 1 160 ? -13.203 11.508 -0.052 1 98.81 160 ALA B CA 1
ATOM 2849 C C . ALA B 1 160 ? -13.234 10.453 -1.158 1 98.81 160 ALA B C 1
ATOM 2851 O O . ALA B 1 160 ? -12.234 10.234 -1.846 1 98.81 160 ALA B O 1
ATOM 2852 N N . LYS B 1 161 ? -14.367 9.844 -1.304 1 98.5 161 LYS B N 1
ATOM 2853 C CA . LYS B 1 161 ? -14.516 8.828 -2.338 1 98.5 161 LYS B CA 1
ATOM 2854 C C . LYS B 1 161 ? -14.344 9.422 -3.73 1 98.5 161 LYS B C 1
ATOM 2856 O O . LYS B 1 161 ? -13.734 8.812 -4.605 1 98.5 161 LYS B O 1
ATOM 2861 N N . LYS B 1 162 ? -14.883 10.609 -3.957 1 98.5 162 LYS B N 1
ATOM 2862 C CA . LYS B 1 162 ? -14.711 11.305 -5.227 1 98.5 162 LYS B CA 1
ATOM 2863 C C . LYS B 1 162 ? -13.242 11.633 -5.473 1 98.5 162 LYS B C 1
ATOM 2865 O O . LYS B 1 162 ? -12.758 11.523 -6.602 1 98.5 162 LYS B O 1
ATOM 2870 N N . MET B 1 163 ? -12.562 12.008 -4.43 1 98.5 163 MET B N 1
ATOM 2871 C CA . MET B 1 163 ? -11.148 12.359 -4.535 1 98.5 163 MET B CA 1
ATOM 2872 C C . MET B 1 163 ? -10.305 11.148 -4.91 1 98.5 163 MET B C 1
ATOM 2874 O O . MET B 1 163 ? -9.289 11.281 -5.59 1 98.5 163 MET B O 1
ATOM 2878 N N . ILE B 1 164 ? -10.711 9.938 -4.418 1 98.69 164 ILE B N 1
ATOM 2879 C CA . ILE B 1 164 ? -10.047 8.711 -4.84 1 98.69 164 ILE B CA 1
ATOM 2880 C C . ILE B 1 164 ? -10.227 8.508 -6.34 1 98.69 164 ILE B C 1
ATOM 2882 O O . ILE B 1 164 ? -9.266 8.219 -7.059 1 98.69 164 ILE B O 1
ATOM 2886 N N . GLU B 1 165 ? -11.453 8.711 -6.836 1 97.81 165 GLU B N 1
ATOM 2887 C CA . GLU B 1 165 ? -11.766 8.555 -8.25 1 97.81 165 GLU B CA 1
ATOM 2888 C C . GLU B 1 165 ? -10.938 9.516 -9.109 1 97.81 165 GLU B C 1
ATOM 2890 O O . GLU B 1 165 ? -10.531 9.172 -10.219 1 97.81 165 GLU B O 1
ATOM 2895 N N . LEU B 1 166 ? -10.664 10.648 -8.578 1 97.38 166 LEU B N 1
ATOM 2896 C CA . LEU B 1 166 ? -9.945 11.68 -9.312 1 97.38 166 LEU B CA 1
ATOM 2897 C C . LEU B 1 166 ? -8.445 11.555 -9.102 1 97.38 166 LEU B C 1
ATOM 2899 O O . LEU B 1 166 ? -7.672 12.398 -9.57 1 97.38 166 LEU B O 1
ATOM 2903 N N . GLU B 1 167 ? -8 10.586 -8.344 1 97.31 167 GLU B N 1
ATOM 2904 C CA . GLU B 1 167 ? -6.605 10.289 -8.047 1 97.31 167 GLU B CA 1
ATOM 2905 C C . GLU B 1 167 ? -5.945 11.438 -7.293 1 97.31 167 GLU B C 1
ATOM 2907 O O . GLU B 1 167 ? -4.727 11.617 -7.371 1 97.31 167 GLU B O 1
ATOM 2912 N N . GLN B 1 168 ? -6.797 12.219 -6.656 1 97.62 168 GLN B N 1
ATOM 2913 C CA . GLN B 1 168 ? -6.273 13.195 -5.707 1 97.62 168 GLN B CA 1
ATOM 2914 C C . GLN B 1 168 ? -5.824 12.523 -4.414 1 97.62 168 GLN B C 1
ATOM 2916 O O . GLN B 1 168 ? -4.977 13.055 -3.695 1 97.62 168 GLN B O 1
ATOM 2921 N N . ILE B 1 169 ? -6.492 11.484 -4.066 1 98.69 169 ILE B N 1
ATOM 2922 C CA . ILE B 1 169 ? -6.059 10.477 -3.105 1 98.69 169 ILE B CA 1
ATOM 2923 C C . ILE B 1 169 ? -5.633 9.211 -3.844 1 98.69 169 ILE B C 1
ATOM 2925 O O . ILE B 1 169 ? -6.422 8.625 -4.59 1 98.69 169 ILE B O 1
ATOM 2929 N N . ALA B 1 170 ? -4.387 8.812 -3.598 1 98.69 170 ALA B N 1
ATOM 2930 C CA . ALA B 1 170 ? -3.9 7.762 -4.488 1 98.69 170 ALA B CA 1
ATOM 2931 C C . ALA B 1 170 ? -2.998 6.785 -3.74 1 98.6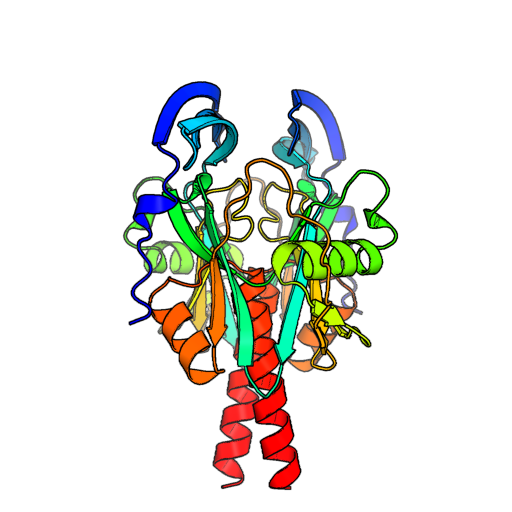9 170 ALA B C 1
ATOM 2933 O O . ALA B 1 170 ? -2.447 5.859 -4.34 1 98.69 170 ALA B O 1
ATOM 2934 N N . ASP B 1 171 ? -2.809 6.996 -2.465 1 98.88 171 ASP B N 1
ATOM 2935 C CA . ASP B 1 171 ? -1.951 6.102 -1.691 1 98.88 171 ASP B CA 1
ATOM 2936 C C . ASP B 1 171 ? -2.777 5.047 -0.958 1 98.88 171 ASP B C 1
ATOM 2938 O O . ASP B 1 171 ? -3.92 5.301 -0.574 1 98.88 171 ASP B O 1
ATOM 2942 N N . ALA B 1 172 ? -2.146 3.934 -0.729 1 98.81 172 ALA B N 1
ATOM 2943 C CA . ALA B 1 172 ? -2.824 2.789 -0.126 1 98.81 172 ALA B CA 1
ATOM 2944 C C . ALA B 1 172 ? -3.398 3.15 1.241 1 98.81 172 ALA B C 1
ATOM 2946 O O . ALA B 1 172 ? -4.578 2.914 1.508 1 98.81 172 ALA B O 1
ATOM 2947 N N . LYS B 1 173 ? -2.59 3.682 2.137 1 98.88 173 LYS B N 1
ATOM 2948 C CA . LYS B 1 173 ? -3.014 3.889 3.52 1 98.88 173 LYS B CA 1
ATOM 2949 C C . LYS B 1 173 ? -4.266 4.762 3.586 1 98.88 173 LYS B C 1
ATOM 2951 O O . LYS B 1 173 ? -5.168 4.496 4.379 1 98.88 173 LYS B O 1
ATOM 2956 N N . THR B 1 174 ? -4.336 5.809 2.791 1 98.94 174 THR B N 1
ATOM 2957 C CA . THR B 1 174 ? -5.469 6.73 2.83 1 98.94 174 THR B CA 1
ATOM 2958 C C . THR B 1 174 ? -6.715 6.078 2.236 1 98.94 174 THR B C 1
ATOM 2960 O O . THR B 1 174 ? -7.805 6.184 2.801 1 98.94 174 THR B O 1
ATOM 2963 N N . ILE B 1 175 ? -6.547 5.406 1.114 1 98.94 175 ILE B N 1
ATOM 2964 C CA . ILE B 1 175 ? -7.676 4.715 0.496 1 98.94 175 ILE B CA 1
ATOM 2965 C C . ILE B 1 175 ? -8.234 3.676 1.463 1 98.94 175 ILE B C 1
ATOM 2967 O O . ILE B 1 175 ? -9.453 3.594 1.659 1 98.94 175 ILE B O 1
ATOM 2971 N N . MET B 1 176 ? -7.355 2.918 2.098 1 98.88 176 MET B N 1
ATOM 2972 C CA . MET B 1 176 ? -7.773 1.902 3.057 1 98.88 176 MET B CA 1
ATOM 2973 C C . MET B 1 176 ? -8.523 2.535 4.227 1 98.88 176 MET B C 1
ATOM 2975 O O . MET B 1 176 ? -9.523 1.992 4.695 1 98.88 176 MET B O 1
ATOM 2979 N N . ALA B 1 177 ? -8.023 3.652 4.711 1 98.88 177 ALA B N 1
ATOM 2980 C CA . ALA B 1 177 ? -8.68 4.348 5.816 1 98.88 177 ALA B CA 1
ATOM 2981 C C . ALA B 1 177 ? -10.094 4.773 5.438 1 98.88 177 ALA B C 1
ATOM 2983 O O . ALA B 1 177 ? -11.023 4.633 6.23 1 98.88 177 ALA B O 1
ATOM 2984 N N . ILE B 1 178 ? -10.219 5.301 4.273 1 98.88 178 ILE B N 1
ATOM 2985 C CA . ILE B 1 178 ? -11.516 5.77 3.801 1 98.88 178 ILE B CA 1
ATOM 2986 C C . ILE B 1 178 ? -12.461 4.582 3.625 1 98.88 178 ILE B C 1
ATOM 2988 O O . ILE B 1 178 ? -13.648 4.664 3.963 1 98.88 178 ILE B O 1
ATOM 2992 N N . TRP B 1 179 ? -11.945 3.51 3.049 1 98.88 179 TRP B N 1
ATOM 2993 C CA . TRP B 1 179 ? -12.758 2.307 2.91 1 98.88 179 TRP B CA 1
ATOM 2994 C C . TRP B 1 179 ? -13.203 1.788 4.273 1 98.88 179 TRP B C 1
ATOM 2996 O O . TRP B 1 179 ? -14.336 1.338 4.438 1 98.88 179 TRP B O 1
ATOM 3006 N N . TYR B 1 180 ? -12.32 1.797 5.238 1 98.69 180 TYR B N 1
ATOM 3007 C CA . TYR B 1 180 ? -12.688 1.413 6.598 1 98.69 180 TYR B CA 1
ATOM 3008 C C . TYR B 1 180 ? -13.82 2.285 7.121 1 98.69 180 TYR B C 1
ATOM 3010 O O . TYR B 1 180 ? -14.789 1.778 7.691 1 98.69 180 TYR B O 1
ATOM 3018 N N . TRP B 1 181 ? -13.617 3.57 6.941 1 98.44 181 TRP B N 1
ATOM 3019 C CA . TRP B 1 181 ? -14.648 4.52 7.359 1 98.44 181 TRP B CA 1
ATOM 3020 C C . TRP B 1 181 ? -15.984 4.191 6.711 1 98.44 181 TRP B C 1
ATOM 3022 O O . TRP B 1 181 ? -17.016 4.148 7.391 1 98.44 181 TRP B O 1
ATOM 3032 N N . GLU B 1 182 ? -15.977 3.963 5.43 1 98.12 182 GLU B N 1
ATOM 3033 C CA . GLU B 1 182 ? -17.188 3.6 4.715 1 98.12 182 GLU B CA 1
ATOM 3034 C C . GLU B 1 182 ? -17.797 2.312 5.27 1 98.12 182 GLU B C 1
ATOM 3036 O O . GLU B 1 182 ? -19.016 2.215 5.438 1 98.12 182 GLU B O 1
ATOM 3041 N N . MET B 1 183 ? -16.984 1.341 5.535 1 97.62 183 MET B N 1
ATOM 3042 C CA . MET B 1 183 ? -17.453 0.062 6.062 1 97.62 183 MET B CA 1
ATOM 3043 C C . MET B 1 183 ? -18.156 0.247 7.406 1 97.62 183 MET B C 1
ATOM 3045 O O . MET B 1 183 ? -19.156 -0.407 7.688 1 97.62 183 MET B O 1
ATOM 3049 N N . GLN B 1 184 ? -17.609 1.103 8.227 1 95.56 184 GLN B N 1
ATOM 3050 C CA . GLN B 1 184 ? -18.25 1.386 9.508 1 95.56 184 GLN B CA 1
ATOM 3051 C C . GLN B 1 184 ? -19.641 1.97 9.297 1 95.56 184 GLN B C 1
ATOM 3053 O O . GLN B 1 184 ? -20.578 1.634 10.031 1 95.56 184 GLN B O 1
ATOM 3058 N N . TYR B 1 185 ? -19.734 2.842 8.344 1 93.62 185 TYR B N 1
ATOM 3059 C CA . TYR B 1 185 ? -21.016 3.428 8.016 1 93.62 185 TYR B CA 1
ATOM 3060 C C . TYR B 1 185 ? -22 2.359 7.547 1 93.62 185 TYR B C 1
ATOM 3062 O O . TYR B 1 185 ? -23.156 2.34 7.973 1 93.62 185 TYR B O 1
ATOM 3070 N N . LEU B 1 186 ? -21.562 1.478 6.676 1 95.88 186 LEU B N 1
ATOM 3071 C CA . LEU B 1 186 ? -22.422 0.419 6.133 1 95.88 1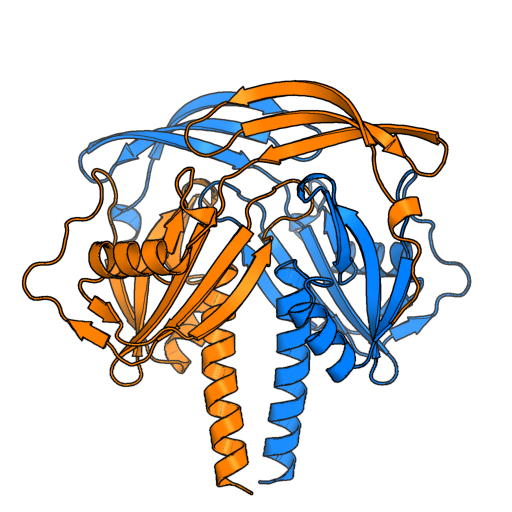86 LEU B CA 1
ATOM 3072 C C . LEU B 1 186 ? -22.891 -0.517 7.238 1 95.88 186 LEU B C 1
ATOM 3074 O O . LEU B 1 186 ? -24.062 -0.911 7.27 1 95.88 186 LEU B O 1
ATOM 3078 N N . LYS B 1 187 ? -21.984 -0.844 8.086 1 95.5 187 LYS B N 1
ATOM 3079 C CA . LYS B 1 187 ? -22.344 -1.738 9.18 1 95.5 187 LYS B CA 1
ATOM 3080 C C . LYS B 1 187 ? -23.375 -1.095 10.109 1 95.5 187 LYS B C 1
ATOM 3082 O O . LYS B 1 187 ? -24.297 -1.763 10.578 1 95.5 187 LYS B O 1
ATOM 3087 N N . LYS B 1 188 ? -23.156 0.131 10.391 1 94.38 188 LYS B N 1
ATOM 3088 C CA . LYS B 1 188 ? -24.125 0.855 11.219 1 94.38 188 LYS B CA 1
ATOM 3089 C C . LYS B 1 188 ? -25.5 0.884 10.562 1 94.38 188 LYS B C 1
ATOM 3091 O O . LYS B 1 188 ? -26.516 0.734 11.242 1 94.38 188 LYS B O 1
ATOM 3096 N N . GLU B 1 189 ? -25.516 1.121 9.305 1 93.44 189 GLU B N 1
ATOM 3097 C CA . GLU B 1 189 ? -26.766 1.145 8.562 1 93.44 189 GLU B CA 1
ATOM 3098 C C . GLU B 1 189 ? -27.469 -0.215 8.602 1 93.44 189 GLU B C 1
ATOM 3100 O O . GLU B 1 189 ? -28.688 -0.291 8.711 1 93.44 189 GLU B O 1
ATOM 3105 N N . LEU B 1 190 ? -26.75 -1.249 8.508 1 94 190 LEU B N 1
ATOM 3106 C CA . LEU B 1 190 ? -27.297 -2.6 8.57 1 94 190 LEU B CA 1
ATOM 3107 C C . LEU B 1 190 ? -27.891 -2.883 9.945 1 94 190 LEU B C 1
ATOM 3109 O O . LEU B 1 190 ? -28.938 -3.512 10.055 1 94 190 LEU B O 1
ATOM 3113 N N . GLU B 1 191 ? -27.141 -2.438 10.938 1 92.44 191 GLU B N 1
ATOM 3114 C CA . GLU B 1 191 ? -27.625 -2.613 12.297 1 92.44 191 GLU B CA 1
ATOM 3115 C C . GLU B 1 191 ? -28.938 -1.855 12.523 1 92.44 191 GLU B C 1
ATOM 3117 O O . GLU B 1 191 ? -29.828 -2.344 13.211 1 92.44 191 GLU B O 1
ATOM 3122 N N . ASN B 1 192 ? -29.031 -0.754 11.953 1 90.56 192 ASN B N 1
ATOM 3123 C CA . ASN B 1 192 ? -30.219 0.074 12.102 1 90.56 192 ASN B CA 1
ATOM 3124 C C . ASN B 1 192 ? -31.406 -0.522 11.359 1 90.56 192 ASN B C 1
ATOM 3126 O O . ASN B 1 192 ? -32.562 -0.273 11.727 1 90.56 192 ASN B O 1
ATOM 3130 N N . ASN B 1 193 ? -31.094 -1.219 10.336 1 87.19 193 ASN B N 1
ATOM 3131 C CA . ASN B 1 193 ? -32.156 -1.82 9.523 1 87.19 193 ASN B CA 1
ATOM 3132 C C . ASN B 1 193 ? -32.562 -3.186 10.062 1 87.19 193 ASN B C 1
ATOM 3134 O O . ASN B 1 193 ? -33.562 -3.768 9.602 1 87.19 193 ASN B O 1
ATOM 3138 N N . ALA B 1 194 ? -31.812 -3.797 10.852 1 70.56 194 ALA B N 1
ATOM 3139 C CA . ALA B 1 194 ? -32.188 -5.07 11.469 1 70.56 194 ALA B CA 1
ATOM 3140 C C . ALA B 1 194 ? -33.062 -4.859 12.68 1 70.56 194 ALA B C 1
ATOM 3142 O O . ALA B 1 194 ? -32.875 -3.916 13.453 1 70.56 194 ALA B O 1
#

Foldseek 3Di:
DPPDPVVLADWAFPDKAWDDDDPAWTWIKTWTAGSVGDIDIAIAIEGQAKEFEFEAEPQWTKWKWDQDVVVRDIAIATFMDGQDVPCSVPNPVVHQLSCQQGPQKGAPDKDWLDKDDQCVRHYPHIYTYIYGHHIDGHPDTDHDDPPTDIDMDIGHLVRLVVCVVVCSPPDDRRVSSSVSVVVVVVVVVVVVVD/DPPDPVVLADWAFPDKAWDDDDPAWTWIKTWTAGSVGDIDIAIAIEGQAKEFEFEAEPQWTKWKWDQDVVVRDIAIATFMDGQDVPCSVPNPVVHQLSCQQGPQKGAPDKDWLDKDDQCVRHYPHIYTYIYGHHIDGHPDTDHHDPPTDIDMDIGHLVRLVVCVVVCSPPDDRRVSSSVSVVVVVVVVVVVVVD

Secondary structure (DSSP, 8-state):
-----GGGG--EEEEEEEEEE-SSEEEEEEEEE-TTS-EEEEEEEEE--EEEEEEEETTEEEEEEEEEGGGTEEEEE--EEEPPTTGGG-HHHHHHHHHHHHHSEEES--EEEEEEES-TTTB--EEEEEEES-EEE-SSPPPPPTT---EEEEE-HHHHHHHHHTTSS-BHHHHHHHHHHHHHHHHHHHHHH-/-----GGGG--EEEEEEEEEE-SSEEEEEEEEE-TTS-EEEEEEEEE--EEEEEEEETTEEEEEEEEEGGGTEEEEE--EEEPPTTGGG-HHHHHHHHHHHHHSEEES--EEEEEEES-TTTB--EEEEEEES-EEE-SSPPPPPTT---EEEEE-HHHHHHHHHTTSS-BHHHHHHHHHHHHHHHHHHHHHH-

Solvent-accessible surface area (backbone atoms only — not comparable to full-atom values): 20535 Å² total; per-residue (Å²): 122,88,84,64,73,58,76,60,49,47,62,49,76,78,45,77,43,84,72,44,82,58,94,74,41,32,34,35,39,30,34,26,36,43,70,88,66,47,76,48,75,46,68,32,37,44,37,66,22,32,21,28,37,42,40,30,54,95,76,19,38,48,31,35,29,38,55,26,70,40,64,73,41,65,35,43,30,42,39,53,44,73,34,52,94,77,34,72,82,42,50,65,63,54,30,54,52,32,33,20,31,74,68,26,34,44,68,79,52,79,41,80,74,50,62,28,22,42,45,46,86,26,28,34,35,37,36,40,33,31,36,29,68,47,65,46,78,48,93,78,50,55,74,58,61,90,91,64,67,72,44,78,50,71,34,39,68,69,54,49,54,50,31,40,76,68,53,37,31,38,37,39,69,39,53,51,43,51,51,50,53,49,48,54,52,52,50,51,51,45,56,69,71,98,122,88,83,66,73,58,74,60,50,45,61,50,76,76,45,78,42,85,71,44,83,58,95,73,42,31,33,36,40,32,34,25,37,43,70,89,66,47,74,48,75,45,68,31,36,43,39,67,22,32,20,26,36,40,40,28,54,95,78,18,37,48,31,37,28,38,54,27,71,40,64,73,41,65,34,44,31,42,38,53,42,73,34,54,94,77,34,72,83,43,48,65,63,54,31,54,51,31,33,20,31,74,69,25,34,44,67,79,51,78,42,80,74,50,62,28,21,42,46,46,85,26,28,35,35,38,36,39,33,31,36,30,68,47,64,44,77,47,92,78,49,54,74,58,61,88,92,63,68,71,44,75,49,72,36,39,70,69,54,49,54,51,32,41,76,69,54,36,31,38,37,40,71,39,54,51,45,50,50,51,53,50,48,53,51,52,51,52,52,46,57,69,72,98